Protein AF-A0A180EWV0-F1 (afdb_monomer_lite)

Structure (mmCIF, N/CA/C/O backbone):
data_AF-A0A180EWV0-F1
#
_entry.id   AF-A0A180EWV0-F1
#
loop_
_atom_site.group_PDB
_atom_site.id
_atom_site.type_symbol
_atom_site.label_atom_id
_atom_site.label_alt_id
_atom_site.label_comp_id
_atom_site.label_asym_id
_atom_site.label_entity_id
_atom_site.label_seq_id
_atom_site.pdbx_PDB_ins_code
_atom_site.Cartn_x
_atom_site.Cartn_y
_atom_site.Cartn_z
_atom_site.occupancy
_atom_site.B_iso_or_equiv
_atom_site.auth_seq_id
_atom_site.auth_comp_id
_atom_site.auth_asym_id
_atom_site.auth_atom_id
_atom_site.pdbx_PDB_model_num
ATOM 1 N N . MET A 1 1 ? -40.359 -4.971 -5.959 1.00 29.36 1 MET A N 1
ATOM 2 C CA . MET A 1 1 ? -40.827 -5.269 -4.591 1.00 29.36 1 MET A CA 1
ATOM 3 C C . MET A 1 1 ? -39.767 -6.165 -3.969 1.00 29.36 1 MET A C 1
ATOM 5 O O . MET A 1 1 ? -39.221 -6.977 -4.702 1.00 29.36 1 MET A O 1
ATOM 9 N N . ALA A 1 2 ? -39.344 -5.911 -2.730 1.00 32.09 2 ALA A N 1
ATOM 10 C CA . ALA A 1 2 ? -38.211 -6.611 -2.120 1.00 32.09 2 ALA A CA 1
ATOM 11 C C . ALA A 1 2 ? -38.665 -7.963 -1.552 1.00 32.09 2 ALA A C 1
ATOM 13 O O . ALA A 1 2 ? -39.628 -8.012 -0.792 1.00 32.09 2 ALA A O 1
ATOM 14 N N . TYR A 1 3 ? -37.980 -9.032 -1.948 1.00 40.88 3 TYR A N 1
ATOM 15 C CA . TYR A 1 3 ? -38.188 -10.404 -1.487 1.00 40.88 3 TYR A CA 1
ATOM 16 C C . TYR A 1 3 ? -37.901 -10.489 0.025 1.00 40.88 3 TYR A C 1
ATOM 18 O O . TYR A 1 3 ? -36.821 -10.083 0.454 1.00 40.88 3 TYR A O 1
ATOM 26 N N . GLN A 1 4 ? -38.857 -10.946 0.845 1.00 38.59 4 GLN A N 1
ATOM 27 C CA . GLN A 1 4 ? -38.711 -10.991 2.309 1.00 38.59 4 GLN A CA 1
ATOM 28 C C . GLN A 1 4 ? -38.584 -12.431 2.813 1.00 38.59 4 GLN A C 1
ATOM 30 O O . GLN A 1 4 ? -39.550 -13.187 2.824 1.00 38.59 4 GLN A O 1
ATOM 35 N N . VAL A 1 5 ? -37.395 -12.787 3.298 1.00 51.72 5 VAL A N 1
ATOM 36 C CA . VAL A 1 5 ? -37.179 -13.964 4.150 1.00 51.72 5 VAL A CA 1
ATOM 37 C C . VAL A 1 5 ? -37.262 -13.477 5.603 1.00 51.72 5 VAL A C 1
ATOM 39 O O . VAL A 1 5 ? -36.574 -12.519 5.944 1.00 51.72 5 VAL A O 1
ATOM 42 N N . PRO A 1 6 ? -38.081 -14.059 6.497 1.00 49.31 6 PRO A N 1
ATOM 43 C CA . PRO A 1 6 ? -38.213 -13.556 7.866 1.00 49.31 6 PRO A CA 1
ATOM 44 C C . PRO A 1 6 ? -36.862 -13.435 8.592 1.00 49.31 6 PRO A C 1
ATOM 46 O O . PRO A 1 6 ? -36.145 -14.418 8.766 1.00 49.31 6 PRO A O 1
ATOM 49 N N . GLY A 1 7 ? -36.518 -12.216 9.017 1.00 60.47 7 GLY A N 1
ATOM 50 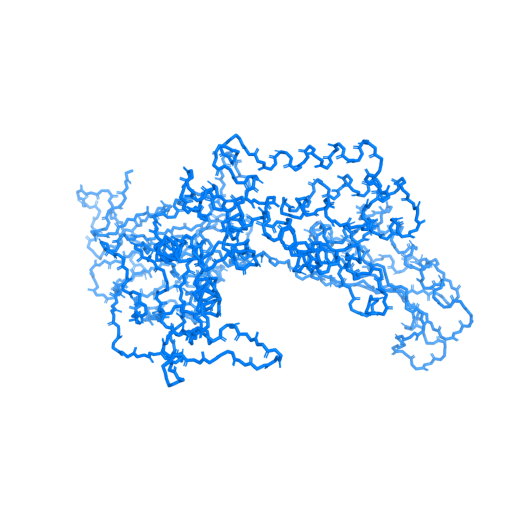C CA . GLY A 1 7 ? -35.252 -11.904 9.692 1.00 60.47 7 GLY A CA 1
ATOM 51 C C . GLY A 1 7 ? -34.049 -11.698 8.765 1.00 60.47 7 GLY A C 1
ATOM 52 O O . GLY A 1 7 ? -32.988 -11.340 9.265 1.00 60.47 7 GLY A O 1
ATOM 53 N N . TRP A 1 8 ? -34.206 -11.876 7.456 1.00 70.19 8 TRP A N 1
ATOM 54 C CA . TRP A 1 8 ? -33.158 -11.724 6.453 1.00 70.19 8 TRP A CA 1
ATOM 55 C C . TRP A 1 8 ? -33.586 -10.733 5.369 1.00 70.19 8 TRP A C 1
ATOM 57 O O . TRP A 1 8 ? -34.759 -10.614 5.021 1.00 70.19 8 TRP A O 1
ATOM 67 N N . GLU A 1 9 ? -32.623 -10.016 4.814 1.00 73.31 9 GLU A N 1
ATOM 68 C CA . GLU A 1 9 ? -32.856 -9.009 3.788 1.00 73.31 9 GLU A CA 1
ATOM 69 C C . GLU A 1 9 ? -31.957 -9.216 2.573 1.00 73.31 9 GLU A C 1
ATOM 71 O O . GLU A 1 9 ? -30.925 -9.888 2.623 1.00 73.31 9 GLU A O 1
ATOM 76 N N . VAL A 1 10 ? -32.355 -8.609 1.458 1.00 67.94 10 VAL A N 1
ATOM 77 C CA . VAL A 1 10 ? -31.507 -8.508 0.273 1.00 67.94 10 VAL A CA 1
ATOM 78 C C . VAL A 1 10 ? -30.553 -7.340 0.489 1.00 67.94 10 VAL A C 1
ATOM 80 O O . VAL A 1 10 ? -30.935 -6.185 0.302 1.00 67.94 10 VAL A O 1
ATOM 83 N N . ALA A 1 11 ? -29.314 -7.639 0.879 1.00 67.44 11 ALA A N 1
ATOM 84 C CA . ALA A 1 11 ? -28.283 -6.618 1.057 1.00 67.44 11 ALA A CA 1
ATOM 85 C C . ALA A 1 11 ? -27.892 -5.990 -0.292 1.00 67.44 11 ALA A C 1
ATOM 87 O O . ALA A 1 11 ? -27.566 -4.805 -0.359 1.00 67.44 11 ALA A O 1
ATOM 88 N N . GLY A 1 12 ? -27.971 -6.771 -1.378 1.00 66.75 12 GLY A N 1
ATOM 89 C CA . GLY A 1 12 ? -27.862 -6.311 -2.761 1.00 66.75 12 GLY A CA 1
ATOM 90 C C . GLY A 1 12 ? -28.276 -7.389 -3.763 1.00 66.75 12 GLY A C 1
ATOM 91 O O . GLY A 1 12 ? -28.135 -8.573 -3.473 1.00 66.75 12 GLY A O 1
ATOM 92 N N . GLY A 1 13 ? -28.778 -6.970 -4.931 1.00 67.62 13 GLY A N 1
ATOM 93 C CA . GLY A 1 13 ? -29.170 -7.880 -6.012 1.00 67.62 13 GLY A CA 1
ATOM 94 C C . GLY A 1 13 ? -30.639 -8.327 -5.982 1.00 67.62 13 GLY A C 1
ATOM 95 O O . GLY A 1 13 ? -31.508 -7.555 -5.569 1.00 67.62 13 GLY A O 1
ATOM 96 N N . SER A 1 14 ? -30.922 -9.537 -6.474 1.00 64.50 14 SER A N 1
ATOM 97 C CA . SER A 1 14 ? -32.234 -10.206 -6.407 1.00 64.50 14 SER A CA 1
ATOM 98 C C . SER A 1 14 ? -32.133 -11.474 -5.559 1.00 64.50 14 SER A C 1
ATOM 100 O O . SER A 1 14 ? -31.111 -12.135 -5.553 1.00 64.50 14 SER A O 1
ATOM 102 N N . LEU A 1 15 ? -33.177 -11.837 -4.823 1.00 68.38 15 LEU A N 1
ATOM 103 C CA . LEU A 1 15 ? -33.185 -13.066 -4.027 1.00 68.38 15 LEU A CA 1
ATOM 104 C C . LEU A 1 15 ? -34.441 -13.847 -4.361 1.00 68.38 15 LEU A C 1
ATOM 106 O O . LEU A 1 15 ? -35.506 -13.251 -4.471 1.00 68.38 15 LEU A O 1
ATOM 110 N N . VAL A 1 16 ? -34.330 -15.164 -4.506 1.00 70.62 16 VAL A N 1
ATOM 111 C CA . VAL A 1 16 ? -35.492 -16.018 -4.761 1.00 70.62 16 VAL A CA 1
ATOM 112 C C . VAL A 1 16 ? -35.620 -17.030 -3.633 1.00 70.62 16 VAL A C 1
ATOM 114 O O . VAL A 1 16 ? -34.674 -17.758 -3.330 1.00 70.62 16 VAL A O 1
ATOM 117 N N . VAL A 1 17 ? -36.794 -17.073 -3.002 1.00 72.25 17 VAL A N 1
ATOM 118 C CA . VAL A 1 17 ? -37.139 -18.117 -2.035 1.00 72.25 17 VAL A CA 1
ATOM 119 C C . VAL A 1 17 ? -37.755 -19.284 -2.799 1.00 72.25 17 VAL A C 1
ATOM 121 O O . VAL A 1 17 ? -38.842 -19.174 -3.368 1.00 72.25 17 VAL A O 1
ATOM 124 N N . CYS A 1 18 ? -37.053 -20.408 -2.818 1.00 71.25 18 CYS A N 1
ATOM 125 C CA . CYS A 1 18 ? -37.499 -21.632 -3.468 1.00 71.25 18 CYS A CA 1
ATOM 126 C C . CYS A 1 18 ? -38.299 -22.457 -2.463 1.00 71.25 18 CYS A C 1
ATOM 128 O O . CYS A 1 18 ? -37.794 -22.705 -1.371 1.00 71.25 18 CYS A O 1
ATOM 130 N N . THR A 1 19 ? -39.502 -22.924 -2.801 1.00 65.94 19 THR A N 1
ATOM 131 C CA . THR A 1 19 ? -40.294 -23.803 -1.916 1.00 65.94 19 THR A CA 1
ATOM 132 C C . THR A 1 19 ? -40.739 -25.060 -2.655 1.00 65.94 19 THR A C 1
ATOM 134 O O . THR A 1 19 ? -41.034 -25.008 -3.846 1.00 65.94 19 THR A O 1
ATOM 137 N N . ALA A 1 20 ? -40.814 -26.197 -1.957 1.00 55.88 20 ALA A N 1
ATOM 138 C CA . ALA A 1 20 ? -41.243 -27.466 -2.561 1.00 55.88 20 ALA A CA 1
ATOM 139 C C . ALA A 1 20 ? -42.751 -27.512 -2.890 1.00 55.88 20 ALA A C 1
ATOM 141 O O . ALA A 1 20 ? -43.206 -28.413 -3.588 1.00 55.88 20 ALA A O 1
ATOM 142 N N . ALA A 1 21 ? -43.526 -26.555 -2.369 1.00 51.97 21 ALA A N 1
ATOM 143 C CA . ALA A 1 21 ? -44.977 -26.467 -2.511 1.00 51.97 21 ALA A CA 1
ATOM 144 C C . ALA A 1 21 ? -45.423 -25.356 -3.478 1.00 51.97 21 ALA A C 1
ATOM 146 O O . ALA A 1 21 ? -46.587 -24.963 -3.445 1.00 51.97 21 ALA A O 1
ATOM 147 N N . TYR A 1 22 ? -44.519 -24.823 -4.310 1.00 47.41 22 TYR A N 1
ATOM 148 C CA . TYR A 1 22 ? -44.877 -23.783 -5.271 1.00 47.41 22 TYR A CA 1
ATOM 149 C C . TYR A 1 22 ? -45.764 -24.361 -6.384 1.00 47.41 22 TYR A C 1
ATOM 151 O O . TYR A 1 22 ? -45.286 -24.884 -7.387 1.00 47.41 22 TYR A O 1
ATOM 159 N N . ASP A 1 23 ? -47.077 -24.269 -6.198 1.00 48.81 23 ASP A N 1
ATOM 160 C CA . ASP A 1 23 ? -48.108 -24.688 -7.155 1.00 48.81 23 ASP A CA 1
ATOM 161 C C . ASP A 1 23 ? -48.468 -23.585 -8.172 1.00 48.81 23 ASP A C 1
ATOM 163 O O . ASP A 1 23 ? -49.375 -23.751 -8.990 1.00 48.81 23 ASP A O 1
ATOM 167 N N . GLY A 1 24 ? -47.747 -22.457 -8.132 1.00 45.06 24 GLY A N 1
ATOM 168 C CA . GLY A 1 24 ? -47.988 -21.279 -8.963 1.00 45.06 24 GLY A CA 1
ATOM 169 C C . GLY A 1 24 ? -49.125 -20.369 -8.482 1.00 45.06 24 GLY A C 1
ATOM 170 O O . GLY A 1 24 ? -49.449 -19.421 -9.194 1.00 45.06 24 GLY A O 1
ATOM 171 N N . ALA A 1 25 ? -49.729 -20.623 -7.311 1.00 40.81 25 ALA A N 1
ATOM 172 C CA . ALA A 1 25 ? -50.897 -19.888 -6.807 1.00 40.81 25 ALA A CA 1
ATOM 173 C C . ALA A 1 25 ? -50.665 -19.101 -5.497 1.00 40.81 25 ALA A C 1
ATOM 175 O O . ALA A 1 25 ? -51.622 -18.572 -4.924 1.00 40.81 25 ALA A O 1
ATOM 176 N N . ALA A 1 26 ? -49.425 -19.001 -5.005 1.00 41.81 26 ALA A N 1
ATOM 177 C CA . ALA A 1 26 ? -49.126 -18.283 -3.764 1.00 41.81 26 ALA A CA 1
ATOM 178 C C . ALA A 1 26 ? -49.458 -16.775 -3.851 1.00 41.81 26 ALA A C 1
ATOM 180 O O . ALA A 1 26 ? -49.253 -16.124 -4.871 1.00 41.81 26 ALA A O 1
ATOM 181 N N . VAL A 1 27 ? -49.984 -16.238 -2.743 1.00 39.31 27 VAL A N 1
ATOM 182 C CA . VAL A 1 27 ? -50.570 -14.887 -2.594 1.00 39.31 27 VAL A CA 1
ATOM 183 C C . VAL A 1 27 ? -49.514 -13.774 -2.476 1.00 39.31 27 VAL A C 1
ATOM 185 O O . VAL A 1 27 ? -49.871 -12.598 -2.438 1.00 39.31 27 VAL A O 1
ATOM 188 N N . ASP A 1 28 ? -48.224 -14.115 -2.451 1.00 46.97 28 ASP A N 1
ATOM 189 C CA . ASP A 1 28 ? -47.144 -13.142 -2.573 1.00 46.97 28 ASP A CA 1
ATOM 190 C C . ASP A 1 28 ? -46.181 -13.514 -3.708 1.00 46.97 28 ASP A C 1
ATOM 192 O O . ASP A 1 28 ? -45.905 -14.678 -4.003 1.00 46.97 28 ASP A O 1
ATOM 196 N N . ASP A 1 29 ? -45.678 -12.479 -4.361 1.00 47.25 29 ASP A N 1
ATOM 197 C CA . ASP A 1 29 ? -44.830 -12.508 -5.544 1.00 47.25 29 ASP A CA 1
ATOM 198 C C . ASP A 1 29 ? -43.389 -12.980 -5.219 1.00 47.25 29 ASP A C 1
ATOM 200 O O . ASP A 1 29 ? -42.485 -12.799 -6.037 1.00 47.25 29 ASP A O 1
ATOM 204 N N . THR A 1 30 ? -43.128 -13.492 -4.003 1.00 48.91 30 THR A N 1
ATOM 205 C CA . THR A 1 30 ? -41.768 -13.667 -3.455 1.00 48.91 30 THR A CA 1
ATOM 206 C C . THR A 1 30 ? -41.229 -15.096 -3.525 1.00 48.91 30 THR A C 1
ATOM 208 O O . THR A 1 30 ? -40.039 -15.312 -3.276 1.00 48.91 30 THR A O 1
ATOM 211 N N . SER A 1 31 ? -42.067 -16.062 -3.911 1.00 51.22 31 SER A N 1
ATOM 212 C CA . SER A 1 31 ? -41.698 -17.472 -4.081 1.00 51.22 31 SER A CA 1
ATOM 213 C C . SER A 1 31 ? -41.716 -17.895 -5.555 1.00 51.22 31 SER A C 1
ATOM 215 O O . SER A 1 31 ? -42.533 -17.412 -6.338 1.00 51.22 31 SER A O 1
ATOM 217 N N . ALA A 1 32 ? -40.800 -18.786 -5.948 1.00 57.47 32 ALA A N 1
ATOM 218 C CA . ALA A 1 32 ? -40.764 -19.379 -7.288 1.00 57.47 32 ALA A CA 1
ATOM 219 C C . ALA A 1 32 ? -40.283 -20.841 -7.251 1.00 57.47 32 ALA A C 1
ATOM 221 O O . ALA A 1 32 ? -39.567 -21.250 -6.335 1.00 57.47 32 ALA A O 1
ATOM 222 N N . ASP A 1 33 ? -40.647 -21.624 -8.272 1.00 55.25 33 ASP A N 1
ATOM 223 C CA . ASP A 1 33 ? -40.067 -22.948 -8.522 1.00 55.25 33 ASP A CA 1
ATOM 224 C C . ASP A 1 33 ? -38.663 -22.792 -9.132 1.00 55.25 33 ASP A C 1
ATOM 226 O O . ASP A 1 33 ? -38.489 -22.574 -10.338 1.00 55.25 33 ASP A O 1
ATOM 230 N N . CYS A 1 34 ? -37.648 -22.841 -8.272 1.00 62.59 34 CYS A N 1
ATOM 231 C CA . CYS A 1 34 ? -36.256 -22.714 -8.679 1.00 62.59 34 CYS A CA 1
ATOM 232 C C . CYS A 1 34 ? -35.834 -23.911 -9.538 1.00 62.59 34 CYS A C 1
ATOM 234 O O . CYS A 1 34 ? -35.906 -25.065 -9.121 1.00 62.59 34 CYS A O 1
ATOM 236 N N . GLU A 1 35 ? -35.404 -23.622 -10.768 1.00 61.84 35 GLU A N 1
ATOM 237 C CA . GLU A 1 35 ? -34.984 -24.614 -11.767 1.00 61.84 35 GLU A CA 1
ATOM 238 C C . GLU A 1 35 ? -35.997 -25.742 -12.048 1.00 61.84 35 GLU A C 1
ATOM 240 O O . GLU A 1 35 ? -35.599 -26.843 -12.426 1.00 61.84 35 GLU A O 1
ATOM 245 N N . LYS A 1 36 ? -37.310 -25.478 -11.935 1.00 60.31 36 LYS A N 1
ATOM 246 C CA . LYS A 1 36 ? -38.369 -26.485 -12.171 1.00 60.31 36 LYS A CA 1
ATOM 247 C C . LYS A 1 36 ? -38.214 -27.739 -11.286 1.00 60.31 36 LYS A C 1
ATOM 249 O O . LYS A 1 36 ? -38.384 -28.861 -11.770 1.00 60.31 36 LYS A O 1
ATOM 254 N N . GLY A 1 37 ? -37.790 -27.567 -10.035 1.00 61.69 37 GLY A N 1
ATOM 255 C CA . GLY A 1 37 ? -37.575 -28.651 -9.076 1.00 61.69 37 GLY A CA 1
ATOM 256 C C . GLY A 1 37 ? -36.297 -29.474 -9.280 1.00 61.69 37 GLY A C 1
ATOM 257 O O . GLY A 1 37 ? -36.180 -30.549 -8.693 1.00 61.69 37 GLY A O 1
ATOM 258 N N . ALA A 1 38 ? -35.336 -29.012 -10.093 1.00 67.25 38 ALA A N 1
ATOM 259 C CA . ALA A 1 38 ? -34.070 -29.726 -10.314 1.00 67.25 38 ALA A CA 1
ATOM 260 C C . ALA A 1 38 ? -33.187 -29.809 -9.053 1.00 67.25 38 ALA A C 1
ATOM 262 O O . ALA A 1 38 ? -32.452 -30.782 -8.878 1.00 67.25 38 ALA A O 1
ATOM 263 N N . VAL A 1 39 ? -33.281 -28.815 -8.163 1.00 77.94 39 VAL A N 1
ATOM 264 C CA . VAL A 1 39 ? -32.620 -28.814 -6.853 1.00 77.94 39 VAL A CA 1
ATOM 265 C C . VAL A 1 39 ? -33.687 -28.915 -5.769 1.00 77.94 39 VAL A C 1
ATOM 267 O O . VAL A 1 39 ? -34.562 -28.061 -5.653 1.00 77.94 39 VAL A O 1
ATOM 270 N N . VAL A 1 40 ? -33.616 -29.979 -4.971 1.00 78.44 40 VAL A N 1
ATOM 271 C CA . VAL A 1 40 ? -34.567 -30.240 -3.883 1.00 78.44 40 VAL A CA 1
ATOM 272 C C . VAL A 1 40 ? -34.008 -29.674 -2.581 1.00 78.44 40 VAL A C 1
ATOM 274 O O . VAL A 1 40 ? -32.850 -29.932 -2.245 1.00 78.44 40 VAL A O 1
ATOM 277 N N . ALA A 1 41 ? -34.826 -28.921 -1.842 1.00 78.38 41 ALA A N 1
ATOM 278 C CA . ALA A 1 41 ? -34.459 -28.425 -0.518 1.00 78.38 41 ALA A CA 1
ATOM 279 C C . ALA A 1 41 ? -34.200 -29.607 0.449 1.00 78.38 41 ALA A C 1
ATOM 281 O O . ALA A 1 41 ? -35.003 -30.544 0.452 1.00 78.38 41 ALA A O 1
ATOM 282 N N . PRO A 1 42 ? -33.144 -29.572 1.286 1.00 74.69 42 PRO A N 1
ATOM 283 C CA . PRO A 1 42 ? -32.743 -30.679 2.164 1.00 74.69 42 PRO A CA 1
ATOM 284 C C . PRO A 1 42 ? -33.879 -31.230 3.035 1.00 74.69 42 PRO A C 1
ATOM 286 O O . PRO A 1 42 ? -34.076 -32.441 3.093 1.00 74.69 42 PRO A O 1
ATOM 289 N N . ASP A 1 43 ? -34.668 -30.334 3.636 1.00 73.12 43 ASP A N 1
ATOM 290 C CA . ASP A 1 43 ? -35.788 -30.680 4.522 1.00 73.12 43 ASP A CA 1
ATOM 291 C C . ASP A 1 43 ? -37.164 -30.566 3.833 1.00 73.12 43 ASP A C 1
ATOM 293 O O . ASP A 1 43 ? -38.210 -30.630 4.484 1.00 73.12 43 ASP A O 1
ATOM 297 N N . GLY A 1 44 ? -37.191 -30.352 2.511 1.00 61.56 44 GLY A N 1
ATOM 298 C CA . GLY A 1 44 ? -38.419 -30.264 1.711 1.00 61.56 44 GLY A CA 1
ATOM 299 C C . GLY A 1 44 ? -39.303 -29.040 1.989 1.00 61.56 44 GLY A C 1
ATOM 300 O O . GLY A 1 44 ? -40.461 -29.032 1.580 1.00 61.56 44 GLY A O 1
ATOM 301 N N . ARG A 1 45 ? -38.799 -28.015 2.693 1.00 69.12 45 ARG A N 1
ATOM 302 C CA . ARG A 1 45 ? -39.557 -26.792 3.022 1.00 69.12 45 ARG A CA 1
ATOM 303 C C . ARG A 1 45 ? -39.251 -25.651 2.059 1.00 69.12 45 ARG A C 1
ATOM 305 O O . ARG A 1 45 ? -40.062 -25.353 1.182 1.00 69.12 45 ARG A O 1
ATOM 312 N N . ALA A 1 46 ? -38.093 -25.023 2.232 1.00 75.81 46 ALA A N 1
ATOM 313 C CA . ALA A 1 46 ? -37.649 -23.900 1.429 1.00 75.81 46 ALA A CA 1
ATOM 314 C C . ALA A 1 46 ? -36.121 -23.794 1.431 1.00 75.81 46 ALA A C 1
ATOM 316 O O . ALA A 1 46 ? -35.479 -24.310 2.334 1.00 75.81 46 ALA A O 1
ATOM 317 N N . MET A 1 47 ? -35.561 -23.110 0.441 1.00 82.75 47 MET A N 1
ATOM 318 C CA . MET A 1 47 ? -34.146 -22.739 0.363 1.00 82.75 47 MET A CA 1
ATOM 319 C C . MET A 1 47 ? -34.028 -21.357 -0.286 1.00 82.75 47 MET A C 1
ATOM 321 O O . MET A 1 47 ? -34.952 -20.901 -0.963 1.00 82.75 47 MET A O 1
ATOM 325 N N . VAL A 1 48 ? -32.896 -20.688 -0.101 1.00 85.56 48 VAL A N 1
ATOM 326 C CA . VAL A 1 48 ? -32.611 -19.400 -0.745 1.00 85.56 48 VAL A CA 1
ATOM 327 C C . VAL A 1 48 ? -31.731 -19.630 -1.965 1.00 85.56 48 VAL A C 1
ATOM 329 O O . VAL A 1 48 ? -30.686 -20.260 -1.845 1.00 85.56 48 VAL A O 1
ATOM 332 N N . GLN A 1 49 ? -32.121 -19.083 -3.114 1.00 87.88 49 GLN A N 1
ATOM 333 C CA . GLN A 1 49 ? -31.275 -18.984 -4.302 1.00 87.88 49 GLN A CA 1
ATOM 334 C C . GLN A 1 49 ? -30.635 -17.594 -4.373 1.00 87.88 49 GLN A C 1
ATOM 336 O O . GLN A 1 49 ? -31.326 -16.576 -4.277 1.00 87.88 49 GLN A O 1
ATOM 341 N N . LEU A 1 50 ? -29.322 -17.572 -4.596 1.00 88.56 50 LEU A N 1
ATOM 342 C CA . LEU A 1 50 ? -28.542 -16.378 -4.909 1.00 88.56 50 LEU A CA 1
ATOM 343 C C . LEU A 1 50 ? -27.876 -16.544 -6.274 1.00 88.56 50 LEU A C 1
ATOM 345 O O . LEU A 1 50 ? -27.503 -17.657 -6.666 1.00 88.56 50 LEU A O 1
ATOM 349 N N . GLU A 1 51 ? -27.700 -15.435 -6.984 1.00 87.31 51 GLU A N 1
ATOM 350 C CA . GLU A 1 51 ? -27.083 -15.419 -8.301 1.00 87.31 51 GLU A CA 1
ATOM 351 C C . GLU A 1 51 ? -25.733 -14.690 -8.298 1.00 87.31 51 GLU A C 1
ATOM 353 O O . GLU A 1 51 ? -25.443 -13.767 -7.526 1.00 87.31 51 GLU A O 1
ATOM 358 N N . TYR A 1 52 ? -24.874 -15.135 -9.205 1.00 84.69 52 TYR A N 1
ATOM 359 C CA . TYR A 1 52 ? -23.635 -14.482 -9.581 1.00 84.69 52 TYR A CA 1
ATOM 360 C C . TYR A 1 52 ? -23.638 -14.253 -11.087 1.00 84.69 52 TYR A C 1
ATOM 362 O O . TYR A 1 52 ? -23.940 -15.152 -11.871 1.00 84.69 52 TYR A O 1
ATOM 370 N N . SER A 1 53 ? -23.273 -13.043 -11.506 1.00 77.88 53 SER A N 1
ATOM 371 C CA . SER A 1 53 ? -23.101 -12.710 -12.915 1.00 77.88 53 SER A CA 1
ATOM 372 C C . SER A 1 53 ? -21.690 -12.216 -13.184 1.00 77.88 53 SER A C 1
ATOM 374 O O . SER A 1 53 ? -21.224 -11.220 -12.620 1.00 77.88 53 SER A O 1
ATOM 376 N N . ALA A 1 54 ? -21.037 -12.893 -14.124 1.00 65.25 54 ALA A N 1
ATOM 377 C CA . ALA A 1 54 ? -19.731 -12.518 -14.642 1.00 65.25 54 ALA A CA 1
ATOM 378 C C . ALA A 1 54 ? -19.760 -11.218 -15.472 1.00 65.25 54 ALA A C 1
ATOM 380 O O . ALA A 1 54 ? -18.713 -10.600 -15.647 1.00 65.25 54 ALA A O 1
ATOM 381 N N . ASN A 1 55 ? -20.929 -10.806 -15.990 1.00 61.84 55 ASN A N 1
ATOM 382 C CA . ASN A 1 55 ? -21.072 -9.707 -16.955 1.00 61.84 55 ASN A CA 1
ATOM 383 C C . ASN A 1 55 ? -22.380 -8.907 -16.755 1.00 61.84 55 ASN A C 1
ATOM 385 O O . ASN A 1 55 ? -23.237 -8.888 -17.644 1.00 61.84 55 ASN A O 1
ATOM 389 N N . CYS A 1 56 ? -22.550 -8.213 -15.626 1.00 64.12 56 CYS A N 1
ATOM 390 C CA . CYS A 1 56 ? -23.679 -7.288 -15.470 1.00 64.12 56 CYS A CA 1
ATOM 391 C C . CYS A 1 56 ? -23.391 -5.920 -16.099 1.00 64.12 56 CYS A C 1
ATOM 393 O O . CYS A 1 56 ? -22.356 -5.289 -15.872 1.00 64.12 56 CYS A O 1
ATOM 395 N N . LEU A 1 57 ? -24.322 -5.468 -16.943 1.00 50.91 57 LEU A N 1
ATOM 396 C CA . LEU A 1 57 ? -24.230 -4.217 -17.691 1.00 50.91 57 LEU A CA 1
ATOM 397 C C . LEU A 1 57 ? -25.195 -3.174 -17.122 1.00 50.91 57 LEU A C 1
ATOM 399 O O . LEU A 1 57 ? -26.378 -3.441 -16.932 1.00 50.91 57 LEU A O 1
ATOM 403 N N . SER A 1 58 ? -24.700 -1.948 -16.948 1.00 46.38 58 SER A N 1
ATOM 404 C CA . SER A 1 58 ? -25.486 -0.768 -16.581 1.00 46.38 58 SER A CA 1
ATOM 405 C C . SER A 1 58 ? -25.326 0.327 -17.642 1.00 46.38 58 SER A C 1
ATOM 407 O O . SER A 1 58 ? -24.293 0.422 -18.306 1.00 46.38 58 SER A O 1
ATOM 409 N N . ARG A 1 59 ? -26.332 1.205 -17.797 1.00 35.44 59 ARG A N 1
ATOM 410 C CA . ARG A 1 59 ? -26.240 2.389 -18.683 1.00 35.44 59 ARG A CA 1
ATOM 411 C C . ARG A 1 59 ? -25.077 3.322 -18.312 1.00 35.44 59 ARG A C 1
ATOM 413 O O . ARG A 1 59 ? -24.626 4.075 -19.170 1.00 35.44 59 ARG A O 1
ATOM 420 N N . THR A 1 60 ? -24.593 3.251 -17.073 1.00 36.12 60 THR A N 1
ATOM 421 C CA . THR A 1 60 ? -23.555 4.129 -16.513 1.00 36.12 60 THR A CA 1
ATOM 422 C C . THR A 1 60 ? -22.192 3.440 -16.369 1.00 36.12 60 THR A C 1
ATOM 424 O O . THR A 1 60 ? -21.180 4.129 -16.306 1.00 36.12 60 THR A O 1
ATOM 427 N N . TYR A 1 61 ? -22.138 2.100 -16.354 1.00 36.56 61 TYR A N 1
ATOM 428 C CA . TYR A 1 61 ? -20.904 1.319 -16.185 1.00 36.56 61 TYR A CA 1
ATOM 429 C C . TYR A 1 61 ? -20.900 0.121 -17.143 1.00 36.56 61 TYR A C 1
ATOM 431 O O . TYR A 1 61 ? -21.783 -0.737 -17.086 1.00 36.56 61 TYR A O 1
ATOM 439 N N . ARG A 1 62 ? -19.913 0.074 -18.046 1.00 41.50 62 ARG A N 1
ATOM 440 C CA . ARG A 1 62 ? -19.734 -1.016 -19.013 1.00 41.50 62 ARG A CA 1
ATOM 441 C C . ARG A 1 62 ? -18.664 -1.973 -18.476 1.00 41.50 62 ARG A C 1
ATOM 443 O O . ARG A 1 62 ? -17.502 -1.591 -18.446 1.00 41.50 62 ARG A O 1
ATOM 450 N N . ALA A 1 63 ? -19.099 -3.182 -18.108 1.00 49.09 63 ALA A N 1
ATOM 451 C CA . ALA A 1 63 ? -18.354 -4.301 -17.511 1.00 49.09 63 ALA A CA 1
ATOM 452 C C . ALA A 1 63 ? -18.136 -4.218 -15.985 1.00 49.09 63 ALA A C 1
ATOM 454 O O . ALA A 1 63 ? -17.270 -3.498 -15.498 1.00 49.09 63 ALA A O 1
ATOM 455 N N . GLY A 1 64 ? -18.922 -5.001 -15.238 1.00 58.03 64 GLY A N 1
ATOM 456 C CA . GLY A 1 64 ? -18.693 -5.325 -13.831 1.00 58.03 64 GLY A CA 1
ATOM 457 C C . GLY A 1 64 ? -19.207 -6.733 -13.514 1.00 58.03 64 GLY A C 1
ATOM 458 O O . GLY A 1 64 ? -20.120 -7.223 -14.180 1.00 58.03 64 GLY A O 1
ATOM 459 N N . ARG A 1 65 ? -18.603 -7.387 -12.516 1.00 68.00 65 ARG A N 1
ATOM 460 C CA . ARG A 1 65 ? -19.131 -8.608 -11.889 1.00 68.00 65 ARG A CA 1
ATOM 461 C C . ARG A 1 65 ? -20.091 -8.202 -10.772 1.00 68.00 65 ARG A C 1
ATOM 463 O O . ARG A 1 65 ? -19.852 -7.203 -10.090 1.00 68.00 65 ARG A O 1
ATOM 470 N N . CYS A 1 66 ? -21.147 -8.969 -10.556 1.00 76.19 66 CYS A N 1
ATOM 471 C CA . CYS A 1 66 ? -22.079 -8.733 -9.456 1.00 76.19 66 CYS A CA 1
ATOM 472 C C . CYS A 1 66 ? -22.550 -10.045 -8.857 1.00 76.19 66 CYS A C 1
ATOM 474 O O . CYS A 1 66 ? -22.533 -11.097 -9.496 1.00 76.19 66 CYS A O 1
ATOM 476 N N . SER A 1 67 ? -22.953 -9.944 -7.601 1.00 85.62 67 SER A N 1
ATOM 477 C CA . SER A 1 67 ? -23.473 -11.043 -6.818 1.00 85.62 67 SER A CA 1
ATOM 478 C C . SER A 1 67 ? -24.655 -10.550 -6.007 1.00 85.62 67 SER A C 1
ATOM 480 O O . SER A 1 67 ? -24.669 -9.391 -5.578 1.00 85.62 67 SER A O 1
ATOM 482 N N . ASP A 1 68 ? -25.607 -11.443 -5.792 1.00 86.56 68 ASP A N 1
ATOM 483 C CA . ASP A 1 68 ? -26.644 -11.247 -4.800 1.00 86.56 68 ASP A CA 1
ATOM 484 C C . ASP A 1 68 ? -26.087 -11.541 -3.403 1.00 86.56 68 ASP A C 1
ATOM 486 O O . ASP A 1 68 ? -25.291 -12.467 -3.212 1.00 86.56 68 ASP A O 1
ATOM 490 N N . TYR A 1 69 ? -26.517 -10.750 -2.422 1.00 88.62 69 TYR A N 1
ATOM 491 C CA . TYR A 1 69 ? -26.126 -10.920 -1.027 1.00 88.62 69 TYR A CA 1
ATOM 492 C C . TYR A 1 69 ? -27.348 -11.083 -0.135 1.00 88.62 69 TYR A C 1
ATOM 494 O O . TYR A 1 69 ? -28.213 -10.205 -0.063 1.00 88.62 69 TYR A O 1
ATOM 502 N N . LEU A 1 70 ? -27.356 -12.189 0.600 1.00 89.12 70 LEU A N 1
ATOM 503 C CA . LEU A 1 70 ? -28.243 -12.429 1.723 1.00 89.12 70 LEU A CA 1
ATOM 504 C C . LEU A 1 70 ? -27.665 -11.728 2.959 1.00 89.12 70 LEU A C 1
ATOM 506 O O . LEU A 1 70 ? -26.556 -12.042 3.390 1.00 89.12 70 LEU A O 1
ATOM 510 N N . GLY A 1 71 ? -28.397 -10.765 3.510 1.00 88.25 71 GLY A N 1
ATOM 511 C CA . GLY A 1 71 ? -27.971 -9.946 4.641 1.00 88.25 71 GLY A CA 1
ATOM 512 C C . GLY A 1 71 ? -28.835 -10.132 5.882 1.00 88.25 71 GLY A C 1
ATOM 513 O O . GLY A 1 71 ? -30.022 -10.435 5.775 1.00 88.25 71 GLY A O 1
ATOM 514 N N . GLN A 1 72 ? -28.261 -9.932 7.069 1.00 86.19 72 GLN A N 1
ATOM 515 C CA . GLN A 1 72 ? -29.021 -9.889 8.319 1.00 86.19 72 GLN A CA 1
ATOM 516 C C . GLN A 1 72 ? -28.367 -8.962 9.360 1.00 86.19 72 GLN A C 1
ATOM 518 O O . GLN A 1 72 ? -27.190 -9.144 9.697 1.00 86.19 72 GLN A O 1
ATOM 523 N N . PRO A 1 73 ? -29.125 -8.016 9.948 1.00 85.62 73 PRO A N 1
ATOM 524 C CA . PRO A 1 73 ? -28.716 -7.343 11.175 1.00 85.62 73 PRO A CA 1
ATOM 525 C C . PRO A 1 73 ? -28.797 -8.311 12.368 1.00 85.62 73 PRO A C 1
ATOM 527 O O . PRO A 1 73 ? -29.804 -8.983 12.576 1.00 85.62 73 PRO A O 1
ATOM 530 N N . LEU A 1 74 ? -27.755 -8.354 13.199 1.00 84.69 74 LEU A N 1
ATOM 531 C CA . LEU A 1 74 ? -27.614 -9.327 14.297 1.00 84.69 74 LEU A CA 1
ATOM 532 C C . LEU A 1 74 ? -28.349 -8.924 15.592 1.00 84.69 74 LEU A C 1
ATOM 534 O O . LEU A 1 74 ? -28.216 -9.581 16.624 1.00 84.69 74 LEU A O 1
ATOM 538 N N . GLY A 1 75 ? -29.111 -7.825 15.564 1.00 78.62 75 GLY A N 1
ATOM 539 C CA . GLY A 1 75 ? -29.849 -7.263 16.703 1.00 78.62 75 GLY A CA 1
ATOM 540 C C . GLY A 1 75 ? -28.971 -6.575 17.760 1.00 78.62 75 GLY A C 1
ATOM 541 O O . GLY A 1 75 ? -29.374 -5.554 18.311 1.00 78.62 75 GLY A O 1
ATOM 542 N N . ALA A 1 76 ? -27.768 -7.095 18.015 1.00 83.00 76 ALA A N 1
ATOM 543 C CA . ALA A 1 76 ? -26.723 -6.476 18.827 1.00 83.00 76 ALA A CA 1
ATOM 544 C C . ALA A 1 76 ? -25.323 -6.861 18.303 1.00 83.00 76 ALA A C 1
ATOM 546 O O . ALA A 1 76 ? -25.182 -7.914 17.673 1.00 83.00 76 ALA A O 1
ATOM 547 N N . PRO A 1 77 ? -24.277 -6.060 18.588 1.00 86.25 77 PRO A N 1
ATOM 548 C CA . PRO A 1 77 ? -22.907 -6.424 18.251 1.00 86.25 77 PRO A CA 1
ATOM 549 C C . PRO A 1 77 ? -22.482 -7.755 18.871 1.00 86.25 77 PRO A C 1
ATOM 551 O O . PRO A 1 77 ? -22.779 -8.055 20.034 1.00 86.25 77 PRO A O 1
ATOM 554 N N . LEU A 1 78 ? -21.741 -8.546 18.098 1.00 90.00 78 LEU A N 1
ATOM 555 C CA . LEU A 1 78 ? -21.155 -9.785 18.585 1.00 90.00 78 LEU A CA 1
ATOM 556 C C . LEU A 1 78 ? -20.194 -9.509 19.746 1.00 90.00 78 LEU A C 1
ATOM 558 O O . LEU A 1 78 ? -19.367 -8.600 19.704 1.00 90.00 78 LEU A O 1
ATOM 562 N N . ARG A 1 79 ? -20.275 -10.340 20.791 1.00 88.00 79 ARG A N 1
ATOM 563 C CA . ARG A 1 79 ? -19.394 -10.225 21.963 1.00 88.00 79 ARG A CA 1
ATOM 564 C C . ARG A 1 79 ? -17.926 -10.367 21.559 1.00 88.00 79 ARG A C 1
ATOM 566 O O . ARG A 1 79 ? -17.511 -11.421 21.079 1.00 88.00 79 ARG A O 1
ATOM 573 N N . LEU A 1 80 ? -17.145 -9.325 21.822 1.00 87.19 80 LEU A N 1
ATOM 574 C CA . LEU A 1 80 ? -15.718 -9.272 21.511 1.00 87.19 80 LEU A CA 1
ATOM 575 C C . LEU A 1 80 ? -14.943 -10.403 22.181 1.00 87.19 80 LEU A C 1
ATOM 577 O O . LEU A 1 80 ? -15.235 -10.795 23.314 1.00 87.19 80 LEU A O 1
ATOM 581 N N . GLY A 1 81 ? -13.965 -10.945 21.460 1.00 80.50 81 GLY A N 1
ATOM 582 C CA . GLY A 1 81 ? -13.143 -12.060 21.924 1.00 80.50 81 GLY A CA 1
ATOM 583 C C . GLY A 1 81 ? -13.887 -13.394 22.052 1.00 80.50 81 GLY A C 1
ATOM 584 O O . GLY A 1 81 ? -13.246 -14.408 22.293 1.00 80.50 81 GLY A O 1
ATOM 585 N N . THR A 1 82 ? -15.209 -13.437 21.866 1.00 86.38 82 THR A N 1
ATOM 586 C CA . THR A 1 82 ? -15.963 -14.696 21.864 1.00 86.38 82 THR A CA 1
ATOM 587 C C . THR A 1 82 ? -15.786 -15.387 20.517 1.00 86.38 82 THR A C 1
ATOM 589 O O . THR A 1 82 ? -15.916 -14.750 19.475 1.00 86.38 82 THR A O 1
ATOM 592 N N . THR A 1 83 ? -15.504 -16.687 20.530 1.00 90.69 83 THR A N 1
ATOM 593 C CA . THR A 1 83 ? -15.477 -17.497 19.310 1.00 90.69 83 THR A CA 1
ATOM 594 C C . THR A 1 83 ? -16.902 -17.717 18.817 1.00 90.69 83 THR A C 1
ATOM 596 O O . THR A 1 83 ? -17.755 -18.193 19.571 1.00 90.69 83 THR A O 1
ATOM 599 N N . TYR A 1 84 ? -17.156 -17.406 17.552 1.00 92.25 84 TYR A N 1
ATOM 600 C CA . TYR A 1 84 ? -18.407 -17.722 16.874 1.00 92.25 84 TYR A CA 1
ATOM 601 C C . TYR A 1 84 ? -18.168 -18.733 15.763 1.00 92.25 84 TYR A C 1
ATOM 603 O O . TYR A 1 84 ? -17.086 -18.790 15.181 1.00 92.25 84 TYR A O 1
ATOM 611 N N . GLU A 1 85 ? -19.196 -19.520 15.478 1.00 93.31 85 GLU A N 1
ATOM 612 C CA . GLU A 1 85 ? -19.268 -20.410 14.330 1.00 93.31 85 GLU A CA 1
ATOM 613 C C . GLU A 1 85 ? -20.493 -20.029 13.505 1.00 93.31 85 GLU A C 1
ATOM 615 O O . GLU A 1 85 ? -21.616 -20.050 14.017 1.00 93.31 85 GLU A O 1
ATOM 620 N N . LEU A 1 86 ? -20.259 -19.658 12.247 1.00 93.44 86 LEU A N 1
ATOM 621 C CA . LEU A 1 86 ? -21.300 -19.574 11.234 1.00 93.44 86 LEU A CA 1
ATOM 622 C C . LEU A 1 86 ? -21.317 -20.898 10.479 1.00 93.44 86 LEU A C 1
ATOM 624 O O . LEU A 1 86 ? -20.278 -21.326 9.985 1.00 93.44 86 LEU A O 1
ATOM 628 N N . SER A 1 87 ? -22.476 -21.531 10.363 1.00 93.06 87 SER A N 1
ATOM 629 C CA . SER A 1 87 ? -22.655 -22.742 9.564 1.00 93.06 87 SER A CA 1
ATOM 630 C C . SER A 1 87 ? -23.833 -22.607 8.617 1.00 93.06 87 SER A C 1
ATOM 632 O O . SER A 1 87 ? -24.798 -21.939 8.968 1.00 93.06 87 SER A O 1
ATOM 634 N N . ALA A 1 88 ? -23.755 -23.249 7.457 1.00 92.56 88 ALA A N 1
ATOM 635 C CA . ALA A 1 88 ? -24.816 -23.268 6.455 1.00 92.56 88 ALA A CA 1
ATOM 636 C C . ALA A 1 88 ? -24.830 -24.612 5.722 1.00 92.56 88 ALA A C 1
ATOM 638 O O . ALA A 1 88 ? -23.784 -25.254 5.585 1.00 92.56 88 ALA A O 1
ATOM 639 N N . LEU A 1 89 ? -25.987 -25.024 5.214 1.00 92.88 89 LEU A N 1
ATOM 640 C CA . LEU A 1 89 ? -26.073 -25.962 4.100 1.00 92.88 89 LEU A CA 1
ATOM 641 C C . LEU A 1 89 ? -25.928 -25.175 2.800 1.00 92.88 89 LEU A C 1
ATOM 643 O O . LEU A 1 89 ? -26.590 -24.157 2.607 1.00 92.88 89 LEU A O 1
ATOM 647 N N . ILE A 1 90 ? -25.053 -25.647 1.915 1.00 94.12 90 ILE A N 1
ATOM 648 C CA . ILE A 1 90 ? -24.820 -25.036 0.607 1.00 94.12 90 ILE A CA 1
ATOM 649 C C . ILE A 1 90 ? -24.959 -26.094 -0.483 1.00 94.12 90 ILE A C 1
ATOM 651 O O . ILE A 1 90 ? -24.486 -27.223 -0.332 1.00 94.12 90 ILE A O 1
ATOM 655 N N . TYR A 1 91 ? -25.599 -25.710 -1.585 1.00 93.12 91 TYR A N 1
ATOM 656 C CA . TYR A 1 91 ? -25.630 -26.467 -2.829 1.00 93.12 91 TYR A CA 1
ATOM 657 C C . TYR A 1 91 ? -25.077 -25.604 -3.955 1.00 93.12 91 TYR A C 1
ATOM 659 O O . TYR A 1 91 ? -25.598 -24.524 -4.245 1.00 93.12 91 TYR A O 1
ATOM 667 N N . VAL A 1 92 ? -24.043 -26.106 -4.622 1.00 90.44 92 VAL A N 1
ATOM 668 C CA . VAL A 1 92 ? -23.458 -25.463 -5.799 1.00 90.44 92 VAL A CA 1
ATOM 669 C C . VAL A 1 92 ? -23.669 -26.391 -6.996 1.00 90.44 92 VAL A C 1
ATOM 671 O O . VAL A 1 92 ? -23.053 -27.457 -7.041 1.00 90.44 92 VAL A O 1
ATOM 674 N N . PRO A 1 93 ? -24.533 -26.052 -7.966 1.00 88.31 93 PRO A N 1
ATOM 675 C CA . PRO A 1 93 ? -24.635 -26.803 -9.211 1.00 88.31 93 PRO A CA 1
ATOM 676 C C . PRO A 1 93 ? -23.303 -26.796 -9.968 1.00 88.31 93 PRO A C 1
ATOM 678 O O . PRO A 1 93 ? -22.513 -25.859 -9.845 1.00 88.31 93 PRO A O 1
ATOM 681 N N . THR A 1 94 ? -23.039 -27.812 -10.790 1.00 80.00 94 THR A N 1
ATOM 682 C CA . THR A 1 94 ? -21.935 -27.737 -11.753 1.00 80.00 94 THR A CA 1
ATOM 683 C C . THR A 1 94 ? -22.200 -26.590 -12.716 1.00 80.00 94 THR A C 1
ATOM 685 O O . THR A 1 94 ? -23.067 -26.668 -13.584 1.00 80.00 94 THR A O 1
ATOM 688 N N . ALA A 1 95 ? -21.419 -25.535 -12.547 1.00 71.38 95 ALA A N 1
ATOM 689 C CA . ALA A 1 95 ? -21.468 -24.346 -13.365 1.00 71.38 95 ALA A CA 1
ATOM 690 C C . ALA A 1 95 ? -20.583 -24.476 -14.601 1.00 71.38 95 ALA A C 1
ATOM 692 O O . ALA A 1 95 ? -19.639 -25.272 -14.653 1.00 71.38 95 ALA A O 1
ATOM 693 N N . ILE A 1 96 ? -20.878 -23.645 -15.595 1.00 61.09 96 ILE A N 1
ATOM 694 C CA . ILE A 1 96 ? -20.027 -23.527 -16.775 1.00 61.09 96 ILE A CA 1
ATOM 695 C C . ILE A 1 96 ? -18.740 -22.790 -16.402 1.00 61.09 96 ILE A C 1
ATOM 697 O O . ILE A 1 96 ? -17.667 -23.157 -16.884 1.00 61.09 96 ILE A O 1
ATOM 701 N N . ASP A 1 97 ? -18.845 -21.786 -15.528 1.00 62.25 97 ASP A N 1
ATOM 702 C CA . ASP A 1 97 ? -17.705 -21.183 -14.851 1.00 62.25 97 ASP A CA 1
ATOM 703 C C . ASP A 1 97 ? -17.660 -21.619 -13.379 1.00 62.25 97 ASP A C 1
ATOM 705 O O . ASP A 1 97 ? -18.310 -21.014 -12.535 1.00 62.25 97 ASP A O 1
ATOM 709 N N . PRO A 1 98 ? -16.925 -22.682 -13.022 1.00 66.25 98 PRO A N 1
ATOM 710 C CA . PRO A 1 98 ? -16.968 -23.227 -11.666 1.00 66.25 98 PRO A CA 1
ATOM 711 C C . PRO A 1 98 ? -16.220 -22.372 -10.633 1.00 66.25 98 PRO A C 1
ATOM 713 O O . PRO A 1 98 ? -16.242 -22.692 -9.444 1.00 66.25 98 PRO A O 1
ATOM 716 N N . THR A 1 99 ? -15.506 -21.320 -11.045 1.00 70.62 99 THR A N 1
ATOM 717 C CA . THR A 1 99 ? -14.551 -20.635 -10.161 1.00 70.62 99 THR A CA 1
ATOM 718 C C . THR A 1 99 ? -15.221 -19.756 -9.114 1.00 70.62 99 THR A C 1
ATOM 720 O O . THR A 1 99 ? -14.697 -19.660 -8.004 1.00 70.62 99 THR A O 1
ATOM 723 N N . TYR A 1 100 ? -16.403 -19.191 -9.399 1.00 80.06 100 TYR A N 1
ATOM 724 C CA . TYR A 1 100 ? -17.146 -18.369 -8.429 1.00 80.06 100 TYR A CA 1
ATOM 725 C C . TYR A 1 100 ? -17.506 -19.134 -7.164 1.00 80.06 100 TYR A C 1
ATOM 727 O O . TYR A 1 100 ? -17.629 -18.528 -6.104 1.00 80.06 100 TYR A O 1
ATOM 735 N N . ALA A 1 101 ? -17.622 -20.459 -7.245 1.00 83.00 101 ALA A N 1
ATOM 736 C CA . ALA A 1 101 ? -17.959 -21.280 -6.100 1.00 83.00 101 ALA A CA 1
ATOM 737 C C . ALA A 1 101 ? -16.934 -21.136 -4.963 1.00 83.00 101 ALA A C 1
ATOM 739 O O . ALA A 1 101 ? -17.313 -21.122 -3.800 1.00 83.00 101 ALA A O 1
ATOM 740 N N . ARG A 1 102 ? -15.646 -20.928 -5.277 1.00 82.31 102 ARG A N 1
ATOM 741 C CA . ARG A 1 102 ? -14.598 -20.660 -4.268 1.00 82.31 102 ARG A CA 1
ATOM 742 C C . ARG A 1 102 ? -14.689 -19.270 -3.639 1.00 82.31 102 ARG A C 1
ATOM 744 O O . ARG A 1 102 ? -13.981 -18.989 -2.685 1.00 82.31 102 ARG A O 1
ATOM 751 N N . HIS A 1 103 ? -15.526 -18.400 -4.186 1.00 86.06 103 HIS A N 1
ATOM 752 C CA . HIS A 1 103 ? -15.766 -17.048 -3.692 1.00 86.06 103 HIS A CA 1
ATOM 753 C C . HIS A 1 103 ? -17.089 -16.930 -2.934 1.00 86.06 103 HIS A C 1
ATOM 755 O O . HIS A 1 103 ? -17.375 -15.874 -2.371 1.00 86.06 103 HIS A O 1
ATOM 761 N N . VAL A 1 104 ? -17.892 -17.999 -2.902 1.00 91.62 104 VAL A N 1
ATOM 762 C CA . VAL A 1 104 ? -19.045 -18.090 -2.006 1.00 91.62 104 VAL A CA 1
ATOM 763 C C . VAL A 1 104 ? -18.524 -18.089 -0.573 1.00 91.62 104 VAL A C 1
ATOM 765 O O . VAL A 1 104 ? -17.580 -18.808 -0.238 1.00 91.62 104 VAL A O 1
ATOM 768 N N . GLY A 1 105 ? -19.118 -17.258 0.269 1.00 93.44 105 GLY A N 1
ATOM 769 C CA . GLY A 1 105 ? -18.665 -17.062 1.636 1.00 93.44 105 GLY A CA 1
ATOM 770 C C . GLY A 1 105 ? -19.524 -16.055 2.373 1.00 93.44 105 GLY A C 1
ATOM 771 O O . GLY A 1 105 ? -20.610 -15.699 1.911 1.00 93.44 105 GLY A O 1
ATOM 772 N N . PHE A 1 106 ? -19.022 -15.567 3.502 1.00 93.12 106 PHE A N 1
ATOM 773 C CA . PHE A 1 106 ? -19.656 -14.483 4.245 1.00 93.12 106 PHE A CA 1
ATOM 774 C C . PHE A 1 106 ? -18.643 -13.433 4.699 1.00 93.12 106 PHE A C 1
ATOM 776 O O . PHE A 1 106 ? -17.435 -13.664 4.740 1.00 93.12 106 PHE A O 1
ATOM 783 N N . SER A 1 107 ? -19.157 -12.271 5.083 1.00 91.94 107 SER A N 1
ATOM 784 C CA . SER A 1 107 ? -18.399 -11.252 5.796 1.00 91.94 107 SER A CA 1
ATOM 785 C C . SER A 1 107 ? -19.276 -10.564 6.838 1.00 91.94 107 SER A C 1
ATOM 787 O O . SER A 1 107 ? -20.507 -10.665 6.817 1.00 91.94 107 SER A O 1
ATOM 789 N N . LEU A 1 108 ? -18.624 -9.883 7.776 1.00 90.88 108 LEU A N 1
ATOM 790 C CA . LEU A 1 108 ? -19.267 -9.167 8.869 1.00 90.88 108 LEU A CA 1
ATOM 791 C C . LEU A 1 108 ? -18.857 -7.703 8.851 1.00 90.88 108 LEU A C 1
ATOM 793 O O . LEU A 1 108 ? -17.709 -7.369 8.558 1.00 90.88 108 LEU A O 1
ATOM 797 N N . TYR A 1 109 ? -19.796 -6.846 9.232 1.00 86.12 109 TYR A N 1
ATOM 798 C CA . TYR A 1 109 ? -19.641 -5.404 9.170 1.00 86.12 109 TYR A CA 1
ATOM 799 C C . TYR A 1 109 ? -20.149 -4.731 10.455 1.00 86.12 109 TYR A C 1
ATOM 801 O O . TYR A 1 109 ? -21.086 -5.233 11.092 1.00 86.12 109 TYR A O 1
ATOM 809 N N . PRO A 1 110 ? -19.569 -3.577 10.834 1.00 83.81 110 PRO A N 1
ATOM 810 C CA . PRO A 1 110 ? -20.118 -2.730 11.890 1.00 83.81 110 PRO A CA 1
ATOM 811 C C . PRO A 1 110 ? -21.475 -2.125 11.537 1.00 83.81 110 PRO A C 1
ATOM 813 O O . PRO A 1 110 ? -22.222 -1.748 12.425 1.00 83.81 110 PRO A O 1
ATOM 816 N N . GLU A 1 111 ? -21.821 -2.023 10.258 1.00 80.75 111 GLU A N 1
ATOM 817 C CA . GLU A 1 111 ? -23.117 -1.538 9.783 1.00 80.75 111 GLU A CA 1
ATOM 818 C C . GLU A 1 111 ? -23.408 -2.094 8.384 1.00 80.75 111 GLU A C 1
ATOM 820 O O . GLU A 1 111 ? -22.579 -2.792 7.803 1.00 80.75 111 GLU A O 1
ATOM 825 N N . HIS A 1 112 ? -24.591 -1.814 7.835 1.00 82.94 112 HIS A N 1
ATOM 826 C CA . HIS A 1 112 ? -24.955 -2.269 6.494 1.00 82.94 112 HIS A CA 1
ATOM 827 C C . HIS A 1 112 ? -23.952 -1.736 5.438 1.00 82.94 112 HIS A C 1
ATOM 829 O O . HIS A 1 112 ? -23.810 -0.519 5.308 1.00 82.94 112 HIS A O 1
ATOM 835 N N . PRO A 1 113 ? -23.304 -2.589 4.617 1.00 74.12 113 PRO A N 1
ATOM 836 C CA . PRO A 1 113 ? -22.171 -2.192 3.764 1.00 74.12 113 PRO A CA 1
ATOM 837 C C . PRO A 1 113 ? -22.544 -1.409 2.488 1.00 74.12 113 PRO A C 1
ATOM 839 O O . PRO A 1 113 ? -21.673 -1.074 1.690 1.00 74.12 113 PRO A O 1
ATOM 842 N N . GLY A 1 114 ? -23.831 -1.127 2.266 1.00 70.38 114 GLY A N 1
ATOM 843 C CA . GLY A 1 114 ? -24.328 -0.334 1.134 1.00 70.38 114 GLY A CA 1
ATOM 844 C C . GLY A 1 114 ? -23.993 -0.939 -0.237 1.00 70.38 114 GLY A C 1
ATOM 845 O O . GLY A 1 114 ? -23.204 -0.369 -0.995 1.00 70.38 114 GLY A O 1
ATOM 846 N N . VAL A 1 115 ? -24.594 -2.083 -0.586 1.00 68.12 115 VAL A N 1
ATOM 847 C CA . VAL A 1 115 ? -24.287 -2.790 -1.842 1.00 68.12 115 VAL A CA 1
ATOM 848 C C . VAL A 1 115 ? -24.792 -2.009 -3.061 1.00 68.12 115 VAL A C 1
ATOM 850 O O . VAL A 1 115 ? -25.961 -1.635 -3.157 1.00 68.12 115 VAL A O 1
ATOM 853 N N . LYS A 1 116 ? -23.912 -1.780 -4.043 1.00 65.06 116 LYS A N 1
ATOM 854 C CA . LYS A 1 116 ? -24.268 -1.163 -5.331 1.00 65.06 116 LYS A CA 1
ATOM 855 C C . LYS A 1 116 ? -24.542 -2.256 -6.363 1.00 65.06 116 LYS A C 1
ATOM 857 O O . LYS A 1 116 ? -23.714 -3.138 -6.539 1.00 65.06 116 LYS A O 1
ATOM 862 N N . ALA A 1 117 ? -25.627 -2.129 -7.129 1.00 54.19 117 ALA A N 1
ATOM 863 C CA . ALA A 1 117 ? -26.153 -3.144 -8.060 1.00 54.19 117 ALA A CA 1
ATOM 864 C C . ALA A 1 117 ? -25.193 -3.689 -9.152 1.00 54.19 117 ALA A C 1
ATOM 866 O O . ALA A 1 117 ? -25.567 -4.598 -9.878 1.00 54.19 117 ALA A O 1
ATOM 867 N N . ASN A 1 118 ? -23.977 -3.150 -9.298 1.00 61.09 118 ASN A N 1
ATOM 868 C CA . ASN A 1 118 ? -22.974 -3.602 -10.276 1.00 61.09 118 ASN A CA 1
ATOM 869 C C . ASN A 1 118 ? -21.586 -3.796 -9.642 1.00 61.09 118 ASN A C 1
ATOM 871 O O . ASN A 1 118 ? -20.570 -3.575 -10.302 1.00 61.09 118 ASN A O 1
ATOM 875 N N . ARG A 1 119 ? -21.528 -4.091 -8.339 1.00 67.50 119 ARG A N 1
ATOM 876 C CA . ARG A 1 119 ? -20.282 -4.385 -7.627 1.00 67.50 119 ARG A CA 1
ATOM 877 C C . ARG A 1 119 ? -20.490 -5.531 -6.652 1.00 67.50 119 ARG A C 1
ATOM 879 O O . ARG A 1 119 ? -21.513 -5.596 -5.979 1.00 67.50 119 ARG A O 1
ATOM 886 N N . MET A 1 120 ? -19.489 -6.393 -6.569 1.00 76.38 120 MET A N 1
ATOM 887 C CA . MET A 1 120 ? -19.360 -7.357 -5.485 1.00 76.38 120 MET A CA 1
ATOM 888 C C . MET A 1 120 ? -18.822 -6.644 -4.239 1.00 76.38 120 MET A C 1
ATOM 890 O O . MET A 1 120 ? -18.044 -5.694 -4.344 1.00 76.38 120 MET A O 1
ATOM 894 N N . LEU A 1 121 ? -19.255 -7.089 -3.065 1.00 81.00 121 LEU A N 1
ATOM 895 C CA . LEU A 1 121 ? -18.589 -6.807 -1.804 1.00 81.00 121 LEU A CA 1
ATOM 896 C C . LEU A 1 121 ? -17.231 -7.509 -1.787 1.00 81.00 121 LEU A C 1
ATOM 898 O O . LEU A 1 121 ? -17.121 -8.675 -2.161 1.00 81.00 121 LEU A O 1
ATOM 902 N N . GLU A 1 122 ? -16.208 -6.815 -1.305 1.00 75.75 122 GLU A N 1
ATOM 903 C CA . GLU A 1 122 ? -14.889 -7.404 -1.087 1.00 75.75 122 GLU A CA 1
ATOM 904 C C . GLU A 1 122 ? -14.907 -8.372 0.097 1.00 75.75 122 GLU A C 1
ATOM 906 O O . GLU A 1 122 ? -15.516 -8.075 1.125 1.00 75.75 122 GLU A O 1
ATOM 911 N N . GLY A 1 123 ? -14.201 -9.493 -0.000 1.00 75.12 123 GLY A N 1
ATOM 912 C CA . GLY A 1 123 ? -14.086 -10.472 1.079 1.00 75.12 123 GLY A CA 1
ATOM 913 C C . GLY A 1 123 ? -13.413 -11.758 0.612 1.00 75.12 123 GLY A C 1
ATOM 914 O O . GLY A 1 123 ? -13.669 -12.248 -0.486 1.00 75.12 123 GLY A O 1
ATOM 915 N N . HIS A 1 124 ? -12.522 -12.293 1.438 1.00 76.44 124 HIS A N 1
ATOM 916 C CA . HIS A 1 124 ? -11.824 -13.559 1.171 1.00 76.44 124 HIS A CA 1
ATOM 917 C C . HIS A 1 124 ? -11.552 -14.377 2.441 1.00 76.44 124 HIS A C 1
ATOM 919 O O . HIS A 1 124 ? -11.154 -15.535 2.354 1.00 76.44 124 HIS A O 1
ATOM 925 N N . GLU A 1 125 ? -11.799 -13.786 3.608 1.00 83.62 125 GLU A N 1
ATOM 926 C CA . GLU A 1 125 ? -11.457 -14.313 4.924 1.00 83.62 125 GLU A CA 1
ATOM 927 C C . GLU A 1 125 ? -12.272 -15.565 5.264 1.00 83.62 125 GLU A C 1
ATOM 929 O O . GLU A 1 125 ? -11.757 -16.485 5.896 1.00 83.62 125 GLU A O 1
ATOM 934 N N . PHE A 1 126 ? -13.526 -15.622 4.803 1.00 90.44 126 PHE A N 1
ATOM 935 C CA . PHE A 1 126 ? -14.445 -16.726 5.070 1.00 90.44 126 PHE A CA 1
ATOM 936 C C . PHE A 1 126 ? -15.147 -17.205 3.801 1.00 90.44 126 PHE A C 1
ATOM 938 O O . PHE A 1 126 ? -16.353 -17.030 3.621 1.00 90.44 126 PHE A O 1
ATOM 945 N N . THR A 1 127 ? -14.366 -17.794 2.903 1.00 90.19 127 THR A N 1
ATOM 946 C CA . THR A 1 127 ? -14.845 -18.395 1.652 1.00 90.19 127 THR A CA 1
ATOM 947 C C . THR A 1 127 ? -14.859 -19.923 1.729 1.00 90.19 127 THR A C 1
ATOM 949 O O . THR A 1 127 ? -14.388 -20.512 2.706 1.00 90.19 127 THR A O 1
ATOM 952 N N . LEU A 1 128 ? -15.454 -20.578 0.731 1.00 84.69 128 LEU A N 1
ATOM 953 C CA . LEU A 1 128 ? -15.424 -22.033 0.595 1.00 84.69 128 LEU A CA 1
ATOM 954 C C . LEU A 1 128 ? -14.014 -22.535 0.260 1.00 84.69 128 LEU A C 1
ATOM 956 O O . LEU A 1 128 ? -13.473 -22.266 -0.812 1.00 84.69 128 LEU A O 1
ATOM 960 N N . ASP A 1 129 ? -13.447 -23.334 1.158 1.00 74.06 129 ASP A N 1
ATOM 961 C CA . ASP A 1 129 ? -12.160 -24.009 0.988 1.00 74.06 129 ASP A CA 1
ATOM 962 C C . ASP A 1 129 ? -12.263 -25.190 0.004 1.00 74.06 129 ASP A C 1
ATOM 964 O O . ASP A 1 129 ? -11.435 -25.351 -0.904 1.00 74.06 129 ASP A O 1
ATOM 968 N N . THR A 1 130 ? -13.335 -25.973 0.138 1.00 77.44 130 THR A N 1
ATOM 969 C CA . THR A 1 130 ? -13.683 -27.107 -0.718 1.00 77.44 130 THR A CA 1
ATOM 970 C C . THR A 1 130 ? -15.097 -26.937 -1.265 1.00 77.44 130 THR A C 1
ATOM 972 O O . THR A 1 130 ? -16.059 -26.747 -0.522 1.00 77.44 130 THR A O 1
ATOM 975 N N . VAL A 1 131 ? -15.234 -27.036 -2.589 1.00 82.31 131 VAL A N 1
ATOM 976 C CA . VAL A 1 131 ? -16.529 -26.987 -3.278 1.00 82.31 131 VAL A CA 1
ATOM 977 C C . VAL A 1 131 ? -16.911 -28.394 -3.701 1.00 82.31 131 VAL A C 1
ATOM 979 O O . VAL A 1 131 ? -16.130 -29.051 -4.395 1.00 82.31 131 VAL A O 1
ATOM 982 N N . VAL A 1 132 ? -18.115 -28.838 -3.331 1.00 87.19 132 VAL A N 1
ATOM 983 C CA . VAL A 1 132 ? -18.670 -30.093 -3.841 1.00 87.19 132 VAL A CA 1
ATOM 984 C C . VAL A 1 132 ? -19.904 -29.821 -4.684 1.00 87.19 132 VAL A C 1
ATOM 986 O O . VAL A 1 132 ? -20.907 -29.306 -4.200 1.00 87.19 132 VAL A O 1
ATOM 989 N N . PHE A 1 133 ? -19.807 -30.143 -5.971 1.00 87.88 133 PHE A N 1
ATOM 990 C CA . PHE A 1 133 ? -20.847 -29.812 -6.934 1.00 87.88 133 PHE A CA 1
ATOM 991 C C . PHE A 1 133 ? -22.020 -30.796 -6.901 1.00 87.88 133 PHE A C 1
ATOM 993 O O . PHE A 1 133 ? -21.835 -31.992 -6.682 1.00 87.88 133 PHE A O 1
ATOM 1000 N N . ASN A 1 134 ? -23.214 -30.283 -7.205 1.00 89.12 134 ASN A N 1
ATOM 1001 C CA . ASN A 1 134 ? -24.483 -31.009 -7.337 1.00 89.12 134 ASN A CA 1
ATOM 1002 C C . ASN A 1 134 ? -24.929 -31.795 -6.097 1.00 89.12 134 ASN A C 1
ATOM 1004 O O . ASN A 1 134 ? -25.687 -32.760 -6.209 1.00 89.12 134 ASN A O 1
ATOM 1008 N N . GLN A 1 135 ? -24.479 -31.393 -4.913 1.00 91.94 135 GLN A N 1
ATOM 1009 C CA . GLN A 1 135 ? -24.914 -31.995 -3.662 1.00 91.94 135 GLN A CA 1
ATOM 1010 C C . GLN A 1 135 ? -24.987 -30.954 -2.554 1.00 91.94 135 GLN A C 1
ATOM 1012 O O . GLN A 1 135 ? -24.223 -29.991 -2.543 1.00 91.94 135 GLN A O 1
ATOM 1017 N N . TRP A 1 136 ? -25.893 -31.178 -1.606 1.00 92.62 136 TRP A N 1
ATOM 1018 C CA . TRP A 1 136 ? -25.929 -30.413 -0.369 1.00 92.62 136 TRP A CA 1
ATOM 1019 C C . TRP A 1 136 ? -24.799 -30.859 0.544 1.00 92.62 136 TRP A C 1
ATOM 1021 O O . TRP A 1 136 ? -24.611 -32.054 0.779 1.00 92.62 136 TRP A O 1
ATOM 1031 N N . TYR A 1 137 ? -24.070 -29.900 1.096 1.00 94.00 137 TYR A N 1
ATOM 1032 C CA . TYR A 1 137 ? -23.082 -30.162 2.129 1.00 94.00 137 T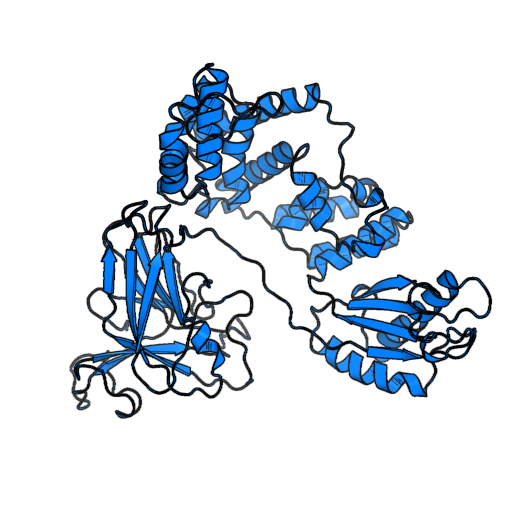YR A CA 1
ATOM 1033 C C . TYR A 1 137 ? -23.069 -29.034 3.151 1.00 94.00 137 TYR A C 1
ATOM 1035 O O . TYR A 1 137 ? -23.406 -27.887 2.857 1.00 94.00 137 TYR A O 1
ATOM 1043 N N . ARG A 1 138 ? -22.708 -29.388 4.386 1.00 93.88 138 ARG A N 1
ATOM 1044 C CA . ARG A 1 138 ? -22.581 -28.423 5.471 1.00 93.88 138 ARG A CA 1
ATOM 1045 C C . ARG A 1 138 ? -21.203 -27.793 5.440 1.00 93.88 138 ARG A C 1
ATOM 1047 O O . ARG A 1 138 ? -20.201 -28.498 5.348 1.00 93.88 138 ARG A O 1
ATOM 1054 N N . VAL A 1 139 ? -21.178 -26.481 5.596 1.00 93.00 139 VAL A N 1
ATOM 1055 C CA . VAL A 1 139 ? -19.964 -25.688 5.764 1.00 93.00 139 VAL A CA 1
ATOM 1056 C C . VAL A 1 139 ? -20.022 -24.970 7.099 1.00 93.00 139 VAL A C 1
ATOM 1058 O O . VAL A 1 139 ? -21.106 -24.672 7.608 1.00 93.00 139 VAL A O 1
ATOM 1061 N N . SER A 1 140 ? -18.858 -24.725 7.688 1.00 92.00 140 SER A N 1
ATOM 1062 C CA . SER A 1 140 ? -18.748 -23.992 8.943 1.00 92.00 140 SER A CA 1
ATOM 1063 C C . SER A 1 140 ? -17.476 -23.167 8.971 1.00 92.00 140 SER A C 1
ATOM 1065 O O . SER A 1 140 ? -16.398 -23.688 8.694 1.00 92.00 140 SER A O 1
ATOM 1067 N N . TRP A 1 141 ? -17.597 -21.919 9.394 1.00 92.19 141 TRP A N 1
ATOM 1068 C CA . TRP A 1 141 ? -16.486 -21.003 9.584 1.00 92.19 141 TRP A CA 1
ATOM 1069 C C . TRP A 1 141 ? -16.449 -20.542 11.027 1.00 92.19 141 TRP A C 1
ATOM 1071 O O . TRP A 1 141 ? -17.482 -20.195 11.602 1.00 92.19 141 TRP A O 1
ATOM 1081 N N . ARG A 1 142 ? -15.248 -20.493 11.599 1.00 91.88 142 ARG A N 1
ATOM 1082 C CA . ARG A 1 142 ? -15.025 -19.943 12.933 1.00 91.88 142 ARG A CA 1
ATOM 1083 C C . ARG A 1 142 ? -14.296 -18.624 12.842 1.00 91.88 142 ARG A C 1
ATOM 1085 O O . ARG A 1 142 ? -13.412 -18.459 12.012 1.00 91.88 142 ARG A O 1
ATOM 1092 N N . PHE A 1 143 ? -14.659 -17.703 13.717 1.00 90.81 143 PHE A N 1
ATOM 1093 C CA . PHE A 1 143 ? -14.040 -16.389 13.785 1.00 90.81 143 PHE A CA 1
ATOM 1094 C C . PHE A 1 143 ? -14.204 -15.794 15.176 1.00 90.81 143 PHE A C 1
ATOM 1096 O O . PHE A 1 143 ? -15.032 -16.235 15.981 1.00 90.81 143 PHE A O 1
ATOM 1103 N N . ARG A 1 144 ? -13.404 -14.771 15.457 1.00 90.00 144 ARG A N 1
ATOM 1104 C CA . ARG A 1 144 ? -13.409 -14.079 16.739 1.00 90.00 144 ARG A CA 1
ATOM 1105 C C . ARG A 1 144 ? -13.450 -12.563 16.532 1.00 90.00 144 ARG A C 1
ATOM 1107 O O . ARG A 1 144 ? -12.433 -11.993 16.138 1.00 90.00 144 ARG A O 1
ATOM 1114 N N . PRO A 1 145 ? -14.580 -11.897 16.824 1.00 89.81 145 PRO A N 1
ATOM 1115 C CA . PRO A 1 145 ? -14.712 -10.453 16.679 1.00 89.81 145 PRO A CA 1
ATOM 1116 C C . PRO A 1 145 ? -13.714 -9.698 17.551 1.00 89.81 145 PRO A C 1
ATOM 1118 O O . PRO A 1 145 ? -13.628 -9.936 18.762 1.00 89.81 145 PRO A O 1
ATOM 1121 N N . THR A 1 146 ? -12.994 -8.763 16.941 1.00 87.31 146 THR A N 1
ATOM 1122 C CA . THR A 1 146 ? -12.146 -7.788 17.645 1.00 87.31 146 THR A CA 1
ATOM 1123 C C . THR A 1 146 ? -12.701 -6.364 17.566 1.00 87.31 146 THR A C 1
ATOM 1125 O O . THR A 1 146 ? -12.206 -5.486 18.264 1.00 87.31 146 THR A O 1
ATOM 1128 N N . CYS A 1 147 ? -13.783 -6.143 16.819 1.00 84.50 147 CYS A N 1
ATOM 1129 C CA . CYS A 1 147 ? -14.572 -4.911 16.813 1.00 84.50 147 CYS A CA 1
ATOM 1130 C C . CYS A 1 147 ? -16.080 -5.217 16.792 1.00 84.50 147 CYS A C 1
ATOM 1132 O O . CYS A 1 147 ? -16.479 -6.375 16.646 1.00 84.50 147 CYS A O 1
ATOM 1134 N N . ASP A 1 148 ? -16.908 -4.192 16.990 1.00 88.94 148 ASP A N 1
ATOM 1135 C CA . ASP A 1 148 ? -18.365 -4.282 17.019 1.00 88.94 148 ASP A CA 1
ATOM 1136 C C . ASP A 1 148 ? -18.872 -4.661 15.623 1.00 88.94 148 ASP A C 1
ATOM 1138 O O . ASP A 1 148 ? -18.988 -3.829 14.729 1.00 88.94 148 ASP A O 1
ATOM 1142 N N . LEU A 1 149 ? -19.151 -5.949 15.434 1.00 89.38 149 LEU A N 1
ATOM 1143 C CA . LEU A 1 149 ? -19.726 -6.508 14.214 1.00 89.38 149 LEU A CA 1
ATOM 1144 C C . LEU A 1 149 ? -21.202 -6.804 14.472 1.00 89.38 149 LEU A C 1
ATOM 1146 O O . LEU A 1 149 ? -21.520 -7.597 15.359 1.00 89.38 149 LEU A O 1
ATOM 1150 N N . GLN A 1 150 ? -22.098 -6.166 13.722 1.00 89.25 150 GLN A N 1
ATOM 1151 C CA . GLN A 1 150 ? -23.552 -6.260 13.932 1.00 89.25 150 GLN A CA 1
ATOM 1152 C C . GLN A 1 150 ? -24.350 -6.492 12.644 1.00 89.25 150 GLN A C 1
ATOM 1154 O O . GLN A 1 150 ? -25.579 -6.544 12.684 1.00 89.25 150 GLN A O 1
ATOM 1159 N N . TYR A 1 151 ? -23.669 -6.659 11.514 1.00 88.94 151 TYR A N 1
ATOM 1160 C CA . TYR A 1 151 ? -24.288 -6.976 10.237 1.00 88.94 151 TYR A CA 1
ATOM 1161 C C . TYR A 1 151 ? -23.552 -8.127 9.561 1.00 88.94 151 TYR A C 1
ATOM 1163 O O . TYR A 1 151 ? -22.325 -8.106 9.479 1.00 88.94 151 TYR A O 1
ATOM 1171 N N . LEU A 1 152 ? -24.292 -9.118 9.071 1.00 91.69 152 LEU A N 1
ATOM 1172 C CA . LEU A 1 152 ? -23.766 -10.259 8.325 1.00 91.69 152 LEU A CA 1
ATOM 1173 C C . LEU A 1 152 ? -24.233 -10.182 6.875 1.00 91.69 152 LEU A C 1
ATOM 1175 O O . LEU A 1 152 ? -25.408 -9.931 6.631 1.00 91.69 152 LEU A O 1
ATOM 1179 N N . ALA A 1 153 ? -23.329 -10.437 5.930 1.00 91.81 153 ALA A N 1
ATOM 1180 C CA . ALA A 1 153 ? -23.666 -10.636 4.524 1.00 91.81 153 ALA A CA 1
ATOM 1181 C C . ALA A 1 153 ? -23.068 -11.954 4.024 1.00 91.81 153 ALA A C 1
ATOM 1183 O O . ALA A 1 153 ? -21.912 -12.254 4.319 1.00 91.81 153 ALA A O 1
ATOM 1184 N N . LEU A 1 154 ? -23.832 -12.715 3.246 1.00 92.31 154 LEU A N 1
ATOM 1185 C CA . LEU A 1 154 ? -23.427 -13.969 2.617 1.00 92.31 154 LEU A CA 1
ATOM 1186 C C . LEU A 1 154 ? -23.728 -13.880 1.118 1.00 92.31 154 LEU A C 1
ATOM 1188 O O . LEU A 1 154 ? -24.815 -13.471 0.720 1.00 92.31 154 LEU A O 1
ATOM 1192 N N . GLY A 1 155 ? -22.753 -14.219 0.286 1.00 92.38 155 GLY A N 1
ATOM 1193 C CA . GLY A 1 155 ? -22.849 -14.092 -1.164 1.00 92.38 155 GLY A CA 1
ATOM 1194 C C . GLY A 1 155 ? -21.561 -14.544 -1.836 1.00 92.38 155 GLY A C 1
ATOM 1195 O O . GLY A 1 155 ? -20.771 -15.278 -1.239 1.00 92.38 155 GLY A O 1
ATOM 1196 N N . VAL A 1 156 ? -21.318 -14.078 -3.060 1.00 89.19 156 VAL A N 1
ATOM 1197 C CA . VAL A 1 156 ? -20.032 -14.274 -3.740 1.00 89.19 156 VAL A CA 1
ATOM 1198 C C . VAL A 1 156 ? -19.198 -13.024 -3.546 1.00 89.19 156 VAL A C 1
ATOM 1200 O O . VAL A 1 156 ? -19.544 -11.966 -4.060 1.00 89.19 156 VAL A O 1
ATOM 1203 N N . PHE A 1 157 ? -18.102 -13.111 -2.807 1.00 86.06 157 PHE A N 1
ATOM 1204 C CA . PHE A 1 157 ? -17.266 -11.956 -2.500 1.00 86.06 157 PHE A CA 1
ATOM 1205 C C . PHE A 1 157 ? -16.147 -11.781 -3.524 1.00 86.06 157 PHE A C 1
ATOM 1207 O O . PHE A 1 157 ? -15.580 -12.747 -4.045 1.00 86.06 157 PHE A O 1
ATOM 1214 N N . SER A 1 158 ? -15.809 -10.533 -3.839 1.00 72.06 158 SER A N 1
ATOM 1215 C CA . SER A 1 158 ? -14.595 -10.264 -4.594 1.00 72.06 158 SER A CA 1
ATOM 1216 C C . SER A 1 158 ? -13.399 -10.466 -3.669 1.00 72.06 158 SER A C 1
ATOM 1218 O O . SER A 1 158 ? -13.176 -9.709 -2.727 1.00 72.06 158 SER A O 1
ATOM 1220 N N . GLY A 1 159 ? -12.628 -11.515 -3.944 1.00 58.06 159 GLY A N 1
ATOM 1221 C CA . GLY A 1 159 ? -11.238 -11.575 -3.509 1.00 58.06 159 GLY A CA 1
ATOM 1222 C C . GLY A 1 159 ? -10.363 -10.731 -4.436 1.00 58.06 159 GLY A C 1
ATOM 1223 O O . GLY A 1 159 ? -10.862 -10.067 -5.343 1.00 58.06 159 GLY A O 1
ATOM 1224 N N . ARG A 1 160 ? -9.047 -10.847 -4.266 1.00 48.22 160 ARG A N 1
ATOM 1225 C CA . ARG A 1 160 ? -8.028 -10.137 -5.053 1.00 48.22 160 ARG A CA 1
ATOM 1226 C C . ARG A 1 160 ? -8.186 -10.230 -6.581 1.00 48.22 160 ARG A C 1
ATOM 1228 O O . ARG A 1 160 ? -7.925 -9.261 -7.280 1.00 48.22 160 ARG A O 1
ATOM 1235 N N . ASP A 1 161 ? -8.619 -11.396 -7.060 1.00 42.06 161 ASP A N 1
ATOM 1236 C CA . ASP A 1 161 ? -8.754 -11.731 -8.487 1.00 42.06 161 ASP A CA 1
ATOM 1237 C C . ASP A 1 161 ? -10.243 -11.824 -8.915 1.00 42.06 161 ASP A C 1
ATOM 1239 O O . ASP A 1 161 ? -10.583 -11.949 -10.098 1.00 42.06 161 ASP A O 1
ATOM 1243 N N . GLY A 1 162 ? -11.160 -11.776 -7.933 1.00 52.69 162 GLY A N 1
ATOM 1244 C CA . GLY A 1 162 ? -12.542 -12.258 -8.043 1.00 52.69 162 GLY A CA 1
ATOM 1245 C C . GLY A 1 162 ? -12.658 -13.657 -8.691 1.00 52.69 162 GLY A C 1
ATOM 1246 O O . GLY A 1 162 ? -11.653 -14.310 -8.961 1.00 52.69 162 GLY A O 1
ATOM 1247 N N . PRO A 1 163 ? -13.876 -14.141 -8.974 1.00 58.38 163 PRO A N 1
ATOM 1248 C CA . PRO A 1 163 ? -14.056 -15.369 -9.750 1.00 58.38 163 PRO A CA 1
ATOM 1249 C C . PRO A 1 163 ? -13.454 -15.237 -11.155 1.00 58.38 163 PRO A C 1
ATOM 1251 O O . PRO A 1 163 ? -13.841 -14.325 -11.882 1.00 58.38 163 PRO A O 1
ATOM 1254 N N . ALA A 1 164 ? -12.529 -16.106 -11.570 1.00 53.19 164 ALA A N 1
ATOM 1255 C CA . ALA A 1 164 ? -11.968 -16.053 -12.924 1.00 53.19 164 ALA A CA 1
ATOM 1256 C C . ALA A 1 164 ? -13.058 -16.319 -13.976 1.00 53.19 164 ALA A C 1
ATOM 1258 O O . ALA A 1 164 ? -13.752 -17.317 -13.892 1.00 53.19 164 ALA A O 1
ATOM 1259 N N . THR A 1 165 ? -13.206 -15.449 -14.979 1.00 54.25 165 THR A N 1
ATOM 1260 C CA . THR A 1 165 ? -14.314 -15.543 -15.945 1.00 54.25 165 THR A CA 1
ATOM 1261 C C . THR A 1 165 ? -13.857 -16.103 -17.289 1.00 54.25 165 THR A C 1
ATOM 1263 O O . THR A 1 165 ? -13.082 -15.446 -17.985 1.00 54.25 165 THR A O 1
ATOM 1266 N N . TYR A 1 166 ? -14.376 -17.258 -17.710 1.00 47.28 166 TYR A N 1
ATOM 1267 C CA . TYR A 1 166 ? -13.998 -17.897 -18.986 1.00 47.28 166 TYR A CA 1
ATOM 1268 C C . TYR A 1 166 ? -14.933 -17.566 -20.168 1.00 47.28 166 TYR A C 1
ATOM 1270 O O . TYR A 1 166 ? -14.693 -18.013 -21.292 1.00 47.28 166 TYR A O 1
ATOM 1278 N N . ARG A 1 167 ? -15.998 -16.772 -19.954 1.00 44.25 167 ARG A N 1
ATOM 1279 C CA . ARG A 1 167 ? -16.965 -16.350 -20.991 1.00 44.25 167 ARG A CA 1
ATOM 1280 C C . ARG A 1 167 ? -17.149 -14.831 -21.079 1.00 44.25 167 ARG A C 1
ATOM 1282 O O . ARG A 1 167 ? -17.249 -14.137 -20.076 1.00 44.25 167 ARG A O 1
ATOM 1289 N N . THR A 1 168 ? -17.344 -14.342 -22.306 1.00 39.59 168 THR A N 1
ATOM 1290 C CA . THR A 1 168 ? -17.789 -12.971 -22.637 1.00 39.59 168 THR A CA 1
ATOM 1291 C C . THR A 1 168 ? -19.318 -12.834 -22.785 1.00 39.59 168 THR A C 1
ATOM 1293 O O . THR A 1 168 ? -19.811 -11.745 -23.068 1.00 39.59 168 THR A O 1
ATOM 1296 N N . GLY A 1 169 ? -20.084 -13.922 -22.609 1.00 44.03 169 GLY A N 1
ATOM 1297 C CA . GLY A 1 169 ? -21.555 -13.945 -22.684 1.00 44.03 169 GLY A CA 1
ATOM 1298 C C . GLY A 1 169 ? -22.221 -13.979 -21.300 1.00 44.03 169 GLY A C 1
ATOM 1299 O O . GLY A 1 169 ? -21.760 -14.701 -20.420 1.00 44.03 169 GLY A O 1
ATOM 1300 N N . GLY A 1 170 ? -23.290 -13.197 -21.106 1.00 49.41 170 GLY A N 1
ATOM 1301 C CA . GLY A 1 170 ? -23.930 -12.896 -19.811 1.00 49.41 170 GLY A CA 1
ATOM 1302 C C . GLY A 1 170 ? -24.825 -13.984 -19.203 1.00 49.41 170 GLY A C 1
ATOM 1303 O O . GLY A 1 170 ? -26.003 -13.733 -18.971 1.00 49.41 170 GLY A O 1
ATOM 1304 N N . GLY A 1 171 ? -24.283 -15.177 -18.943 1.00 60.16 171 GLY A N 1
ATOM 1305 C CA . GLY A 1 171 ? -24.960 -16.183 -18.111 1.00 60.16 171 GLY A CA 1
ATOM 1306 C C . GLY A 1 171 ? -24.929 -15.822 -16.619 1.00 60.16 171 GLY A C 1
ATOM 1307 O O . GLY A 1 171 ? -23.971 -15.198 -16.163 1.00 60.16 171 GLY A O 1
ATOM 1308 N N . GLN A 1 172 ? -25.973 -16.210 -15.883 1.00 73.19 172 GLN A N 1
ATOM 1309 C CA . GLN A 1 172 ? -26.032 -16.143 -14.419 1.00 73.19 172 GLN A CA 1
ATOM 1310 C C . GLN A 1 172 ? -25.760 -17.538 -13.850 1.00 73.19 172 GLN A C 1
ATOM 1312 O O . GLN A 1 172 ? -26.412 -18.499 -14.260 1.00 73.19 172 GLN A O 1
ATOM 1317 N N . GLU A 1 173 ? -24.809 -17.637 -12.929 1.00 83.62 173 GLU A N 1
ATOM 1318 C CA . GLU A 1 173 ? -24.561 -18.843 -12.141 1.00 83.62 173 GLU A CA 1
ATOM 1319 C C . GLU A 1 173 ? -25.349 -18.746 -10.829 1.00 83.62 173 GLU A C 1
ATOM 1321 O O . GLU A 1 173 ? -25.551 -17.650 -10.301 1.00 83.62 173 GLU A O 1
ATOM 1326 N N . ARG A 1 174 ? -25.810 -19.880 -10.298 1.00 87.81 174 ARG A N 1
ATOM 1327 C CA . ARG A 1 174 ? -26.667 -19.932 -9.103 1.00 87.81 174 ARG A CA 1
ATOM 1328 C C . ARG A 1 174 ? -26.040 -20.780 -8.020 1.00 87.81 174 ARG A C 1
ATOM 1330 O O . ARG A 1 174 ? -25.290 -21.708 -8.301 1.00 87.81 174 ARG A O 1
ATOM 1337 N N . PHE A 1 175 ? -26.363 -20.484 -6.777 1.00 91.00 175 PHE A N 1
ATOM 1338 C CA . PHE A 1 175 ? -26.083 -21.363 -5.651 1.00 91.00 175 PHE A CA 1
ATOM 1339 C C . PHE A 1 175 ? -27.192 -21.211 -4.619 1.00 91.00 175 PHE A C 1
ATOM 1341 O O . PHE A 1 175 ? -27.913 -20.209 -4.607 1.00 91.00 175 PHE A O 1
ATOM 1348 N N . TYR A 1 176 ? -27.340 -22.231 -3.780 1.00 91.69 176 TYR A N 1
ATOM 1349 C CA . TYR A 1 176 ? -28.453 -22.323 -2.850 1.00 91.69 176 TYR A CA 1
ATOM 1350 C C . TYR A 1 176 ? -27.960 -22.462 -1.420 1.00 91.69 176 TYR A C 1
ATOM 1352 O O . TYR A 1 176 ? -26.930 -23.091 -1.166 1.00 91.69 176 TYR A O 1
ATOM 1360 N N . LEU A 1 177 ? -28.718 -21.870 -0.504 1.00 91.00 177 LEU A N 1
ATOM 1361 C CA . LEU A 1 177 ? -28.433 -21.823 0.922 1.00 91.00 177 LEU A CA 1
ATOM 1362 C C . LEU A 1 177 ? -29.631 -22.336 1.715 1.00 91.00 177 LEU A C 1
ATOM 1364 O O . LEU A 1 177 ? -30.777 -22.006 1.398 1.00 91.00 177 LEU A O 1
ATOM 1368 N N . ASP A 1 178 ? -29.349 -23.087 2.772 1.00 87.94 178 ASP A N 1
ATOM 1369 C CA . ASP A 1 178 ? -30.325 -23.495 3.783 1.00 87.94 178 ASP A CA 1
ATOM 1370 C C . ASP A 1 178 ? -29.637 -23.657 5.155 1.00 87.94 178 ASP A C 1
ATOM 1372 O O . ASP A 1 178 ? -28.408 -23.639 5.245 1.00 87.94 178 ASP A O 1
ATOM 1376 N N . ASP A 1 179 ? -30.415 -23.783 6.229 1.00 87.12 179 ASP A N 1
ATOM 1377 C CA . ASP A 1 179 ? -29.964 -24.051 7.605 1.00 87.12 179 ASP A CA 1
ATOM 1378 C C . ASP A 1 179 ? -28.770 -23.183 8.067 1.00 87.12 179 ASP A C 1
ATOM 1380 O O . ASP A 1 179 ? -27.770 -23.659 8.617 1.00 87.12 179 ASP A O 1
ATOM 1384 N N . LEU A 1 180 ? -28.861 -21.878 7.787 1.00 88.25 180 LEU A N 1
ATOM 1385 C CA . LEU A 1 180 ? -27.867 -20.883 8.179 1.00 88.25 180 LEU A CA 1
ATOM 1386 C C . LEU A 1 180 ? -27.991 -20.576 9.678 1.00 88.25 180 LEU A C 1
ATOM 1388 O O . LEU A 1 180 ? -29.037 -20.143 10.160 1.00 88.25 180 LEU A O 1
ATOM 1392 N N . SER A 1 181 ? -26.907 -20.778 10.424 1.00 88.56 181 SER A N 1
ATOM 1393 C CA . SER A 1 181 ? -26.866 -20.619 11.878 1.00 88.56 181 SER A CA 1
ATOM 1394 C C . SER A 1 181 ? -25.578 -19.943 12.322 1.00 88.56 181 SER A C 1
ATOM 1396 O O . SER A 1 181 ? -24.487 -20.391 11.973 1.00 88.56 181 SER A O 1
ATOM 1398 N N . LEU A 1 182 ? -25.705 -18.889 13.129 1.00 91.06 182 LEU A N 1
ATOM 1399 C CA . LEU A 1 182 ? -24.598 -18.231 13.814 1.00 91.06 182 LEU A CA 1
ATOM 1400 C C . LEU A 1 182 ? -24.709 -18.487 15.317 1.00 91.06 182 LEU A C 1
ATOM 1402 O O . LEU A 1 182 ? -25.696 -18.102 15.945 1.00 91.06 182 LEU A O 1
ATOM 1406 N N . ARG A 1 183 ? -23.688 -19.105 15.914 1.00 91.31 183 ARG A N 1
ATOM 1407 C CA . ARG A 1 183 ? -23.685 -19.434 17.348 1.00 91.31 183 ARG A CA 1
ATOM 1408 C C . ARG A 1 183 ? -22.347 -19.147 18.011 1.00 91.31 183 ARG A C 1
ATOM 1410 O O . ARG A 1 183 ? -21.293 -19.308 17.407 1.00 91.31 183 ARG A O 1
ATOM 1417 N N . ALA A 1 184 ? -22.390 -18.759 19.283 1.00 89.69 184 ALA A N 1
A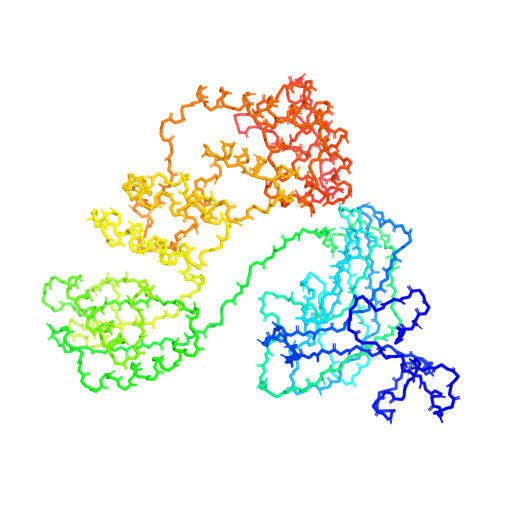TOM 1418 C CA . ALA A 1 184 ? -21.192 -18.695 20.114 1.00 89.69 184 ALA A CA 1
ATOM 1419 C C . ALA A 1 184 ? -20.721 -20.117 20.460 1.00 89.69 184 ALA A C 1
ATOM 1421 O O . ALA A 1 184 ? -21.535 -20.961 20.846 1.00 89.69 184 ALA A O 1
ATOM 1422 N N . VAL A 1 185 ? -19.418 -20.373 20.358 1.00 87.12 185 VAL A N 1
ATOM 1423 C CA . VAL A 1 185 ? -18.802 -21.669 20.670 1.00 87.12 185 VAL A CA 1
ATOM 1424 C C . VAL A 1 185 ? -17.977 -21.552 21.959 1.00 87.12 185 VAL A C 1
ATOM 1426 O O . VAL A 1 185 ? -17.185 -20.616 22.087 1.00 87.12 185 VAL A O 1
ATOM 1429 N N . PRO A 1 186 ? -18.132 -22.472 22.932 1.00 71.81 186 PRO A N 1
ATOM 1430 C CA . PRO A 1 186 ? -17.325 -22.468 24.149 1.00 71.81 186 PRO A CA 1
ATOM 1431 C C . PRO A 1 186 ? -15.844 -22.770 23.860 1.00 71.81 186 PRO A C 1
ATOM 1433 O O . PRO A 1 186 ? -15.535 -23.776 23.225 1.00 71.81 186 PRO A O 1
ATOM 1436 N N . GLY A 1 187 ? -14.936 -21.938 24.381 1.00 63.16 187 GLY A N 1
ATOM 1437 C CA . GLY A 1 187 ? -13.484 -22.171 24.370 1.00 63.16 187 GLY A CA 1
ATOM 1438 C C . GLY A 1 187 ? -12.658 -21.048 23.728 1.00 63.16 187 GLY A C 1
ATOM 1439 O O . GLY A 1 187 ? -13.091 -20.388 22.781 1.00 63.16 187 GLY A O 1
ATOM 1440 N N . GLU A 1 188 ? -11.437 -20.848 24.238 1.00 54.84 188 GLU A N 1
ATOM 1441 C CA . GLU A 1 188 ? -10.389 -20.033 23.603 1.00 54.84 188 GLU A CA 1
ATOM 1442 C C . GLU A 1 188 ? -9.799 -20.822 22.420 1.00 54.84 188 GLU A C 1
ATOM 1444 O O . GLU A 1 188 ? -8.722 -21.411 22.496 1.00 54.84 188 GLU A O 1
ATOM 1449 N N . GLY A 1 189 ? -10.563 -20.941 21.333 1.00 51.09 189 GLY A N 1
ATOM 1450 C CA . GLY A 1 189 ? -10.133 -21.678 20.150 1.00 51.09 189 GLY A CA 1
ATOM 1451 C C . GLY A 1 189 ? -8.987 -20.952 19.449 1.00 51.09 189 GLY A C 1
ATOM 1452 O O . GLY A 1 189 ? -9.208 -19.911 18.836 1.00 51.09 189 GLY A O 1
ATOM 1453 N N . ARG A 1 190 ? -7.776 -21.522 19.493 1.00 53.12 190 ARG A N 1
ATOM 1454 C CA . ARG A 1 190 ? -6.636 -21.098 18.652 1.00 53.12 190 ARG A CA 1
ATOM 1455 C C . ARG A 1 190 ? -6.927 -21.216 17.145 1.00 53.12 190 ARG A C 1
ATOM 1457 O O . ARG A 1 190 ? -6.223 -20.599 16.359 1.00 53.12 190 ARG A O 1
ATOM 1464 N N . ASP A 1 191 ? -7.986 -21.937 16.771 1.00 68.88 191 ASP A N 1
ATOM 1465 C CA . ASP A 1 191 ? -8.392 -22.205 15.384 1.00 68.88 191 ASP A CA 1
ATOM 1466 C C . ASP A 1 191 ? -9.399 -21.181 14.817 1.00 68.88 191 ASP A C 1
ATOM 1468 O O . ASP A 1 191 ? -9.899 -21.358 13.709 1.00 68.88 191 ASP A O 1
ATOM 1472 N N . ALA A 1 192 ? -9.746 -20.130 15.571 1.00 81.12 192 ALA A N 1
ATOM 1473 C CA . ALA A 1 192 ? -10.635 -19.065 15.108 1.00 81.12 192 ALA A CA 1
ATOM 1474 C C . ALA A 1 192 ? -9.834 -17.771 14.867 1.00 81.12 192 ALA A C 1
ATOM 1476 O O . ALA A 1 192 ? -9.401 -17.145 15.845 1.00 81.12 192 ALA A O 1
ATOM 1477 N N . PRO A 1 193 ? -9.636 -17.337 13.607 1.00 83.19 193 PRO A N 1
ATOM 1478 C CA . PRO A 1 193 ? -8.931 -16.095 13.324 1.00 83.19 193 PRO A CA 1
ATOM 1479 C C . PRO A 1 193 ? -9.637 -14.900 13.976 1.00 83.19 193 PRO A C 1
ATOM 1481 O O . PRO A 1 193 ? -10.872 -14.806 13.992 1.00 83.19 193 PRO A O 1
ATOM 1484 N N . ALA A 1 194 ? -8.837 -13.980 14.527 1.00 84.88 194 ALA A N 1
ATOM 1485 C CA . ALA A 1 194 ? -9.323 -12.654 14.881 1.00 84.88 194 ALA A CA 1
ATOM 1486 C C . ALA A 1 194 ? -9.855 -11.974 13.621 1.00 84.88 194 ALA A C 1
ATOM 1488 O O . ALA A 1 194 ? -9.201 -12.001 12.581 1.00 84.88 194 ALA A O 1
ATOM 1489 N N . PHE A 1 195 ? -11.028 -11.363 13.722 1.00 86.94 195 PHE A N 1
ATOM 1490 C CA . PHE A 1 195 ? -11.639 -10.679 12.601 1.00 86.94 195 PHE A CA 1
ATOM 1491 C C . PHE A 1 195 ? -12.202 -9.330 13.030 1.00 86.94 195 PHE A C 1
ATOM 1493 O O . PHE A 1 195 ? -13.015 -9.222 13.953 1.00 86.94 195 PHE A O 1
ATOM 1500 N N . CYS A 1 196 ? -11.776 -8.311 12.299 1.00 84.25 196 CYS A N 1
ATOM 1501 C CA . CYS A 1 196 ? -12.436 -7.027 12.185 1.00 84.25 196 CYS A CA 1
ATOM 1502 C C . CYS A 1 196 ? -12.356 -6.618 10.717 1.00 84.25 196 CYS A C 1
ATOM 1504 O O . CYS A 1 196 ? -11.367 -6.910 10.044 1.00 84.25 196 CYS A O 1
ATOM 1506 N N . ARG A 1 197 ? -13.394 -5.952 10.214 1.00 77.06 197 ARG A N 1
ATOM 1507 C CA . ARG A 1 197 ? -13.380 -5.446 8.850 1.00 77.06 197 ARG A CA 1
ATOM 1508 C C . ARG A 1 197 ? -12.630 -4.113 8.800 1.00 77.06 197 ARG A C 1
ATOM 1510 O O . ARG A 1 197 ? -13.197 -3.090 9.165 1.00 77.06 197 ARG A O 1
ATOM 1517 N N . THR A 1 198 ? -11.389 -4.137 8.316 1.00 54.97 198 THR A N 1
ATOM 1518 C CA . THR A 1 198 ? -10.642 -2.957 7.836 1.00 54.97 198 THR A CA 1
ATOM 1519 C C . THR A 1 198 ? -10.661 -2.933 6.299 1.00 54.97 198 THR A C 1
ATOM 1521 O O . THR A 1 198 ? -10.815 -3.973 5.657 1.00 54.97 198 THR A O 1
ATOM 1524 N N . LEU A 1 199 ? -10.641 -1.748 5.692 1.00 42.41 199 LEU A N 1
ATOM 1525 C CA . LEU A 1 199 ? -10.892 -1.518 4.269 1.00 42.41 199 LEU A CA 1
ATOM 1526 C C . LEU A 1 199 ? -9.625 -1.721 3.416 1.00 42.41 199 LEU A C 1
ATOM 1528 O O . LEU A 1 199 ? -8.564 -1.184 3.715 1.00 42.41 199 LEU A O 1
ATOM 1532 N N . SER A 1 200 ? -9.819 -2.398 2.277 1.00 37.44 200 SER A N 1
ATOM 1533 C CA . SER A 1 200 ? -8.923 -2.588 1.122 1.00 37.44 200 SER A CA 1
ATOM 1534 C C . SER A 1 200 ? -7.792 -3.632 1.223 1.00 37.44 200 SER A C 1
ATOM 1536 O O . SER A 1 200 ? -6.956 -3.621 2.122 1.00 37.44 200 SER A O 1
ATOM 1538 N N . GLN A 1 201 ? -7.740 -4.519 0.220 1.00 35.59 201 GLN A N 1
ATOM 1539 C CA . GLN A 1 201 ? -6.533 -5.235 -0.207 1.00 35.59 201 GLN A CA 1
ATOM 1540 C C . GLN A 1 201 ? -6.409 -5.144 -1.738 1.00 35.59 201 GLN A C 1
ATOM 1542 O O . GLN A 1 201 ? -7.371 -5.397 -2.459 1.00 35.59 201 GLN A O 1
ATOM 1547 N N . GLU A 1 202 ? -5.219 -4.765 -2.212 1.00 36.09 202 GLU A N 1
ATOM 1548 C CA . GLU A 1 202 ? -4.882 -4.474 -3.616 1.00 36.09 202 GLU A CA 1
ATOM 1549 C C . GLU A 1 202 ? -5.013 -5.685 -4.558 1.00 36.09 202 GLU A C 1
ATOM 1551 O O . GLU A 1 202 ? -4.569 -6.781 -4.214 1.00 36.09 202 GLU A O 1
ATOM 1556 N N . GLU A 1 203 ? -5.532 -5.458 -5.772 1.00 32.16 203 GLU A N 1
ATOM 1557 C CA . GLU A 1 203 ? -5.716 -6.419 -6.879 1.00 32.16 203 GLU A CA 1
ATOM 1558 C C . GLU A 1 203 ? -4.409 -7.092 -7.361 1.00 32.16 203 GLU A C 1
ATOM 1560 O O . GLU A 1 203 ? -3.307 -6.556 -7.224 1.00 32.16 203 GLU A O 1
ATOM 1565 N N . ARG A 1 204 ? -4.518 -8.287 -7.959 1.00 35.91 204 ARG A N 1
ATOM 1566 C CA . ARG A 1 204 ? -3.416 -9.005 -8.626 1.00 35.91 204 ARG A CA 1
ATOM 1567 C C . ARG A 1 204 ? -3.603 -8.920 -10.137 1.00 35.91 204 ARG A C 1
ATOM 1569 O O . ARG A 1 204 ? -4.714 -8.964 -10.650 1.00 35.91 204 ARG A O 1
ATOM 1576 N N . VAL A 1 205 ? -2.485 -8.833 -10.850 1.00 44.94 205 VAL A N 1
ATOM 1577 C CA . VAL A 1 205 ? -2.433 -8.824 -12.319 1.00 44.94 205 VAL A CA 1
ATOM 1578 C C . VAL A 1 205 ? -2.218 -10.251 -12.841 1.00 44.94 205 VAL A C 1
ATOM 1580 O O . VAL A 1 205 ? -1.364 -10.976 -12.320 1.00 44.94 205 VAL A O 1
ATOM 1583 N N . ASP A 1 206 ? -2.953 -10.637 -13.889 1.00 48.69 206 ASP A N 1
ATOM 1584 C CA . ASP A 1 206 ? -2.818 -11.927 -14.578 1.00 48.69 206 ASP A CA 1
ATOM 1585 C C . ASP A 1 206 ? -1.429 -12.114 -15.218 1.00 48.69 206 ASP A C 1
ATOM 1587 O O . ASP A 1 206 ? -0.883 -11.222 -15.871 1.00 48.69 206 ASP A O 1
ATOM 1591 N N . PHE A 1 207 ? -0.854 -13.312 -15.067 1.00 53.53 207 PHE A N 1
ATOM 1592 C CA . PHE A 1 207 ? 0.466 -13.653 -15.605 1.00 53.53 207 PHE A CA 1
ATOM 1593 C C . PHE A 1 207 ? 0.451 -13.777 -17.136 1.00 53.53 207 PHE A C 1
ATOM 1595 O O . PHE A 1 207 ? -0.235 -14.631 -17.701 1.00 53.53 207 PHE A O 1
ATOM 1602 N N . VAL A 1 208 ? 1.296 -12.994 -17.815 1.00 65.62 208 VAL A N 1
ATOM 1603 C CA . VAL A 1 208 ? 1.494 -13.083 -19.270 1.00 65.62 208 VAL A CA 1
ATOM 1604 C C . VAL A 1 208 ? 2.794 -13.818 -19.596 1.00 65.62 208 VAL A C 1
ATOM 1606 O O . VAL A 1 208 ? 3.883 -13.385 -19.231 1.00 65.62 208 VAL A O 1
ATOM 1609 N N . ALA A 1 209 ? 2.713 -14.915 -20.352 1.00 73.06 209 ALA A N 1
ATOM 1610 C CA . ALA A 1 209 ? 3.909 -15.634 -20.786 1.00 73.06 209 ALA A CA 1
ATOM 1611 C C . ALA A 1 209 ? 4.828 -14.745 -21.651 1.00 73.06 209 ALA A C 1
ATOM 1613 O O . ALA A 1 209 ? 4.390 -14.166 -22.656 1.00 73.06 209 ALA A O 1
ATOM 1614 N N . GLY A 1 210 ? 6.102 -14.686 -21.253 1.00 80.56 210 GLY A N 1
ATOM 1615 C CA . GLY A 1 210 ? 7.166 -13.908 -21.884 1.00 80.56 210 GLY A CA 1
ATOM 1616 C C . GLY A 1 210 ? 7.591 -14.395 -23.274 1.00 80.56 210 GLY A C 1
ATOM 1617 O O . GLY A 1 210 ? 6.902 -15.188 -23.920 1.00 80.56 210 GLY A O 1
ATOM 1618 N N . GLY A 1 211 ? 8.732 -13.905 -23.753 1.00 90.12 211 GLY A N 1
ATOM 1619 C CA . GLY A 1 211 ? 9.303 -14.294 -25.043 1.00 90.12 211 GLY A CA 1
ATOM 1620 C C . GLY A 1 211 ? 10.796 -13.996 -25.139 1.00 90.12 211 GLY A C 1
ATOM 1621 O O . GLY A 1 211 ? 11.336 -13.232 -24.344 1.00 90.12 211 GLY A O 1
ATOM 1622 N N . THR A 1 212 ? 11.457 -14.589 -26.129 1.00 94.62 212 THR A N 1
ATOM 1623 C CA . THR A 1 212 ? 12.904 -14.458 -26.339 1.00 94.62 212 THR A CA 1
ATOM 1624 C C . THR A 1 212 ? 13.186 -14.129 -27.799 1.00 94.62 212 THR A C 1
ATOM 1626 O O . THR A 1 212 ? 12.557 -14.700 -28.688 1.00 94.62 212 THR A O 1
ATOM 1629 N N . ALA A 1 213 ? 14.141 -13.234 -28.041 1.00 96.00 213 ALA A N 1
ATOM 1630 C CA . ALA A 1 213 ? 14.670 -12.927 -29.368 1.00 96.00 213 ALA A CA 1
ATOM 1631 C C . ALA A 1 213 ? 16.191 -13.111 -29.388 1.00 96.00 213 ALA A C 1
ATOM 1633 O O . ALA A 1 213 ? 16.879 -12.701 -28.451 1.00 96.00 213 ALA A O 1
ATOM 1634 N N . TYR A 1 214 ? 16.721 -13.716 -30.450 1.00 96.25 214 TYR A N 1
ATOM 1635 C CA . TYR A 1 214 ? 18.149 -14.007 -30.595 1.00 96.25 214 TYR A CA 1
ATOM 1636 C C . TYR A 1 214 ? 18.865 -13.035 -31.539 1.00 96.25 214 TYR A C 1
ATOM 1638 O O . TYR A 1 214 ? 18.253 -12.362 -32.365 1.00 96.25 214 TYR A O 1
ATOM 1646 N N . PHE A 1 215 ? 20.190 -12.955 -31.415 1.00 96.44 215 PHE A N 1
ATOM 1647 C CA . PHE A 1 215 ? 21.021 -12.023 -32.174 1.00 96.44 215 PHE A CA 1
ATOM 1648 C C . PHE A 1 215 ? 22.254 -12.703 -32.770 1.00 96.44 215 PHE A C 1
ATOM 1650 O O . PHE A 1 215 ? 22.860 -13.611 -32.188 1.00 96.44 215 PHE A O 1
ATOM 1657 N N . ALA A 1 216 ? 22.680 -12.201 -33.928 1.00 95.12 216 ALA A N 1
ATOM 1658 C CA . ALA A 1 216 ? 23.955 -12.579 -34.524 1.00 95.12 216 ALA A CA 1
ATOM 1659 C C . ALA A 1 216 ? 25.144 -12.114 -33.658 1.00 95.12 216 ALA A C 1
ATOM 1661 O O . ALA A 1 216 ? 25.042 -11.161 -32.873 1.00 95.12 216 ALA A O 1
ATOM 1662 N N . SER A 1 217 ? 26.287 -12.789 -33.810 1.00 93.69 217 SER A N 1
ATOM 1663 C CA . SER A 1 217 ? 27.506 -12.474 -33.054 1.00 93.69 217 SER A CA 1
ATOM 1664 C C . SER A 1 217 ? 27.954 -11.028 -33.273 1.00 93.69 217 SER A C 1
ATOM 1666 O O . SER A 1 217 ? 27.935 -10.529 -34.398 1.00 93.69 217 SER A O 1
ATOM 1668 N N . GLY A 1 218 ? 28.262 -10.328 -32.176 1.00 93.62 218 GLY A N 1
ATOM 1669 C CA . GLY A 1 218 ? 28.648 -8.911 -32.173 1.00 93.62 218 GLY A CA 1
ATOM 1670 C C . GLY A 1 218 ? 27.596 -7.921 -32.698 1.00 93.62 218 GLY A C 1
ATOM 1671 O O . GLY A 1 218 ? 27.893 -6.736 -32.832 1.00 93.62 218 GLY A O 1
ATOM 1672 N N . ARG A 1 219 ? 26.370 -8.358 -33.027 1.00 95.88 219 ARG A N 1
ATOM 1673 C CA . ARG A 1 219 ? 25.319 -7.491 -33.588 1.00 95.88 219 ARG A CA 1
ATOM 1674 C C . ARG A 1 219 ? 24.227 -7.176 -32.570 1.00 95.88 219 ARG A C 1
ATOM 1676 O O . ARG A 1 219 ? 23.855 -8.025 -31.759 1.00 95.88 219 ARG A O 1
ATOM 1683 N N . ALA A 1 220 ? 23.685 -5.963 -32.677 1.00 96.12 220 ALA A N 1
ATOM 1684 C CA . ALA A 1 220 ? 22.510 -5.500 -31.935 1.00 96.12 220 ALA A CA 1
ATOM 1685 C C . ALA A 1 220 ? 21.242 -5.387 -32.799 1.00 96.12 220 ALA A C 1
ATOM 1687 O O . ALA A 1 220 ? 20.165 -5.146 -32.271 1.00 96.12 220 ALA A O 1
ATOM 1688 N N . MET A 1 221 ? 21.358 -5.564 -34.119 1.00 94.44 221 MET A N 1
ATOM 1689 C CA . MET A 1 221 ? 20.223 -5.478 -35.037 1.00 94.44 221 MET A CA 1
ATOM 1690 C C . MET A 1 221 ? 19.348 -6.729 -34.930 1.00 94.44 221 MET A C 1
ATOM 1692 O O . MET A 1 221 ? 19.846 -7.843 -35.102 1.00 94.44 221 MET A O 1
ATOM 1696 N N . LEU A 1 222 ? 18.053 -6.534 -34.674 1.00 92.81 222 LEU A N 1
ATOM 1697 C CA . LEU A 1 222 ? 17.059 -7.605 -34.655 1.00 92.81 222 LEU A CA 1
ATOM 1698 C C . LEU A 1 222 ? 16.863 -8.193 -36.064 1.00 92.81 222 LEU A C 1
ATOM 1700 O O . LEU A 1 222 ? 16.478 -7.480 -36.997 1.00 92.81 222 LEU A O 1
ATOM 1704 N N . ALA A 1 223 ? 17.115 -9.494 -36.206 1.00 90.44 223 ALA A N 1
ATOM 1705 C CA . ALA A 1 223 ? 16.943 -10.221 -37.461 1.00 90.44 223 ALA A CA 1
ATOM 1706 C C . ALA A 1 223 ? 15.457 -10.480 -37.780 1.00 90.44 223 ALA A C 1
ATOM 1708 O O . ALA A 1 223 ? 14.604 -10.474 -36.890 1.00 90.44 223 ALA A O 1
ATOM 1709 N N . GLU A 1 224 ? 15.124 -10.662 -39.062 1.00 90.94 224 GLU A N 1
ATOM 1710 C CA . GLU A 1 224 ? 13.724 -10.771 -39.506 1.00 90.94 224 GLU A CA 1
ATOM 1711 C C . GLU A 1 224 ? 13.032 -12.045 -39.019 1.00 90.94 224 GLU A C 1
ATOM 1713 O O . GLU A 1 224 ? 11.860 -12.007 -38.659 1.00 90.94 224 GLU A O 1
ATOM 1718 N N . ASP A 1 225 ? 13.769 -13.148 -38.937 1.00 89.25 225 ASP A N 1
ATOM 1719 C CA . ASP A 1 225 ? 13.305 -14.444 -38.435 1.00 89.25 225 ASP A CA 1
ATOM 1720 C C . ASP A 1 225 ? 12.915 -14.406 -36.947 1.00 89.25 225 ASP A C 1
ATOM 1722 O O . ASP A 1 225 ? 12.094 -15.201 -36.497 1.00 89.25 225 ASP A O 1
ATOM 1726 N N . GLN A 1 226 ? 13.443 -13.442 -36.188 1.00 92.69 226 GLN A N 1
ATOM 1727 C CA . GLN A 1 226 ? 13.132 -13.252 -34.767 1.00 92.69 226 GLN A CA 1
ATOM 1728 C C . GLN A 1 226 ? 11.871 -12.408 -34.533 1.00 92.69 226 GLN A C 1
ATOM 1730 O O . GLN A 1 226 ? 11.343 -12.367 -33.420 1.00 92.69 226 GLN A O 1
ATOM 1735 N N . ARG A 1 227 ? 11.355 -11.743 -35.575 1.00 93.00 227 ARG A N 1
ATOM 1736 C CA . ARG A 1 227 ? 10.191 -10.849 -35.473 1.00 93.00 227 ARG A CA 1
ATOM 1737 C C . ARG A 1 227 ? 8.908 -11.600 -35.131 1.00 93.00 227 ARG A C 1
ATOM 1739 O O . ARG A 1 227 ? 8.186 -11.158 -34.247 1.00 93.00 227 ARG A O 1
ATOM 1746 N N . ALA A 1 228 ? 8.685 -12.778 -35.715 1.00 91.44 228 ALA A N 1
ATOM 1747 C CA . ALA A 1 228 ? 7.466 -13.562 -35.489 1.00 91.44 228 ALA A CA 1
ATOM 1748 C C . ALA A 1 228 ? 7.243 -13.933 -34.007 1.00 91.44 228 ALA A C 1
ATOM 1750 O O . ALA A 1 228 ? 6.110 -13.942 -33.517 1.00 91.44 228 ALA A O 1
ATOM 1751 N N . ALA A 1 229 ? 8.324 -14.201 -33.264 1.00 88.00 229 ALA A N 1
ATOM 1752 C CA . ALA A 1 229 ? 8.249 -14.463 -31.828 1.00 88.00 229 ALA A CA 1
ATOM 1753 C C . ALA A 1 229 ? 7.798 -13.216 -31.045 1.00 88.00 229 ALA A C 1
ATOM 1755 O O . ALA A 1 229 ? 6.942 -13.306 -30.159 1.00 88.00 229 ALA A O 1
ATOM 1756 N N . LEU A 1 230 ? 8.331 -12.046 -31.408 1.00 94.75 230 LEU A N 1
ATOM 1757 C CA . LEU A 1 230 ? 7.947 -10.764 -30.819 1.00 94.75 230 LEU A CA 1
ATOM 1758 C C . LEU A 1 230 ? 6.536 -10.333 -31.231 1.00 94.75 230 LEU A C 1
ATOM 1760 O O . LEU A 1 230 ? 5.835 -9.761 -30.404 1.00 94.75 230 LEU A O 1
ATOM 1764 N N . ASP A 1 231 ? 6.087 -10.658 -32.444 1.00 95.25 231 ASP A N 1
ATOM 1765 C CA . ASP A 1 231 ? 4.719 -10.402 -32.913 1.00 95.25 231 ASP A CA 1
ATOM 1766 C C . ASP A 1 231 ? 3.693 -11.150 -32.054 1.00 95.25 231 ASP A C 1
ATOM 1768 O O . ASP A 1 231 ? 2.727 -10.566 -31.560 1.00 95.25 231 ASP A O 1
ATOM 1772 N N . SER A 1 232 ? 3.934 -12.442 -31.808 1.00 90.88 232 SER A N 1
ATOM 1773 C CA . SER A 1 232 ? 3.083 -13.267 -30.943 1.00 90.88 232 SER A CA 1
ATOM 1774 C C . SER A 1 232 ? 3.039 -12.739 -29.507 1.00 90.88 232 SER A C 1
ATOM 1776 O O . SER A 1 232 ? 1.969 -12.652 -28.896 1.00 90.88 232 SER A O 1
ATOM 1778 N N . LEU A 1 233 ? 4.195 -12.348 -28.961 1.00 92.44 233 LEU A N 1
ATOM 1779 C CA . LEU A 1 233 ? 4.270 -11.710 -27.650 1.00 92.44 233 LEU A CA 1
ATOM 1780 C C . LEU A 1 233 ? 3.496 -10.383 -27.630 1.00 92.44 233 LEU A C 1
ATOM 1782 O O . LEU A 1 233 ? 2.711 -10.148 -26.713 1.00 92.44 233 LEU A O 1
ATOM 1786 N N . ALA A 1 234 ? 3.657 -9.545 -28.653 1.00 94.31 234 ALA A N 1
ATOM 1787 C CA . ALA A 1 234 ? 3.016 -8.242 -28.741 1.00 94.31 234 ALA A CA 1
ATOM 1788 C C . ALA A 1 234 ? 1.484 -8.329 -28.713 1.00 94.31 234 ALA A C 1
ATOM 1790 O O . ALA A 1 234 ? 0.840 -7.499 -28.068 1.00 94.31 234 ALA A O 1
ATOM 1791 N N . LEU A 1 235 ? 0.891 -9.360 -29.329 1.00 91.81 235 LEU A N 1
ATOM 1792 C CA . LEU A 1 235 ? -0.551 -9.617 -29.236 1.00 91.81 235 LEU A CA 1
ATOM 1793 C C . LEU A 1 235 ? -1.002 -9.814 -27.781 1.00 91.81 235 LEU A C 1
ATOM 1795 O O . LEU A 1 235 ? -1.989 -9.212 -27.359 1.00 91.81 235 LEU A O 1
ATOM 1799 N N . ARG A 1 236 ? -0.249 -10.588 -26.986 1.00 89.06 236 ARG A N 1
ATOM 1800 C CA . ARG A 1 236 ? -0.552 -10.814 -25.561 1.00 89.06 236 ARG A CA 1
ATOM 1801 C C . ARG A 1 236 ? -0.338 -9.559 -24.717 1.00 89.06 236 ARG A C 1
ATOM 1803 O O . ARG A 1 236 ? -1.168 -9.245 -23.868 1.00 89.06 236 ARG A O 1
ATOM 1810 N N . ILE A 1 237 ? 0.736 -8.813 -24.981 1.00 90.31 237 ILE A N 1
ATOM 1811 C CA . ILE A 1 237 ? 1.037 -7.546 -24.295 1.00 90.31 237 ILE A CA 1
ATOM 1812 C C . ILE A 1 237 ? -0.055 -6.496 -24.559 1.00 90.31 237 ILE A C 1
ATOM 1814 O O . ILE A 1 237 ? -0.403 -5.718 -23.668 1.00 90.31 237 ILE A O 1
ATOM 1818 N N . ARG A 1 238 ? -0.609 -6.457 -25.775 1.00 88.81 238 ARG A N 1
ATOM 1819 C CA . ARG A 1 238 ? -1.711 -5.555 -26.139 1.00 88.81 238 ARG A CA 1
ATOM 1820 C C . ARG A 1 238 ? -3.049 -5.980 -25.545 1.00 88.81 238 ARG A C 1
ATOM 1822 O O . ARG A 1 238 ? -3.829 -5.108 -25.179 1.00 88.81 238 ARG A O 1
ATOM 1829 N N . ALA A 1 239 ? -3.298 -7.284 -25.440 1.00 83.75 239 ALA A N 1
ATOM 1830 C CA . ALA A 1 239 ? -4.490 -7.811 -24.779 1.00 83.75 239 ALA A CA 1
ATOM 1831 C C . ALA A 1 239 ? -4.514 -7.492 -23.273 1.00 83.75 239 ALA A C 1
ATOM 1833 O O . ALA A 1 239 ? -5.589 -7.384 -22.696 1.00 83.75 239 ALA A O 1
ATOM 1834 N N . ASN A 1 240 ? -3.343 -7.277 -22.663 1.00 80.12 240 ASN A N 1
ATOM 1835 C CA . ASN A 1 240 ? -3.193 -6.975 -21.241 1.00 80.12 240 ASN A CA 1
ATOM 1836 C C . ASN A 1 240 ? -2.522 -5.606 -21.059 1.00 80.12 240 ASN A C 1
ATOM 1838 O O . ASN A 1 240 ? -1.324 -5.541 -20.772 1.00 80.12 240 ASN A O 1
ATOM 1842 N N . PRO A 1 241 ? -3.241 -4.488 -21.273 1.00 82.94 241 PRO A N 1
ATOM 1843 C CA . PRO A 1 241 ? -2.645 -3.155 -21.317 1.00 82.94 241 PRO A CA 1
ATOM 1844 C C . PRO A 1 241 ? -2.041 -2.705 -19.987 1.00 82.94 241 PRO A C 1
ATOM 1846 O O . PRO A 1 241 ? -1.176 -1.840 -20.031 1.00 82.94 241 PRO A O 1
ATOM 1849 N N . GLN A 1 242 ? -2.447 -3.300 -18.857 1.00 78.12 242 GLN A N 1
ATOM 1850 C CA . GLN A 1 242 ? -1.959 -2.982 -17.509 1.00 78.12 242 GLN A CA 1
ATOM 1851 C C . GLN A 1 242 ? -0.681 -3.741 -17.116 1.00 78.12 242 GLN A C 1
ATOM 1853 O O . GLN A 1 242 ? 0.047 -3.294 -16.239 1.00 78.12 242 GLN A O 1
ATOM 1858 N N . SER A 1 243 ? -0.343 -4.846 -17.788 1.00 81.81 243 SER A N 1
ATOM 1859 C CA . SER A 1 243 ? 0.846 -5.627 -17.429 1.00 81.81 243 SER A CA 1
ATOM 1860 C C . SER A 1 243 ? 2.145 -4.862 -17.692 1.00 81.81 243 SER A C 1
ATOM 1862 O O . SER A 1 243 ? 2.266 -4.135 -18.691 1.00 81.81 243 SER A O 1
ATOM 1864 N N . ILE A 1 244 ? 3.135 -5.096 -16.838 1.00 88.62 244 ILE A N 1
ATOM 1865 C CA . ILE A 1 244 ? 4.511 -4.617 -16.980 1.00 88.62 244 ILE A CA 1
ATOM 1866 C C . ILE A 1 244 ? 5.468 -5.795 -17.181 1.00 88.62 244 ILE A C 1
ATOM 1868 O O . ILE A 1 244 ? 5.127 -6.950 -16.923 1.00 88.62 244 ILE A O 1
ATOM 1872 N N . TYR A 1 245 ? 6.658 -5.518 -17.706 1.00 93.06 245 TYR A N 1
ATOM 1873 C CA . TYR A 1 245 ? 7.599 -6.550 -18.132 1.00 93.06 245 TYR A CA 1
ATOM 1874 C C . TYR A 1 245 ? 9.030 -6.186 -17.760 1.00 93.06 245 TYR A C 1
ATOM 1876 O O . TYR A 1 245 ? 9.380 -5.018 -17.651 1.00 93.06 245 TYR A O 1
ATOM 1884 N N . ARG A 1 246 ? 9.884 -7.193 -17.621 1.00 93.31 246 ARG A N 1
ATOM 1885 C CA . ARG A 1 246 ? 11.335 -7.043 -17.595 1.00 93.31 246 ARG A CA 1
ATOM 1886 C C . ARG A 1 246 ? 11.861 -7.401 -18.968 1.00 93.31 246 ARG A C 1
ATOM 1888 O O . ARG A 1 246 ? 11.409 -8.388 -19.547 1.00 93.31 246 ARG A O 1
ATOM 1895 N N . ILE A 1 247 ? 12.817 -6.628 -19.461 1.00 97.50 247 ILE A N 1
ATOM 1896 C CA . ILE A 1 247 ? 13.570 -6.930 -20.673 1.00 97.50 247 ILE A CA 1
ATOM 1897 C C . ILE A 1 247 ? 15.057 -7.029 -20.336 1.00 97.50 247 ILE A C 1
ATOM 1899 O O . ILE A 1 247 ? 15.695 -6.040 -19.971 1.00 97.50 247 ILE A O 1
ATOM 1903 N N . SER A 1 248 ? 15.598 -8.239 -20.439 1.00 97.19 248 SER A N 1
ATOM 1904 C CA . SER A 1 248 ? 16.973 -8.558 -20.064 1.00 97.19 248 SER A CA 1
ATOM 1905 C C . SER A 1 248 ? 17.812 -8.839 -21.305 1.00 97.19 248 SER A C 1
ATOM 1907 O O . SER A 1 248 ? 17.438 -9.658 -22.144 1.00 97.19 248 SER A O 1
ATOM 1909 N N . GLY A 1 249 ? 18.936 -8.141 -21.447 1.00 97.56 249 GLY A N 1
ATOM 1910 C CA . GLY A 1 249 ? 19.848 -8.282 -22.581 1.00 97.56 249 GLY A CA 1
ATOM 1911 C C . GLY A 1 249 ? 21.063 -9.121 -22.213 1.00 97.56 249 GLY A C 1
ATOM 1912 O O . GLY A 1 249 ? 21.721 -8.840 -21.215 1.00 97.56 249 GLY A O 1
ATOM 1913 N N . HIS A 1 250 ? 21.411 -10.096 -23.049 1.00 97.62 250 HIS A N 1
ATOM 1914 C CA . HIS A 1 250 ? 22.517 -11.022 -22.816 1.00 97.62 250 HIS A CA 1
ATOM 1915 C C . HIS A 1 250 ? 23.481 -11.070 -24.007 1.00 97.62 250 HIS A C 1
ATOM 1917 O O . HIS A 1 250 ? 23.107 -10.836 -25.168 1.00 97.62 250 HIS A O 1
ATOM 1923 N N . THR A 1 251 ? 24.740 -11.398 -23.726 1.00 97.19 251 THR A N 1
ATOM 1924 C CA . THR A 1 251 ? 25.768 -11.671 -24.733 1.00 97.19 251 THR A CA 1
ATOM 1925 C C . THR A 1 251 ? 26.456 -12.999 -24.454 1.00 97.19 251 THR A C 1
ATOM 1927 O O . THR A 1 251 ? 26.430 -13.516 -23.340 1.00 97.19 251 THR A O 1
ATOM 1930 N N . ASP A 1 252 ? 27.096 -13.546 -25.482 1.00 95.88 252 ASP A N 1
ATOM 1931 C CA . ASP A 1 252 ? 28.146 -14.539 -25.287 1.00 95.88 252 ASP A CA 1
ATOM 1932 C C . ASP A 1 252 ? 29.431 -13.853 -24.784 1.00 95.88 252 ASP A C 1
ATOM 1934 O O . ASP A 1 252 ? 29.473 -12.628 -24.620 1.00 95.88 252 ASP A O 1
ATOM 1938 N N . ALA A 1 253 ? 30.467 -14.646 -24.507 1.00 94.81 253 ALA A N 1
ATOM 1939 C CA . ALA A 1 253 ? 31.740 -14.165 -23.970 1.00 94.81 253 ALA A CA 1
ATOM 1940 C C . ALA A 1 253 ? 32.719 -13.702 -25.068 1.00 94.81 253 ALA A C 1
ATOM 1942 O O . ALA A 1 253 ? 33.906 -13.522 -24.810 1.00 94.81 253 ALA A O 1
ATOM 1943 N N . THR A 1 254 ? 32.239 -13.525 -26.304 1.00 94.19 254 THR A N 1
ATOM 1944 C CA . THR A 1 254 ? 33.068 -13.098 -27.436 1.00 94.19 254 THR A CA 1
ATOM 1945 C C . THR A 1 254 ? 33.076 -11.571 -27.555 1.00 94.19 254 THR A C 1
ATOM 1947 O O . THR A 1 254 ? 32.021 -10.947 -27.646 1.00 94.19 254 THR A O 1
ATOM 1950 N N . GLY A 1 255 ? 34.266 -10.966 -27.623 1.00 91.88 255 GLY A N 1
ATOM 1951 C CA . GLY A 1 255 ? 34.442 -9.516 -27.787 1.00 91.88 255 GLY A CA 1
ATOM 1952 C C . GLY A 1 255 ? 34.596 -8.758 -26.464 1.00 91.88 255 GLY A C 1
ATOM 1953 O O . GLY A 1 255 ? 35.097 -9.311 -25.490 1.00 91.88 255 GLY A O 1
ATOM 1954 N N . SER A 1 256 ? 34.206 -7.482 -26.457 1.00 92.94 256 SER A N 1
ATOM 1955 C CA . SER A 1 256 ? 34.238 -6.572 -25.301 1.00 92.94 256 SER A CA 1
ATOM 1956 C C . SER A 1 256 ? 32.903 -5.830 -25.147 1.00 92.94 256 SER A C 1
ATOM 1958 O O . SER A 1 256 ? 31.987 -6.011 -25.953 1.00 92.94 256 SER A O 1
ATOM 1960 N N . ASP A 1 257 ? 32.781 -5.000 -24.104 1.00 95.38 257 ASP A N 1
ATOM 1961 C CA . ASP A 1 257 ? 31.653 -4.071 -23.898 1.00 95.38 257 ASP A CA 1
ATOM 1962 C C . ASP A 1 257 ? 30.285 -4.766 -23.847 1.00 95.38 257 ASP A C 1
ATOM 1964 O O . ASP A 1 257 ? 29.269 -4.281 -24.348 1.00 95.38 257 ASP A O 1
ATOM 1968 N N . HIS A 1 258 ? 30.257 -5.941 -23.218 1.00 96.69 258 HIS A N 1
ATOM 1969 C CA . HIS A 1 258 ? 29.091 -6.820 -23.163 1.00 96.69 258 HIS A CA 1
ATOM 1970 C C . HIS A 1 258 ? 27.842 -6.147 -22.579 1.00 96.69 258 HIS A C 1
ATOM 1972 O O . HIS A 1 258 ? 26.738 -6.394 -23.065 1.00 96.69 258 HIS A O 1
ATOM 1978 N N . LEU A 1 259 ? 28.005 -5.274 -21.577 1.00 96.44 259 LEU A N 1
ATOM 1979 C CA . LEU A 1 259 ? 26.894 -4.509 -21.004 1.00 96.44 259 LEU A CA 1
ATOM 1980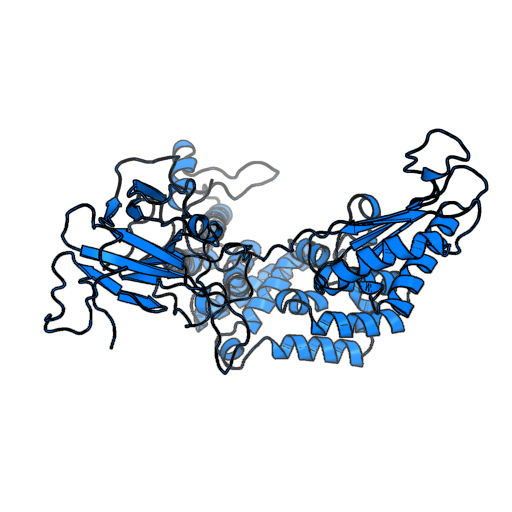 C C . LEU A 1 259 ? 26.305 -3.535 -22.030 1.00 96.44 259 LEU A C 1
ATOM 1982 O O . LEU A 1 259 ? 25.098 -3.569 -22.267 1.00 96.44 259 LEU A O 1
ATOM 1986 N N . GLU A 1 260 ? 27.141 -2.753 -22.714 1.00 97.12 260 GLU A N 1
ATOM 1987 C CA . GLU A 1 260 ? 26.690 -1.821 -23.752 1.00 97.12 260 GLU A CA 1
ATOM 1988 C C . GLU A 1 260 ? 26.053 -2.564 -24.937 1.00 97.12 260 GLU A C 1
ATOM 1990 O O . GLU A 1 260 ? 24.977 -2.199 -25.412 1.00 97.12 260 GLU A O 1
ATOM 1995 N N . LEU A 1 261 ? 26.668 -3.657 -25.406 1.00 97.69 261 LEU A N 1
ATOM 1996 C CA . LEU A 1 261 ? 26.089 -4.480 -26.469 1.00 97.69 261 LEU A CA 1
ATOM 1997 C C . LEU A 1 261 ? 24.729 -5.059 -26.057 1.00 97.69 261 LEU A C 1
ATOM 1999 O O . LEU A 1 261 ? 23.810 -5.097 -26.879 1.00 97.69 261 LEU A O 1
ATOM 2003 N N . SER A 1 262 ? 24.591 -5.498 -24.807 1.00 97.75 262 SER A N 1
ATOM 2004 C CA . SER A 1 262 ? 23.322 -6.003 -24.294 1.00 97.75 262 SER A CA 1
ATOM 2005 C C . SER A 1 262 ? 22.239 -4.921 -24.223 1.00 97.75 262 SER A C 1
ATOM 2007 O O . SER A 1 262 ? 21.106 -5.186 -24.622 1.00 97.75 262 SER A O 1
ATOM 2009 N N . ASP A 1 263 ? 22.587 -3.693 -23.832 1.00 97.44 263 ASP A N 1
ATOM 2010 C CA . ASP A 1 263 ? 21.654 -2.562 -23.791 1.00 97.44 263 ASP A CA 1
ATOM 2011 C C . ASP A 1 263 ? 21.207 -2.138 -25.201 1.00 97.44 263 ASP A C 1
ATOM 2013 O O . ASP A 1 263 ? 20.014 -1.988 -25.466 1.00 97.44 263 ASP A O 1
ATOM 2017 N N . ARG A 1 264 ? 22.129 -2.100 -26.175 1.00 98.12 264 ARG A N 1
ATOM 2018 C CA . ARG A 1 264 ? 21.784 -1.830 -27.587 1.00 98.12 264 ARG A CA 1
ATOM 2019 C C . ARG A 1 264 ? 20.829 -2.876 -28.181 1.00 98.12 264 ARG A C 1
ATOM 2021 O O . ARG A 1 264 ? 20.012 -2.554 -29.045 1.00 98.12 264 ARG A O 1
ATOM 2028 N N . ARG A 1 265 ? 20.907 -4.138 -27.738 1.00 98.19 265 ARG A N 1
ATOM 2029 C CA . ARG A 1 265 ? 19.953 -5.195 -28.137 1.00 98.19 265 ARG A CA 1
ATOM 2030 C C . ARG A 1 265 ? 18.569 -4.979 -27.526 1.00 98.19 265 ARG A C 1
ATOM 2032 O O . ARG A 1 265 ? 17.564 -5.186 -28.213 1.00 98.19 265 ARG A O 1
ATOM 2039 N N . ILE A 1 266 ? 18.512 -4.540 -26.266 1.00 98.50 266 ILE A N 1
ATOM 2040 C CA . ILE A 1 266 ? 17.265 -4.114 -25.620 1.00 98.50 266 ILE A CA 1
ATOM 2041 C C . ILE A 1 266 ? 16.639 -2.971 -26.431 1.00 98.50 266 ILE A C 1
ATOM 2043 O O . ILE A 1 266 ? 15.470 -3.072 -26.803 1.00 98.50 266 ILE A O 1
ATOM 2047 N N . ASP A 1 267 ? 17.419 -1.950 -26.802 1.00 98.00 267 ASP A N 1
ATOM 2048 C CA . ASP A 1 267 ? 16.943 -0.826 -27.622 1.00 98.00 267 ASP A CA 1
ATOM 2049 C C . ASP A 1 267 ? 16.369 -1.270 -28.963 1.00 98.00 267 ASP A C 1
ATOM 2051 O O . ASP A 1 267 ? 15.255 -0.878 -29.312 1.00 98.00 267 ASP A O 1
ATOM 2055 N N . SER A 1 268 ? 17.076 -2.129 -29.705 1.00 97.81 268 SER A N 1
ATOM 2056 C CA . SER A 1 268 ? 16.562 -2.638 -30.982 1.00 97.81 268 SER A CA 1
ATOM 2057 C C . SER A 1 268 ? 15.247 -3.405 -30.810 1.00 97.81 268 SER A C 1
ATOM 2059 O O . SER A 1 268 ? 14.388 -3.343 -31.692 1.00 97.81 268 SER A O 1
ATOM 2061 N N . THR A 1 269 ? 15.083 -4.130 -29.702 1.00 98.06 269 THR A N 1
ATOM 2062 C CA . THR A 1 269 ? 13.871 -4.909 -29.413 1.00 98.06 269 THR A CA 1
ATOM 2063 C C . THR A 1 269 ? 12.705 -3.992 -29.045 1.00 98.06 269 THR A C 1
ATOM 2065 O O . THR A 1 269 ? 11.617 -4.115 -29.609 1.00 98.06 269 THR A O 1
ATOM 2068 N N . LEU A 1 270 ? 12.927 -3.021 -28.155 1.00 97.94 270 LEU A N 1
ATOM 2069 C CA . LEU A 1 270 ? 11.908 -2.047 -27.757 1.00 97.94 270 LEU A CA 1
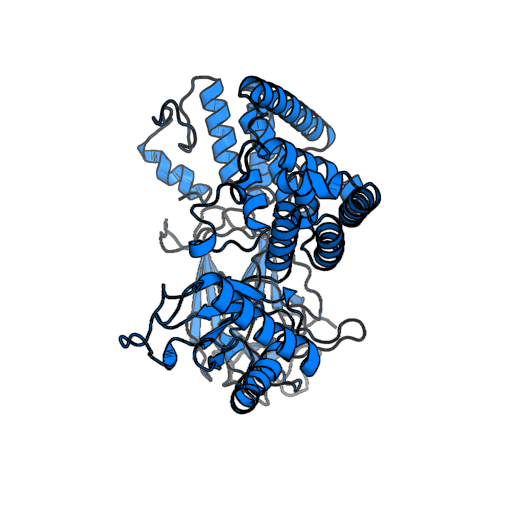ATOM 2070 C C . LEU A 1 270 ? 11.505 -1.135 -28.917 1.00 97.94 270 LEU A C 1
ATOM 2072 O O . LEU A 1 270 ? 10.317 -0.888 -29.104 1.00 97.94 270 LEU A O 1
ATOM 2076 N N . ALA A 1 271 ? 12.458 -0.694 -29.743 1.00 97.62 271 ALA A N 1
ATOM 2077 C CA . ALA A 1 271 ? 12.175 0.101 -30.935 1.00 97.62 271 ALA A CA 1
ATOM 2078 C C . ALA A 1 271 ? 11.290 -0.664 -31.930 1.00 97.62 271 ALA A C 1
ATOM 2080 O O . ALA A 1 271 ? 10.387 -0.078 -32.529 1.00 97.62 271 ALA A O 1
ATOM 2081 N N . TYR A 1 272 ? 11.510 -1.975 -32.084 1.00 97.62 272 TYR A N 1
ATOM 2082 C CA . TYR A 1 272 ? 10.653 -2.834 -32.898 1.00 97.62 272 TYR A CA 1
ATOM 2083 C C . TYR A 1 272 ? 9.224 -2.916 -32.330 1.00 97.62 272 TYR A C 1
ATOM 2085 O O . TYR A 1 272 ? 8.261 -2.623 -33.044 1.00 97.62 272 TYR A O 1
ATOM 2093 N N . LEU A 1 273 ? 9.079 -3.234 -31.038 1.00 97.38 273 LEU A N 1
ATOM 2094 C CA . LEU A 1 273 ? 7.775 -3.319 -30.363 1.00 97.38 273 LEU A CA 1
ATOM 2095 C C . LEU A 1 273 ? 7.014 -1.982 -30.381 1.00 97.38 273 LEU A C 1
ATOM 2097 O O . LEU A 1 273 ? 5.805 -1.954 -30.609 1.00 97.38 273 LEU A O 1
ATOM 2101 N N . GLN A 1 274 ? 7.710 -0.863 -30.206 1.00 97.50 274 GLN A N 1
ATOM 2102 C CA . GLN A 1 274 ? 7.104 0.461 -30.270 1.00 97.50 274 GLN A CA 1
ATOM 2103 C C . GLN A 1 274 ? 6.655 0.802 -31.692 1.00 97.50 274 GLN A C 1
ATOM 2105 O O . GLN A 1 274 ? 5.498 1.160 -31.903 1.00 97.50 274 GLN A O 1
ATOM 2110 N N . ARG A 1 275 ? 7.548 0.680 -32.681 1.00 97.19 275 ARG A N 1
ATOM 2111 C CA . ARG A 1 275 ? 7.281 1.118 -34.057 1.00 97.19 275 ARG A CA 1
ATOM 2112 C C . ARG A 1 275 ? 6.198 0.291 -34.743 1.00 97.19 275 ARG A C 1
ATOM 2114 O O . ARG A 1 275 ? 5.378 0.863 -35.457 1.00 97.19 275 ARG A O 1
ATOM 2121 N N . TYR A 1 276 ? 6.213 -1.028 -34.558 1.00 97.00 276 TYR A N 1
ATOM 2122 C CA . TYR A 1 276 ? 5.342 -1.941 -35.303 1.00 97.00 276 TYR A CA 1
ATOM 2123 C C . TYR A 1 276 ? 4.132 -2.423 -34.498 1.00 97.00 276 TYR A C 1
ATOM 2125 O O . TYR A 1 276 ? 3.098 -2.710 -35.095 1.00 97.00 276 TYR A O 1
ATOM 2133 N N . HIS A 1 277 ? 4.215 -2.442 -33.162 1.00 95.94 277 HIS A N 1
ATOM 2134 C CA . HIS A 1 277 ? 3.129 -2.924 -32.295 1.00 95.94 277 HIS A CA 1
ATOM 2135 C C . HIS A 1 277 ? 2.534 -1.864 -31.371 1.00 95.94 277 HIS A C 1
ATOM 2137 O O . HIS A 1 277 ? 1.586 -2.165 -30.647 1.00 95.94 277 HIS A O 1
ATOM 2143 N N . GLN A 1 278 ? 3.046 -0.628 -31.404 1.00 96.50 278 GLN A N 1
ATOM 2144 C CA . GLN A 1 278 ? 2.586 0.477 -30.553 1.00 96.50 278 GLN A CA 1
ATOM 2145 C C . GLN A 1 278 ? 2.676 0.157 -29.053 1.00 96.50 278 GLN A C 1
ATOM 2147 O O . GLN A 1 278 ? 1.884 0.640 -28.244 1.00 96.50 278 GLN A O 1
ATOM 2152 N N . ILE A 1 279 ? 3.645 -0.676 -28.663 1.00 96.00 279 ILE A N 1
ATOM 2153 C CA . ILE A 1 279 ? 3.902 -0.996 -27.260 1.00 96.00 279 ILE A CA 1
ATOM 2154 C C . ILE A 1 279 ? 4.940 -0.010 -26.729 1.00 96.00 279 ILE A C 1
ATOM 2156 O O . ILE A 1 279 ? 6.067 0.050 -27.214 1.00 96.00 279 ILE A O 1
ATOM 2160 N N . SER A 1 280 ? 4.554 0.765 -25.717 1.00 95.62 280 SER A N 1
ATOM 2161 C CA . SER A 1 280 ? 5.434 1.759 -25.103 1.00 95.62 280 SER A CA 1
ATOM 2162 C C . SER A 1 280 ? 6.641 1.106 -24.407 1.00 95.62 280 SER A C 1
ATOM 2164 O O . SER A 1 280 ? 6.437 0.195 -23.598 1.00 95.62 280 SER A O 1
ATOM 2166 N N . PRO A 1 281 ? 7.875 1.611 -24.619 1.00 96.38 281 PRO A N 1
ATOM 2167 C CA . PRO A 1 281 ? 9.053 1.207 -23.849 1.00 96.38 281 PRO A CA 1
ATOM 2168 C C . PRO A 1 281 ? 8.906 1.408 -22.335 1.00 96.38 281 PRO A C 1
ATOM 2170 O O . PRO A 1 281 ? 9.539 0.693 -21.570 1.00 96.38 281 PRO A O 1
ATOM 2173 N N . LEU A 1 282 ? 8.028 2.320 -21.897 1.00 95.75 282 LEU A N 1
ATOM 2174 C CA . LEU A 1 282 ? 7.751 2.591 -20.477 1.00 95.75 282 LEU A CA 1
ATOM 2175 C C . LEU A 1 282 ? 7.036 1.442 -19.748 1.00 95.75 282 LEU A C 1
ATOM 2177 O O . LEU A 1 282 ? 6.795 1.526 -18.550 1.00 95.75 282 LEU A O 1
ATOM 2181 N N . ARG A 1 283 ? 6.657 0.380 -20.469 1.00 94.44 283 ARG A N 1
ATOM 2182 C CA . ARG A 1 283 ? 6.115 -0.857 -19.890 1.00 94.44 283 ARG A CA 1
ATOM 2183 C C . ARG A 1 283 ? 7.206 -1.862 -19.515 1.00 94.44 283 ARG A C 1
ATOM 2185 O O . ARG A 1 283 ? 6.868 -2.967 -19.089 1.00 94.44 283 ARG A O 1
ATOM 2192 N N . PHE A 1 284 ? 8.481 -1.512 -19.713 1.00 96.38 284 PHE A N 1
ATOM 2193 C CA . PHE A 1 284 ? 9.604 -2.422 -19.539 1.00 96.38 284 PHE A CA 1
ATOM 2194 C C . PHE A 1 284 ? 10.643 -1.905 -18.544 1.00 96.38 284 PHE A C 1
ATOM 2196 O O . PHE A 1 284 ? 11.304 -0.896 -18.781 1.00 96.38 284 PHE A O 1
ATOM 2203 N N . LEU A 1 285 ? 10.881 -2.682 -17.492 1.00 94.38 285 LEU A N 1
ATOM 2204 C CA . LEU A 1 285 ? 12.092 -2.591 -16.690 1.00 94.38 285 LEU A CA 1
ATOM 2205 C C . LEU A 1 285 ? 13.277 -3.114 -17.509 1.00 94.38 285 LEU A C 1
ATOM 2207 O O . LEU A 1 285 ? 13.295 -4.277 -17.921 1.00 94.38 285 LEU A O 1
ATOM 2211 N N . ARG A 1 286 ? 14.270 -2.260 -17.746 1.00 95.62 286 ARG A N 1
ATOM 2212 C CA . ARG A 1 286 ? 15.443 -2.578 -18.569 1.00 95.62 286 ARG A CA 1
ATOM 2213 C C . ARG A 1 286 ? 16.554 -3.182 -17.718 1.00 95.62 286 ARG A C 1
ATOM 2215 O O . ARG A 1 286 ? 16.973 -2.550 -16.758 1.00 95.62 286 ARG A O 1
ATOM 2222 N N . GLN A 1 287 ? 17.081 -4.341 -18.110 1.00 94.44 287 GLN A N 1
ATOM 2223 C CA . GLN A 1 287 ? 18.177 -5.008 -17.402 1.00 94.44 287 GLN A CA 1
ATOM 2224 C C . GLN A 1 287 ? 19.289 -5.466 -18.371 1.00 94.44 287 GLN A C 1
ATOM 2226 O O . GLN A 1 287 ? 19.250 -6.582 -18.892 1.00 94.44 287 GLN A O 1
ATOM 2231 N N . PRO A 1 288 ? 20.307 -4.635 -18.639 1.00 96.06 288 PRO A N 1
ATOM 2232 C CA . PRO A 1 288 ? 21.510 -5.070 -19.349 1.00 96.06 288 PRO A CA 1
ATOM 2233 C C . PRO A 1 288 ? 22.321 -6.039 -18.472 1.00 96.06 288 PRO A C 1
ATOM 2235 O O . PRO A 1 288 ? 22.761 -5.664 -17.389 1.00 96.06 288 PRO A O 1
ATOM 2238 N N . VAL A 1 289 ? 22.506 -7.288 -18.911 1.00 95.38 289 VAL A N 1
ATOM 2239 C CA . VAL A 1 289 ? 23.182 -8.345 -18.125 1.00 95.38 289 VAL A CA 1
ATOM 2240 C C . VAL A 1 289 ? 24.577 -8.672 -18.667 1.00 95.38 289 VAL A C 1
ATOM 2242 O O . VAL A 1 289 ? 25.444 -9.141 -17.928 1.00 95.38 289 VAL A O 1
ATOM 2245 N N . GLY A 1 290 ? 24.821 -8.462 -19.963 1.00 95.88 290 GLY A N 1
ATOM 2246 C CA . GLY A 1 290 ? 26.061 -8.902 -20.607 1.00 95.88 290 GLY A CA 1
ATOM 2247 C C . GLY A 1 290 ? 26.246 -10.423 -20.501 1.00 95.88 290 GLY A C 1
ATOM 2248 O O . GLY A 1 290 ? 25.357 -11.188 -20.883 1.00 95.88 290 GLY A O 1
ATOM 2249 N N . THR A 1 291 ? 27.387 -10.864 -19.969 1.00 95.62 291 THR A N 1
ATOM 2250 C CA . THR A 1 291 ? 27.786 -12.283 -19.880 1.00 95.62 291 THR A CA 1
ATOM 2251 C C . THR A 1 291 ? 27.383 -12.981 -18.579 1.00 95.62 291 THR A C 1
ATOM 2253 O O . THR A 1 291 ? 27.516 -14.199 -18.480 1.00 95.62 291 THR A O 1
ATOM 2256 N N . ALA A 1 292 ? 26.870 -12.252 -17.581 1.00 91.75 292 ALA A N 1
ATOM 2257 C CA . ALA A 1 292 ? 26.720 -12.758 -16.211 1.00 91.75 292 ALA A CA 1
ATOM 2258 C C . ALA A 1 292 ? 25.724 -13.928 -16.053 1.00 91.75 292 ALA A C 1
ATOM 2260 O O . ALA A 1 292 ? 25.786 -14.668 -15.076 1.00 91.75 292 ALA A O 1
ATOM 2261 N N . ARG A 1 293 ? 24.807 -14.116 -17.013 1.00 91.31 293 ARG A N 1
ATOM 2262 C CA . ARG A 1 293 ? 23.773 -15.171 -17.006 1.00 91.31 293 ARG A CA 1
ATOM 2263 C C . ARG A 1 293 ? 23.845 -16.046 -18.256 1.00 91.31 293 ARG A C 1
ATOM 2265 O O . ARG A 1 293 ? 22.890 -16.121 -19.040 1.00 91.31 293 ARG A O 1
ATOM 2272 N N . ALA A 1 294 ? 25.007 -16.655 -18.469 1.00 92.44 294 ALA A N 1
ATOM 2273 C CA . ALA A 1 294 ? 25.206 -17.623 -19.538 1.00 92.44 294 ALA A CA 1
ATOM 2274 C C . ALA A 1 294 ? 24.340 -18.875 -19.305 1.00 92.44 294 ALA A C 1
ATOM 2276 O O . ALA A 1 294 ? 24.317 -19.440 -18.214 1.00 92.44 294 ALA A O 1
ATOM 2277 N N . ILE A 1 295 ? 23.624 -19.300 -20.343 1.00 93.06 295 ILE A N 1
ATOM 2278 C CA . ILE A 1 295 ? 22.817 -20.533 -20.382 1.00 93.06 295 ILE A CA 1
ATOM 2279 C C . ILE A 1 295 ? 23.446 -21.605 -21.281 1.00 93.06 295 ILE A C 1
ATOM 2281 O O . ILE A 1 295 ? 22.975 -22.738 -21.338 1.00 93.06 295 ILE A O 1
ATOM 2285 N N . ASP A 1 296 ? 24.489 -21.223 -22.012 1.00 91.56 296 ASP A N 1
ATOM 2286 C CA . ASP A 1 296 ? 25.331 -22.076 -22.833 1.00 91.56 296 ASP A CA 1
ATOM 2287 C C . ASP A 1 296 ? 26.780 -21.899 -22.368 1.00 91.56 296 ASP A C 1
ATOM 2289 O O . ASP A 1 296 ? 27.239 -20.769 -22.193 1.00 91.56 296 ASP A O 1
ATOM 2293 N N . ALA A 1 297 ? 27.476 -23.008 -22.124 1.00 90.50 297 ALA A N 1
ATOM 2294 C CA . ALA A 1 297 ? 28.838 -23.003 -21.600 1.00 90.50 297 ALA A CA 1
ATOM 2295 C C . ALA A 1 297 ? 29.889 -22.636 -22.665 1.00 90.50 297 ALA A C 1
ATOM 2297 O O . ALA A 1 297 ? 31.017 -22.296 -22.308 1.00 90.50 297 ALA A O 1
ATOM 2298 N N . ALA A 1 298 ? 29.549 -22.705 -23.958 1.00 91.06 298 ALA A N 1
ATOM 2299 C CA . ALA A 1 298 ? 30.462 -22.318 -25.031 1.00 91.06 298 ALA A CA 1
ATOM 2300 C C . ALA A 1 298 ? 30.719 -20.797 -25.048 1.00 91.06 298 ALA A C 1
ATOM 2302 O O . ALA A 1 298 ? 29.798 -19.990 -24.896 1.00 91.06 298 ALA A O 1
ATOM 2303 N N . VAL A 1 299 ? 31.976 -20.401 -25.299 1.00 86.06 299 VAL A N 1
ATOM 2304 C CA . VAL A 1 299 ? 32.414 -18.987 -25.364 1.00 86.06 299 VAL A CA 1
ATOM 2305 C C . VAL A 1 299 ? 31.655 -18.198 -26.439 1.00 86.06 299 VAL A C 1
ATOM 2307 O O . VAL A 1 299 ? 31.338 -17.027 -26.236 1.00 86.06 299 VAL A O 1
ATOM 2310 N N . ASP A 1 300 ? 31.322 -18.845 -27.555 1.00 89.38 300 ASP A N 1
ATOM 2311 C CA . ASP A 1 300 ? 30.534 -18.329 -28.681 1.00 89.38 300 ASP A CA 1
ATOM 2312 C C . ASP A 1 300 ? 29.076 -18.837 -28.673 1.00 89.38 300 ASP A C 1
ATOM 2314 O O . ASP A 1 300 ? 28.368 -18.768 -29.688 1.00 89.38 300 ASP A O 1
ATOM 2318 N N . GLY A 1 301 ? 28.619 -19.338 -27.518 1.00 90.56 301 GLY A N 1
ATOM 2319 C CA . GLY A 1 301 ? 27.334 -20.002 -27.332 1.00 90.56 301 GLY A CA 1
ATOM 2320 C C . GLY A 1 301 ? 26.166 -19.171 -27.856 1.00 90.56 301 GLY A C 1
ATOM 2321 O O . GLY A 1 301 ? 25.791 -18.143 -27.285 1.00 90.56 301 GLY A O 1
ATOM 2322 N N . ALA A 1 302 ? 25.554 -19.618 -28.957 1.00 92.44 302 ALA A N 1
ATOM 2323 C CA . ALA A 1 302 ? 24.557 -18.836 -29.688 1.00 92.44 302 ALA A CA 1
ATOM 2324 C C . ALA A 1 302 ? 23.325 -18.479 -28.854 1.00 92.44 302 ALA A C 1
ATOM 2326 O O . ALA A 1 302 ? 22.735 -17.411 -29.027 1.00 92.44 302 ALA A O 1
ATOM 2327 N N . ARG A 1 303 ? 22.981 -19.345 -27.899 1.00 94.12 303 ARG A N 1
ATOM 2328 C CA . ARG A 1 303 ? 21.854 -19.151 -26.986 1.00 94.12 303 ARG A CA 1
ATOM 2329 C C . ARG A 1 303 ? 22.105 -18.029 -25.975 1.00 94.12 303 ARG A C 1
ATOM 2331 O O . ARG A 1 303 ? 21.148 -17.488 -25.435 1.00 94.12 303 ARG A O 1
ATOM 2338 N N . ASN A 1 304 ? 23.354 -17.628 -25.742 1.00 96.19 304 ASN A N 1
ATOM 2339 C CA . ASN A 1 304 ? 23.674 -16.500 -24.864 1.00 96.19 304 ASN A CA 1
ATOM 2340 C C . ASN A 1 304 ? 23.415 -15.142 -25.531 1.00 96.19 304 ASN A C 1
ATOM 2342 O O . ASN A 1 304 ? 23.192 -14.151 -24.843 1.00 96.19 304 ASN A O 1
ATOM 2346 N N . ARG A 1 305 ? 23.377 -15.077 -26.868 1.00 96.50 305 ARG A N 1
ATOM 2347 C CA . ARG A 1 305 ? 23.108 -13.844 -27.619 1.00 96.50 305 ARG A CA 1
ATOM 2348 C C . ARG A 1 305 ? 21.610 -13.590 -27.748 1.00 96.50 305 ARG A C 1
ATOM 2350 O O . ARG A 1 305 ? 21.035 -13.778 -28.820 1.00 96.50 305 ARG A O 1
ATOM 2357 N N . ARG A 1 306 ? 20.971 -13.183 -26.655 1.00 96.94 306 ARG A N 1
ATOM 2358 C CA . ARG A 1 306 ? 19.510 -13.064 -26.592 1.00 96.94 306 ARG A CA 1
ATOM 2359 C C . ARG A 1 306 ? 19.030 -11.844 -25.825 1.00 96.94 306 ARG A C 1
ATOM 2361 O O . ARG A 1 306 ? 19.750 -11.288 -25.001 1.00 96.94 306 ARG A O 1
ATOM 2368 N N . VAL A 1 307 ? 17.784 -11.483 -26.081 1.00 98.19 307 VAL A N 1
ATOM 2369 C CA . VAL A 1 307 ? 16.966 -10.632 -25.224 1.00 98.19 307 VAL A CA 1
ATOM 2370 C C . VAL A 1 307 ? 15.798 -11.467 -24.723 1.00 98.19 307 VAL A C 1
ATOM 2372 O O . VAL A 1 307 ? 15.116 -12.115 -25.516 1.00 98.19 307 VAL A O 1
ATOM 2375 N N . GLU A 1 308 ? 15.580 -11.458 -23.415 1.00 96.69 308 GLU A N 1
ATOM 2376 C CA . GLU A 1 308 ? 14.470 -12.140 -22.755 1.00 96.69 308 GLU A CA 1
ATOM 2377 C C . GLU A 1 308 ? 13.479 -11.112 -22.227 1.00 96.69 308 GLU A C 1
ATOM 2379 O O . GLU A 1 308 ? 13.860 -10.157 -21.556 1.00 96.69 308 GLU A O 1
ATOM 2384 N N . ILE A 1 309 ? 12.200 -11.315 -22.522 1.00 96.06 309 ILE A N 1
ATOM 2385 C CA . ILE A 1 309 ? 11.096 -10.535 -21.980 1.00 96.06 309 ILE A CA 1
ATOM 2386 C C . ILE A 1 309 ? 10.308 -11.443 -21.051 1.00 96.06 309 ILE A C 1
ATOM 2388 O O . ILE A 1 309 ? 9.836 -12.498 -21.471 1.00 96.06 309 ILE A O 1
ATOM 2392 N N . SER A 1 310 ? 10.130 -11.027 -19.804 1.00 88.06 310 SER A N 1
ATOM 2393 C CA . SER A 1 310 ? 9.333 -11.748 -18.808 1.00 88.06 310 SER A CA 1
ATOM 2394 C C . SER A 1 310 ? 8.314 -10.811 -18.174 1.00 88.06 310 SER A C 1
ATOM 2396 O O . SER A 1 310 ? 8.566 -9.618 -18.039 1.00 88.06 310 SER A O 1
ATOM 2398 N N . HIS A 1 311 ? 7.136 -11.329 -17.833 1.00 83.44 311 HIS A N 1
ATOM 2399 C CA . HIS A 1 311 ? 6.134 -10.553 -17.109 1.00 83.44 311 HIS A CA 1
ATOM 2400 C C . HIS A 1 311 ? 6.634 -10.212 -15.708 1.00 83.44 311 HIS A C 1
ATOM 2402 O O . HIS A 1 311 ? 7.181 -11.073 -15.016 1.00 83.44 311 HIS A O 1
ATOM 2408 N N . LEU A 1 312 ? 6.415 -8.969 -15.294 1.00 76.69 312 LEU A N 1
ATOM 2409 C CA . LEU A 1 312 ? 6.611 -8.527 -13.922 1.00 76.69 312 LEU A CA 1
ATOM 2410 C C . LEU A 1 312 ? 5.251 -8.437 -13.234 1.00 76.69 312 LEU A C 1
ATOM 2412 O O . LEU A 1 312 ? 4.286 -7.960 -13.823 1.00 76.69 312 LEU A O 1
ATOM 2416 N N . GLY A 1 313 ? 5.173 -8.909 -11.990 1.00 65.00 313 GLY A N 1
ATOM 2417 C CA . GLY A 1 313 ? 4.049 -8.549 -11.121 1.00 65.00 313 GLY A CA 1
ATOM 2418 C C . GLY A 1 313 ? 4.127 -7.070 -10.731 1.00 65.00 313 GLY A C 1
ATOM 2419 O O . GLY A 1 313 ? 5.173 -6.455 -10.901 1.00 65.00 313 GLY A O 1
ATOM 2420 N N . GLY A 1 314 ? 3.048 -6.509 -10.191 1.00 62.03 314 GLY A N 1
ATOM 2421 C CA . GLY A 1 314 ? 2.985 -5.098 -9.788 1.00 62.03 314 GLY A CA 1
ATOM 2422 C C . GLY A 1 314 ? 2.252 -4.214 -10.795 1.00 62.03 314 GLY A C 1
ATOM 2423 O O . GLY A 1 314 ? 1.697 -4.703 -11.781 1.00 62.03 314 GLY A O 1
ATOM 2424 N N . ASP A 1 315 ? 2.221 -2.912 -10.517 1.00 72.69 315 ASP A N 1
ATOM 2425 C CA . ASP A 1 315 ? 1.429 -1.941 -11.269 1.00 72.69 315 ASP A CA 1
ATOM 2426 C C . ASP A 1 315 ? 2.280 -1.034 -12.186 1.00 72.69 315 ASP A C 1
ATOM 2428 O O . ASP A 1 315 ? 3.505 -0.916 -12.071 1.00 72.69 315 ASP A O 1
ATOM 2432 N N . GLN A 1 316 ? 1.613 -0.383 -13.143 1.00 86.06 316 GLN A N 1
ATOM 2433 C CA . GLN A 1 316 ? 2.259 0.521 -14.100 1.00 86.06 316 GLN A CA 1
ATOM 2434 C C . GLN A 1 316 ? 2.747 1.824 -13.474 1.00 86.06 316 GLN A C 1
ATOM 2436 O O . GLN A 1 316 ? 3.703 2.418 -13.977 1.00 86.06 316 GLN A O 1
ATOM 2441 N N . ALA A 1 317 ? 2.086 2.295 -12.416 1.00 86.62 317 ALA A N 1
ATOM 2442 C CA . ALA A 1 317 ? 2.457 3.529 -11.746 1.00 86.62 317 ALA A CA 1
ATOM 2443 C C . ALA A 1 317 ? 3.833 3.374 -11.089 1.00 86.62 317 ALA A C 1
ATOM 2445 O O . ALA A 1 317 ? 4.680 4.246 -11.270 1.00 86.62 317 ALA A O 1
ATOM 2446 N N . ALA A 1 318 ? 4.107 2.236 -10.454 1.00 83.88 318 ALA A N 1
ATOM 2447 C CA . ALA A 1 318 ? 5.386 1.929 -9.835 1.00 83.88 318 ALA A CA 1
ATOM 2448 C C . ALA A 1 318 ? 6.535 1.905 -10.853 1.00 83.88 318 ALA A C 1
ATOM 2450 O O . ALA A 1 318 ? 7.604 2.482 -10.625 1.00 83.88 318 ALA A O 1
ATOM 2451 N N . LEU A 1 319 ? 6.317 1.294 -12.023 1.00 92.19 319 LEU A N 1
ATOM 2452 C CA . LEU A 1 319 ? 7.327 1.274 -13.084 1.00 92.19 319 LEU A CA 1
ATOM 2453 C C . LEU A 1 319 ? 7.533 2.661 -13.717 1.00 92.19 319 LEU A C 1
ATOM 2455 O O . LEU A 1 319 ? 8.668 3.066 -13.971 1.00 92.19 319 LEU A O 1
ATOM 2459 N N . LEU A 1 320 ? 6.464 3.432 -13.931 1.00 96.25 320 LEU A N 1
ATOM 2460 C CA . LEU A 1 320 ? 6.587 4.813 -14.406 1.00 96.25 320 LEU A CA 1
ATOM 2461 C C . LEU A 1 320 ? 7.315 5.707 -13.404 1.00 96.25 320 LEU A C 1
ATOM 2463 O O . LEU A 1 320 ? 8.113 6.550 -13.815 1.00 96.25 320 LEU A O 1
ATOM 2467 N N . TYR A 1 321 ? 7.060 5.524 -12.110 1.00 95.81 321 TYR A N 1
ATOM 2468 C CA . TYR A 1 321 ? 7.756 6.249 -11.057 1.00 95.81 321 TYR A CA 1
ATOM 2469 C C . TYR A 1 321 ? 9.243 5.890 -11.037 1.00 95.81 321 TYR A C 1
ATOM 2471 O O . TYR A 1 321 ? 10.092 6.776 -10.956 1.00 95.81 321 TYR A O 1
ATOM 2479 N N . ARG A 1 322 ? 9.580 4.609 -11.236 1.00 94.81 322 ARG A N 1
ATOM 2480 C CA . ARG A 1 322 ? 10.968 4.177 -11.434 1.00 94.81 322 ARG A CA 1
ATOM 2481 C C . ARG A 1 322 ? 11.622 4.916 -12.607 1.00 94.81 322 ARG A C 1
ATOM 2483 O O . ARG A 1 322 ? 12.678 5.517 -12.431 1.00 94.81 322 ARG A O 1
ATOM 2490 N N . HIS A 1 323 ? 10.987 4.933 -13.780 1.00 97.88 323 HIS A N 1
ATOM 2491 C CA . HIS A 1 323 ? 11.516 5.648 -14.948 1.00 97.88 323 HIS A CA 1
ATOM 2492 C C . HIS A 1 323 ? 11.664 7.154 -14.705 1.00 97.88 323 HIS A C 1
ATOM 2494 O O . HIS A 1 323 ? 12.629 7.767 -15.164 1.00 97.88 323 HIS A O 1
ATOM 2500 N N . LEU A 1 324 ? 10.722 7.759 -13.977 1.00 98.44 324 LEU A N 1
ATOM 2501 C CA . LEU A 1 324 ? 10.807 9.151 -13.545 1.00 98.44 324 LEU A CA 1
ATOM 2502 C C . LEU A 1 324 ? 12.072 9.381 -12.709 1.00 98.44 324 LEU A C 1
ATOM 2504 O O . LEU A 1 324 ? 12.836 10.297 -13.012 1.00 98.44 324 LEU A O 1
ATOM 2508 N N . LEU A 1 325 ? 12.321 8.545 -11.699 1.00 97.88 325 LEU A N 1
ATOM 2509 C CA . LEU A 1 325 ? 13.505 8.653 -10.846 1.00 97.88 325 LEU A CA 1
ATOM 2510 C C . LEU A 1 325 ? 14.805 8.396 -11.615 1.00 97.88 325 LEU A C 1
ATOM 2512 O O . LEU A 1 325 ? 15.783 9.111 -11.414 1.00 97.88 325 LEU A O 1
ATOM 2516 N N . GLU A 1 326 ? 14.819 7.444 -12.546 1.00 96.88 326 GLU A N 1
ATOM 2517 C CA . GLU A 1 326 ? 15.966 7.202 -13.426 1.00 96.88 326 GLU A CA 1
ATOM 2518 C C . GLU A 1 326 ? 16.273 8.415 -14.318 1.00 96.88 326 GLU A C 1
ATOM 2520 O O . GLU A 1 326 ? 17.442 8.755 -14.506 1.00 96.88 326 GLU A O 1
ATOM 2525 N N . ALA A 1 327 ? 15.246 9.098 -14.839 1.00 98.00 327 ALA A N 1
ATOM 2526 C CA . ALA A 1 327 ? 15.415 10.339 -15.593 1.00 98.00 327 ALA A CA 1
ATOM 2527 C C . ALA A 1 327 ? 15.952 11.472 -14.704 1.00 98.00 327 ALA A C 1
ATOM 2529 O O . ALA A 1 327 ? 16.853 12.197 -15.122 1.00 98.00 327 ALA A O 1
ATOM 2530 N N . VAL A 1 328 ? 15.469 11.582 -13.460 1.00 97.75 328 VAL A N 1
ATOM 2531 C CA . VAL A 1 328 ? 16.020 12.529 -12.478 1.00 97.75 328 VAL A CA 1
ATOM 2532 C C . VAL A 1 328 ? 17.490 12.226 -12.178 1.00 97.75 328 VAL A C 1
ATOM 2534 O O . VAL A 1 328 ? 18.304 13.146 -12.183 1.00 97.75 328 VAL A O 1
ATOM 2537 N N . ARG A 1 329 ? 17.851 10.953 -11.977 1.00 96.12 329 ARG A N 1
ATOM 2538 C CA . ARG A 1 329 ? 19.232 10.511 -11.723 1.00 96.12 329 ARG A CA 1
ATOM 2539 C C . ARG A 1 329 ? 20.181 10.860 -12.871 1.00 96.12 329 ARG A C 1
ATOM 2541 O O . ARG A 1 329 ? 21.347 11.142 -12.633 1.00 96.12 329 ARG A O 1
ATOM 2548 N N . ARG A 1 330 ? 19.684 10.848 -14.110 1.00 96.50 330 ARG A N 1
ATOM 2549 C CA . ARG A 1 330 ? 20.428 11.256 -15.317 1.00 96.50 330 ARG A CA 1
ATOM 2550 C C . ARG A 1 330 ? 20.422 12.767 -15.557 1.00 96.50 330 ARG A C 1
ATOM 2552 O O . ARG A 1 330 ? 20.905 13.206 -16.595 1.00 96.50 330 ARG A O 1
ATOM 2559 N N . GLU A 1 331 ? 19.828 13.541 -14.650 1.00 96.94 331 GLU A N 1
ATOM 2560 C CA . GLU A 1 331 ? 19.620 14.988 -14.779 1.00 96.94 331 GLU A CA 1
ATOM 2561 C C . GLU A 1 331 ? 18.776 15.393 -16.009 1.00 96.94 331 GLU A C 1
ATOM 2563 O O . GLU A 1 331 ? 18.692 16.569 -16.376 1.00 96.94 331 GLU A O 1
ATOM 2568 N N . ASP A 1 332 ? 18.050 14.442 -16.611 1.00 97.38 332 ASP A N 1
ATOM 2569 C CA . ASP A 1 332 ? 17.148 14.666 -17.743 1.00 97.38 332 ASP A CA 1
ATOM 2570 C C . ASP A 1 332 ? 15.794 15.187 -17.247 1.00 97.38 332 ASP A C 1
ATOM 2572 O O . ASP A 1 332 ? 14.767 14.501 -17.180 1.00 97.38 332 ASP A O 1
ATOM 2576 N N . THR A 1 333 ? 15.814 16.455 -16.853 1.00 95.12 333 THR A N 1
ATOM 2577 C CA . THR A 1 333 ? 14.651 17.131 -16.283 1.00 95.12 333 THR A CA 1
ATOM 2578 C C . THR A 1 333 ? 13.467 17.251 -17.266 1.00 95.12 333 THR A C 1
ATOM 2580 O O . THR A 1 333 ? 12.321 17.120 -16.817 1.00 95.12 333 THR A O 1
ATOM 2583 N N . PRO A 1 334 ? 13.664 17.467 -18.587 1.00 96.06 334 PRO A N 1
ATOM 2584 C CA . PRO A 1 334 ? 12.579 17.401 -19.569 1.00 96.06 334 PRO A CA 1
ATOM 2585 C C . PRO A 1 334 ? 11.856 16.048 -19.591 1.00 96.06 334 PRO A C 1
ATOM 2587 O O . PRO A 1 334 ? 10.622 16.021 -19.503 1.00 96.06 334 PRO A O 1
ATOM 2590 N N . T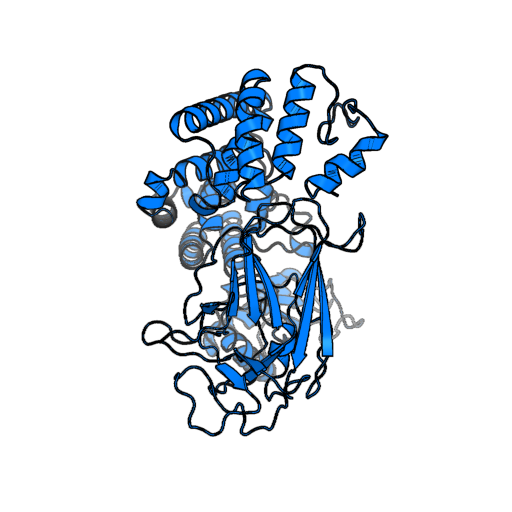HR A 1 335 ? 12.595 14.934 -19.651 1.00 97.38 335 THR A N 1
ATOM 2591 C CA . THR A 1 335 ? 12.006 13.586 -19.627 1.00 97.38 335 THR A CA 1
ATOM 2592 C C . THR A 1 335 ? 11.344 13.302 -18.283 1.00 97.38 335 THR A C 1
ATOM 2594 O O . THR A 1 335 ? 10.196 12.855 -18.258 1.00 97.38 335 THR A O 1
ATOM 2597 N N . ALA A 1 336 ? 11.988 13.655 -17.165 1.00 98.06 336 ALA A N 1
ATOM 2598 C CA . ALA A 1 336 ? 11.396 13.534 -15.834 1.00 98.06 336 ALA A CA 1
ATOM 2599 C C . ALA A 1 336 ? 10.068 14.310 -15.727 1.00 98.06 336 ALA A C 1
ATOM 2601 O O . ALA A 1 336 ? 9.057 13.776 -15.281 1.00 98.06 336 ALA A O 1
ATOM 2602 N N . GLY A 1 337 ? 10.003 15.553 -16.212 1.00 97.69 337 GLY A N 1
ATOM 2603 C CA . GLY A 1 337 ? 8.762 16.335 -16.221 1.00 97.69 337 GLY A CA 1
ATOM 2604 C C . GLY A 1 337 ? 7.660 15.731 -17.105 1.00 97.69 337 GLY A C 1
ATOM 2605 O O . GLY A 1 337 ? 6.471 15.844 -16.794 1.00 97.69 337 GLY A O 1
ATOM 2606 N N . ALA A 1 338 ? 8.024 15.077 -18.211 1.00 97.56 338 ALA A N 1
ATOM 2607 C CA . ALA A 1 338 ? 7.077 14.334 -19.037 1.00 97.56 338 ALA A CA 1
ATOM 2608 C C . ALA A 1 338 ? 6.551 13.084 -18.316 1.00 97.56 338 ALA A C 1
ATOM 2610 O O . ALA A 1 338 ? 5.337 12.895 -18.269 1.00 97.56 338 ALA A O 1
ATOM 2611 N N . LEU A 1 339 ? 7.432 12.296 -17.701 1.00 98.31 339 LEU A N 1
ATOM 2612 C CA . LEU A 1 339 ? 7.072 11.089 -16.957 1.00 98.31 339 LEU A CA 1
ATOM 2613 C C . LEU A 1 339 ? 6.232 11.400 -15.721 1.00 98.31 339 LEU A C 1
ATOM 2615 O O . LEU A 1 339 ? 5.228 10.732 -15.506 1.00 98.31 339 LEU A O 1
ATOM 2619 N N . LEU A 1 340 ? 6.548 12.470 -14.984 1.00 98.19 340 LEU A N 1
ATOM 2620 C CA . LEU A 1 340 ? 5.736 12.930 -13.856 1.00 98.19 340 LEU A CA 1
ATOM 2621 C C . LEU A 1 340 ? 4.289 13.204 -14.283 1.00 98.19 340 LEU A C 1
ATOM 2623 O O . LEU A 1 340 ? 3.359 12.827 -13.581 1.00 98.19 340 LEU A O 1
ATOM 2627 N N . ARG A 1 341 ? 4.069 13.824 -15.452 1.00 96.19 341 ARG A N 1
ATOM 2628 C CA . ARG A 1 341 ? 2.706 14.046 -15.968 1.00 96.19 341 ARG A CA 1
ATOM 2629 C C . ARG A 1 341 ? 1.969 12.746 -16.268 1.00 96.19 341 ARG A C 1
ATOM 2631 O O . ARG A 1 341 ? 0.776 12.673 -16.001 1.00 96.19 341 ARG A O 1
ATOM 2638 N N . ILE A 1 342 ? 2.655 11.773 -16.867 1.00 96.00 342 ILE A N 1
ATOM 2639 C CA . ILE A 1 342 ? 2.059 10.479 -17.218 1.00 96.00 342 ILE A CA 1
ATOM 2640 C C . ILE A 1 342 ? 1.728 9.713 -15.936 1.00 96.00 342 ILE A C 1
ATOM 2642 O O . ILE A 1 342 ? 0.616 9.217 -15.792 1.00 96.00 342 ILE A O 1
ATOM 2646 N N . TRP A 1 343 ? 2.655 9.689 -14.979 1.00 96.94 343 TRP A N 1
ATOM 2647 C CA . TRP A 1 343 ? 2.456 9.064 -13.679 1.00 96.94 343 TRP A CA 1
ATOM 2648 C C . TRP A 1 343 ? 1.269 9.682 -12.929 1.00 96.94 343 TRP A C 1
ATOM 2650 O O . TRP A 1 343 ? 0.365 8.959 -12.534 1.00 96.94 343 TRP A O 1
ATOM 2660 N N . LEU A 1 344 ? 1.176 11.016 -12.849 1.00 95.00 344 LEU A N 1
ATOM 2661 C CA . LEU A 1 344 ? 0.052 11.719 -12.205 1.00 95.00 344 LEU A CA 1
ATOM 2662 C C . LEU A 1 344 ? -1.332 11.405 -12.804 1.00 95.00 344 LEU A C 1
ATOM 2664 O O . LEU A 1 344 ? -2.348 11.677 -12.157 1.00 95.00 344 LEU A O 1
ATOM 2668 N N . ALA A 1 345 ? -1.378 10.893 -14.036 1.00 91.31 345 ALA A N 1
ATOM 2669 C CA . ALA A 1 345 ? -2.614 10.510 -14.707 1.00 91.31 345 ALA A CA 1
ATOM 2670 C C . ALA A 1 345 ? -3.101 9.102 -14.328 1.00 91.31 345 ALA A C 1
ATOM 2672 O O . ALA A 1 345 ? -4.284 8.828 -14.516 1.00 91.31 345 ALA A O 1
ATOM 2673 N N . ILE A 1 346 ? -2.223 8.227 -13.822 1.00 85.50 346 ILE A N 1
ATOM 2674 C CA . ILE A 1 346 ? -2.563 6.824 -13.522 1.00 85.50 346 ILE A CA 1
ATOM 2675 C C . ILE A 1 346 ? -2.254 6.392 -12.085 1.00 85.50 346 ILE A C 1
ATOM 2677 O O . ILE A 1 346 ? -2.731 5.347 -11.658 1.00 85.50 346 ILE A O 1
ATOM 2681 N N . ALA A 1 347 ? -1.437 7.154 -11.358 1.00 84.19 347 ALA A N 1
ATOM 2682 C CA . ALA A 1 347 ? -1.005 6.790 -10.020 1.00 84.19 347 ALA A CA 1
ATOM 2683 C C . ALA A 1 347 ? -2.181 6.772 -9.031 1.00 84.19 347 ALA A C 1
ATOM 2685 O O . ALA A 1 347 ? -3.029 7.675 -9.088 1.00 84.19 347 ALA A O 1
ATOM 2686 N N . PRO A 1 348 ? -2.209 5.801 -8.097 1.00 79.31 348 PRO A N 1
ATOM 2687 C CA . PRO A 1 348 ? -3.146 5.814 -6.984 1.00 79.31 348 PRO A CA 1
ATOM 2688 C C . PRO A 1 348 ? -3.076 7.138 -6.222 1.00 79.31 348 PRO A C 1
ATOM 2690 O O . PRO A 1 348 ? -1.998 7.701 -6.013 1.00 79.31 348 PRO A O 1
ATOM 2693 N N . GLU A 1 349 ? -4.228 7.633 -5.774 1.00 79.81 349 GLU A N 1
ATOM 2694 C CA . GLU A 1 349 ? -4.323 8.935 -5.102 1.00 79.81 349 GLU A CA 1
ATOM 2695 C C . GLU A 1 349 ? -3.449 9.017 -3.841 1.00 79.81 349 GLU A C 1
ATOM 2697 O O . GLU A 1 349 ? -2.907 10.077 -3.524 1.00 79.81 349 GLU A O 1
ATOM 2702 N N . GLU A 1 350 ? -3.264 7.888 -3.155 1.00 74.06 350 GLU A N 1
ATOM 2703 C CA . GLU A 1 350 ? -2.390 7.772 -1.988 1.00 74.06 350 GLU A CA 1
ATOM 2704 C C . GLU A 1 350 ? -0.920 8.018 -2.341 1.00 74.06 350 GLU A C 1
ATOM 2706 O O . GLU A 1 350 ? -0.256 8.808 -1.672 1.00 74.06 350 GLU A O 1
ATOM 2711 N N . GLN A 1 351 ? -0.424 7.440 -3.442 1.00 82.56 351 GLN A N 1
ATOM 2712 C CA . GLN A 1 351 ? 0.948 7.672 -3.906 1.00 82.56 351 GLN A CA 1
ATOM 2713 C C . GLN A 1 351 ? 1.148 9.123 -4.367 1.00 82.56 351 GLN A C 1
ATOM 2715 O O . GLN A 1 351 ? 2.170 9.743 -4.070 1.00 82.56 351 GLN A O 1
ATOM 2720 N N . VAL A 1 352 ? 0.152 9.721 -5.032 1.00 90.06 352 VAL A N 1
ATOM 2721 C CA . VAL A 1 352 ? 0.203 11.141 -5.429 1.00 90.06 352 VAL A CA 1
ATOM 2722 C C . VAL A 1 352 ? 0.361 12.056 -4.210 1.00 90.06 352 VAL A C 1
ATOM 2724 O O . VAL A 1 352 ? 1.127 13.020 -4.263 1.00 90.06 352 VAL A O 1
ATOM 2727 N N . ALA A 1 353 ? -0.316 11.748 -3.101 1.00 86.12 353 ALA A N 1
ATOM 2728 C CA . ALA A 1 353 ? -0.200 12.506 -1.856 1.00 86.12 353 ALA A CA 1
ATOM 2729 C C . ALA A 1 353 ? 1.168 12.343 -1.161 1.00 86.12 353 ALA A C 1
ATOM 2731 O O . ALA A 1 353 ? 1.557 13.211 -0.376 1.00 86.12 353 ALA A O 1
ATOM 2732 N N . LEU A 1 354 ? 1.901 11.267 -1.456 1.00 87.06 354 LEU A N 1
ATOM 2733 C CA . LEU A 1 354 ? 3.243 11.000 -0.936 1.00 87.06 354 LEU A CA 1
ATOM 2734 C C . LEU A 1 354 ? 4.350 11.702 -1.739 1.00 87.06 354 LEU A C 1
ATOM 2736 O O . LEU A 1 354 ? 5.354 12.109 -1.159 1.00 87.06 354 LEU A O 1
ATOM 2740 N N . ALA A 1 355 ? 4.162 11.919 -3.044 1.00 94.12 355 ALA A N 1
ATOM 2741 C CA . ALA A 1 355 ? 5.180 12.489 -3.934 1.00 94.12 355 ALA A CA 1
ATOM 2742 C C . ALA A 1 355 ? 5.859 13.798 -3.452 1.00 94.12 355 ALA A C 1
ATOM 2744 O O . ALA A 1 355 ? 7.066 13.932 -3.662 1.00 94.12 355 ALA A O 1
ATOM 2745 N N . PRO A 1 356 ? 5.181 14.763 -2.788 1.00 94.62 356 PRO A N 1
ATOM 2746 C CA . PRO A 1 356 ? 5.849 15.955 -2.249 1.00 94.62 356 PRO A CA 1
ATOM 2747 C C . PRO A 1 356 ? 6.934 15.660 -1.206 1.00 94.62 356 PRO A C 1
ATOM 2749 O O . PRO A 1 356 ? 7.816 16.492 -0.993 1.00 94.62 356 PRO A O 1
ATOM 2752 N N . TYR A 1 357 ? 6.854 14.501 -0.552 1.00 94.19 357 TYR A N 1
ATOM 2753 C CA . TYR A 1 357 ? 7.750 14.088 0.521 1.00 94.19 357 TYR A CA 1
ATOM 2754 C C . TYR A 1 357 ? 8.977 13.327 0.014 1.00 94.19 357 TYR A C 1
ATOM 2756 O O . TYR A 1 357 ? 9.924 13.154 0.778 1.00 94.19 357 TYR A O 1
ATOM 2764 N N . ASP A 1 358 ? 9.007 12.912 -1.257 1.00 95.38 358 ASP A N 1
ATOM 2765 C CA . ASP A 1 358 ? 10.153 12.217 -1.841 1.00 95.38 358 ASP A CA 1
ATOM 2766 C C . ASP A 1 358 ? 11.293 13.208 -2.157 1.00 95.38 358 ASP A C 1
ATOM 2768 O O . ASP A 1 358 ? 11.176 14.022 -3.087 1.00 95.38 358 ASP A O 1
ATOM 2772 N N . PRO A 1 359 ? 12.430 13.163 -1.433 1.00 94.62 359 PRO A N 1
ATOM 2773 C CA . PRO A 1 359 ? 13.537 14.082 -1.678 1.00 94.62 359 PRO A CA 1
ATOM 2774 C C . PRO A 1 359 ? 14.141 13.913 -3.079 1.00 94.62 359 PRO A C 1
ATOM 2776 O O . PRO A 1 359 ? 14.699 14.874 -3.619 1.00 94.62 359 PRO A O 1
ATOM 2779 N N . ARG A 1 360 ? 13.988 12.741 -3.708 1.00 95.25 360 ARG A N 1
ATOM 2780 C CA . ARG A 1 360 ? 14.508 12.457 -5.051 1.00 95.25 360 ARG A CA 1
ATOM 2781 C C . ARG A 1 360 ? 13.754 13.238 -6.124 1.00 95.25 360 ARG A C 1
ATOM 2783 O O . ARG A 1 360 ? 14.341 13.565 -7.145 1.00 95.25 360 ARG A O 1
ATOM 2790 N N . LEU A 1 361 ? 12.501 13.643 -5.891 1.00 96.62 361 LEU A N 1
ATOM 2791 C CA . LEU A 1 361 ? 11.745 14.483 -6.832 1.00 96.62 361 LEU A CA 1
ATOM 2792 C C . LEU A 1 361 ? 12.080 15.981 -6.748 1.00 96.62 361 LEU A C 1
ATOM 2794 O O . LEU A 1 361 ? 11.624 16.758 -7.594 1.00 96.62 361 LEU A O 1
ATOM 2798 N N . ARG A 1 362 ? 12.897 16.423 -5.780 1.00 94.62 362 ARG A N 1
ATOM 2799 C CA . ARG A 1 362 ? 13.250 17.847 -5.609 1.00 94.62 362 ARG A CA 1
ATOM 2800 C C . ARG A 1 362 ? 13.706 18.528 -6.916 1.00 94.62 362 ARG A C 1
ATOM 2802 O O . ARG A 1 362 ? 13.231 19.639 -7.166 1.00 94.62 362 ARG A O 1
ATOM 2809 N N . PRO A 1 363 ? 14.559 17.933 -7.780 1.00 95.62 363 PRO A N 1
ATOM 2810 C CA . PRO A 1 363 ? 14.980 18.573 -9.031 1.00 95.62 363 PRO A CA 1
ATOM 2811 C C . PRO A 1 363 ? 13.818 18.870 -9.989 1.00 95.62 363 PRO A C 1
ATOM 2813 O O . PRO A 1 363 ? 13.716 19.983 -10.505 1.00 95.62 363 PRO A O 1
ATOM 2816 N N . VAL A 1 364 ? 12.894 17.920 -10.178 1.00 96.81 364 VAL A N 1
ATOM 2817 C CA . VAL A 1 364 ? 11.764 18.076 -11.111 1.00 96.81 364 VAL A CA 1
ATOM 2818 C C . VAL A 1 364 ? 10.651 18.964 -10.542 1.00 96.81 364 VAL A C 1
ATOM 2820 O O . VAL A 1 364 ? 9.976 19.662 -11.304 1.00 96.81 364 VAL A O 1
ATOM 2823 N N . LEU A 1 365 ? 10.486 18.999 -9.213 1.00 96.50 365 LEU A N 1
ATOM 2824 C CA . LEU A 1 365 ? 9.487 19.827 -8.524 1.00 96.50 365 LEU A CA 1
ATOM 2825 C C . LEU A 1 365 ? 9.927 21.286 -8.315 1.00 96.50 365 LEU A C 1
ATOM 2827 O O . LEU A 1 365 ? 9.080 22.144 -8.078 1.00 96.50 365 LEU A O 1
ATOM 2831 N N . LYS A 1 366 ? 11.212 21.626 -8.489 1.00 95.75 366 LYS A N 1
ATOM 2832 C CA . LYS A 1 366 ? 11.647 23.037 -8.589 1.00 95.75 366 LYS A CA 1
ATOM 2833 C C . LYS A 1 366 ? 11.043 23.748 -9.807 1.00 95.75 366 LYS A C 1
ATOM 2835 O O . LYS A 1 366 ? 10.901 24.971 -9.806 1.00 95.75 366 LYS A O 1
ATOM 2840 N N . ILE A 1 367 ? 10.648 22.998 -10.837 1.00 95.56 367 ILE A N 1
ATOM 2841 C CA . ILE A 1 367 ? 9.968 23.535 -12.017 1.00 95.56 367 ILE A CA 1
ATOM 2842 C C . ILE A 1 367 ? 8.509 23.848 -11.669 1.00 95.56 367 ILE A C 1
ATOM 2844 O O . ILE A 1 367 ? 7.693 22.951 -11.450 1.00 95.56 367 ILE A O 1
ATOM 2848 N N . ILE A 1 368 ? 8.160 25.139 -11.676 1.00 96.06 368 ILE A N 1
ATOM 2849 C CA . ILE A 1 368 ? 6.847 25.648 -11.241 1.00 96.06 368 ILE A CA 1
ATOM 2850 C C . ILE A 1 368 ? 5.664 24.926 -11.915 1.00 96.06 368 ILE A C 1
ATOM 2852 O O . ILE A 1 368 ? 4.758 24.514 -11.188 1.00 96.06 368 ILE A O 1
ATOM 2856 N N . PRO A 1 369 ? 5.631 24.727 -13.251 1.00 96.62 369 PRO A N 1
ATOM 2857 C CA . PRO A 1 369 ? 4.556 23.966 -13.889 1.00 96.62 369 PRO A CA 1
ATOM 2858 C C . PRO A 1 369 ? 4.367 22.543 -13.350 1.00 96.62 369 PRO A C 1
ATOM 2860 O O . PRO A 1 369 ? 3.233 22.086 -13.243 1.00 96.62 369 PRO A O 1
ATOM 2863 N N . ASN A 1 370 ? 5.450 21.842 -13.012 1.00 95.94 370 ASN A N 1
ATOM 2864 C CA . ASN A 1 370 ? 5.381 20.475 -12.494 1.00 95.94 370 ASN A CA 1
ATOM 2865 C C . ASN A 1 370 ? 4.820 20.464 -11.074 1.00 95.94 370 ASN A C 1
ATOM 2867 O O . ASN A 1 370 ? 3.870 19.735 -10.798 1.00 95.94 370 ASN A O 1
ATOM 2871 N N . ARG A 1 371 ? 5.337 21.348 -10.213 1.00 96.88 371 ARG A N 1
ATOM 2872 C CA . ARG A 1 371 ? 4.831 21.526 -8.850 1.00 96.88 371 ARG A CA 1
ATOM 2873 C C . ARG A 1 371 ? 3.341 21.860 -8.831 1.00 96.88 371 ARG A C 1
ATOM 2875 O O . ARG A 1 371 ? 2.585 21.181 -8.154 1.00 96.88 371 ARG A O 1
ATOM 2882 N N . LYS A 1 372 ? 2.904 22.836 -9.635 1.00 96.94 372 LYS A N 1
ATOM 2883 C CA . LYS A 1 372 ? 1.487 23.231 -9.704 1.00 96.94 372 LYS A CA 1
ATOM 2884 C C . LYS A 1 372 ? 0.574 22.092 -10.162 1.00 96.94 372 LYS A C 1
ATOM 2886 O O . LYS A 1 372 ? -0.556 22.002 -9.701 1.00 96.94 372 LYS A O 1
ATOM 2891 N N . ARG A 1 373 ? 1.040 21.225 -11.071 1.00 95.06 373 ARG A N 1
ATOM 2892 C CA . ARG A 1 373 ? 0.272 20.044 -11.501 1.00 95.06 373 ARG A CA 1
ATOM 2893 C C . ARG A 1 373 ? 0.132 19.016 -10.386 1.00 95.06 373 ARG A C 1
ATOM 2895 O O . ARG A 1 373 ? -0.963 18.500 -10.197 1.00 95.06 373 ARG A O 1
ATOM 2902 N N . LEU A 1 374 ? 1.216 18.741 -9.661 1.00 96.00 374 LEU A N 1
ATOM 2903 C CA . LEU A 1 374 ? 1.180 17.859 -8.497 1.00 96.00 374 LEU A CA 1
ATOM 2904 C C . LEU A 1 374 ? 0.233 18.420 -7.426 1.00 96.00 374 LEU A C 1
ATOM 2906 O O . LEU A 1 374 ? -0.672 17.721 -6.989 1.00 96.00 374 LEU A O 1
ATOM 2910 N N . GLU A 1 375 ? 0.376 19.701 -7.075 1.00 94.81 375 GLU A N 1
ATOM 2911 C CA . GLU A 1 375 ? -0.501 20.391 -6.118 1.00 94.81 375 GLU A CA 1
ATOM 2912 C C . GLU A 1 375 ? -1.976 20.344 -6.544 1.00 94.81 375 GLU A C 1
ATOM 2914 O O . GLU A 1 375 ? -2.849 20.112 -5.711 1.00 94.81 375 GLU A O 1
ATOM 2919 N N . ALA A 1 376 ? -2.274 20.529 -7.835 1.00 92.38 376 ALA A N 1
ATOM 2920 C CA . ALA A 1 376 ? -3.634 20.406 -8.356 1.00 92.38 376 ALA A CA 1
ATOM 2921 C C . ALA A 1 376 ? -4.184 18.983 -8.173 1.00 92.38 376 ALA A C 1
ATOM 2923 O O . ALA A 1 376 ? -5.261 18.823 -7.611 1.00 92.38 376 ALA A O 1
ATOM 2924 N N . ARG A 1 377 ? -3.415 17.948 -8.544 1.00 91.56 377 ARG A N 1
ATOM 2925 C CA . ARG A 1 377 ? -3.835 16.545 -8.375 1.00 91.56 377 ARG A CA 1
ATOM 2926 C C . ARG A 1 377 ? -4.030 16.152 -6.913 1.00 91.56 377 ARG A C 1
ATOM 2928 O O . ARG A 1 377 ? -4.982 15.447 -6.604 1.00 91.56 377 ARG A O 1
ATOM 2935 N N . ILE A 1 378 ? -3.175 16.635 -6.012 1.00 89.25 378 ILE A N 1
ATOM 2936 C CA . ILE A 1 378 ? -3.357 16.442 -4.567 1.00 89.25 378 ILE A CA 1
ATOM 2937 C C . ILE A 1 378 ? -4.647 17.120 -4.102 1.00 89.25 378 ILE A C 1
ATOM 2939 O O . ILE A 1 378 ? -5.376 16.556 -3.293 1.00 89.25 378 ILE A O 1
ATOM 2943 N N . ASN A 1 379 ? -4.946 18.321 -4.599 1.00 86.38 379 ASN A N 1
ATOM 2944 C CA . ASN A 1 379 ? -6.161 19.034 -4.223 1.00 86.38 379 ASN A CA 1
ATOM 2945 C C . ASN A 1 379 ? -7.440 18.369 -4.742 1.00 86.38 379 ASN A C 1
ATOM 2947 O O . ASN A 1 379 ? -8.429 18.391 -4.008 1.00 86.38 379 ASN A O 1
ATOM 2951 N N . ASP A 1 380 ? -7.402 17.773 -5.938 1.00 85.00 380 ASP A N 1
ATOM 2952 C CA . ASP A 1 380 ? -8.527 17.049 -6.550 1.00 85.00 380 ASP A CA 1
ATOM 2953 C C . ASP A 1 380 ? -8.959 15.822 -5.733 1.00 85.00 380 ASP A C 1
ATOM 2955 O O . ASP A 1 380 ? -10.130 15.456 -5.768 1.00 85.00 380 ASP A O 1
ATOM 2959 N N . ARG A 1 381 ? -8.034 15.209 -4.977 1.00 78.56 381 ARG A N 1
ATOM 2960 C CA . ARG A 1 381 ? -8.312 14.059 -4.099 1.00 78.56 381 ARG A CA 1
ATOM 2961 C C . ARG A 1 381 ? -9.326 14.385 -3.002 1.00 78.56 381 ARG A C 1
ATOM 2963 O O . ARG A 1 381 ? -10.086 13.520 -2.590 1.00 78.56 381 ARG A O 1
ATOM 2970 N N . TYR A 1 382 ? -9.311 15.616 -2.491 1.00 80.81 382 TYR A N 1
ATOM 2971 C CA . TYR A 1 382 ? -10.117 15.991 -1.331 1.00 80.81 382 TYR A CA 1
ATOM 2972 C C . TYR A 1 382 ? -11.341 16.783 -1.768 1.00 80.81 382 TYR A C 1
ATOM 2974 O O . TYR A 1 382 ? -11.245 17.970 -2.113 1.00 80.81 382 TYR A O 1
ATOM 2982 N N . SER A 1 383 ? -12.503 16.136 -1.685 1.00 83.75 383 SER A N 1
ATOM 2983 C CA . SER A 1 383 ? -13.796 16.778 -1.881 1.00 83.75 383 SER A CA 1
ATOM 2984 C C . SER A 1 383 ? -14.046 17.860 -0.824 1.00 83.75 383 SER A C 1
ATOM 2986 O O . SER A 1 383 ? -13.335 17.988 0.178 1.00 83.75 383 SER A O 1
ATOM 2988 N N . ARG A 1 384 ? -15.101 18.660 -1.020 1.00 83.19 384 ARG A N 1
ATOM 2989 C CA . ARG A 1 384 ? -15.525 19.628 0.002 1.00 83.19 384 ARG A CA 1
ATOM 2990 C C . ARG A 1 384 ? -15.832 18.933 1.333 1.00 83.19 384 ARG A C 1
ATOM 2992 O O . ARG A 1 384 ? -15.424 19.434 2.373 1.00 83.19 384 ARG A O 1
ATOM 2999 N N . ILE A 1 385 ? -16.475 17.767 1.271 1.00 81.94 385 ILE A N 1
ATOM 3000 C CA . ILE A 1 385 ? -16.842 16.961 2.441 1.00 81.94 385 ILE A CA 1
ATOM 3001 C C . ILE A 1 385 ? -15.586 16.455 3.156 1.00 81.94 385 ILE A C 1
ATOM 3003 O O . ILE A 1 385 ? -15.502 16.559 4.372 1.00 81.94 385 ILE A O 1
ATOM 3007 N N . ASP A 1 386 ? -14.566 16.000 2.423 1.00 82.06 386 ASP A N 1
ATOM 3008 C CA . ASP A 1 386 ? -13.297 15.566 3.029 1.00 82.06 386 ASP A CA 1
ATOM 3009 C C . ASP A 1 386 ? -12.605 16.704 3.783 1.00 82.06 386 ASP A C 1
ATOM 3011 O O . ASP A 1 386 ? -11.990 16.498 4.827 1.00 82.06 386 ASP A O 1
ATOM 3015 N N . ARG A 1 387 ? -12.704 17.933 3.268 1.00 86.31 387 ARG A N 1
ATOM 3016 C CA . ARG A 1 387 ? -12.139 19.120 3.921 1.00 86.31 387 ARG A CA 1
ATOM 3017 C C . ARG A 1 387 ? -12.953 19.532 5.144 1.00 86.31 387 ARG A C 1
ATOM 3019 O O . ARG A 1 387 ? -12.358 19.874 6.159 1.00 86.31 387 ARG A O 1
ATOM 3026 N N . GLU A 1 388 ? -14.280 19.464 5.062 1.00 88.00 388 GLU A N 1
ATOM 3027 C CA . GLU A 1 388 ? -15.195 19.712 6.186 1.00 88.00 388 GLU A CA 1
ATOM 3028 C C . GLU A 1 388 ? -14.997 18.682 7.313 1.00 88.00 388 GLU A C 1
ATOM 3030 O O . GLU A 1 388 ? -14.944 19.059 8.479 1.00 88.00 388 GLU A O 1
ATOM 3035 N N . ASN A 1 389 ? -14.778 17.409 6.969 1.00 88.38 389 ASN A N 1
ATOM 3036 C CA . ASN A 1 389 ? -14.435 16.337 7.911 1.00 88.38 389 ASN A CA 1
ATOM 3037 C C . ASN A 1 389 ? -12.968 16.389 8.384 1.00 88.38 389 ASN A C 1
ATOM 3039 O O . ASN A 1 389 ? -12.554 15.574 9.206 1.00 88.38 389 ASN A O 1
ATOM 3043 N N . GLY A 1 390 ? -12.172 17.315 7.836 1.00 91.19 390 GLY A N 1
ATOM 3044 C CA . GLY A 1 390 ? -10.743 17.504 8.088 1.00 91.19 390 GLY A CA 1
ATOM 3045 C C . GLY A 1 390 ? -9.840 16.323 7.725 1.00 91.19 390 GLY A C 1
ATOM 3046 O O . GLY A 1 390 ? -8.706 16.261 8.203 1.00 91.19 390 GLY A O 1
ATOM 3047 N N . THR A 1 391 ? -10.283 15.449 6.816 1.00 88.56 391 THR A N 1
ATOM 3048 C CA . THR A 1 391 ? -9.476 14.378 6.220 1.00 88.56 391 THR A CA 1
ATOM 3049 C C . THR A 1 391 ? -8.139 14.924 5.738 1.00 88.56 391 THR A C 1
ATOM 3051 O O . THR A 1 391 ? -7.104 14.439 6.165 1.00 88.56 391 THR A O 1
ATOM 3054 N N . TRP A 1 392 ? -8.131 16.004 4.944 1.00 87.56 392 TRP A N 1
ATOM 3055 C CA . TRP A 1 392 ? -6.893 16.604 4.420 1.00 87.56 392 TRP A CA 1
ATOM 3056 C C . TRP A 1 392 ? -5.868 16.949 5.513 1.00 87.56 392 TRP A C 1
ATOM 3058 O O . TRP A 1 392 ? -4.677 16.676 5.350 1.00 87.56 392 TRP A O 1
ATOM 3068 N N . LEU A 1 393 ? -6.330 17.535 6.622 1.00 93.00 393 LEU A N 1
ATOM 3069 C CA . LEU A 1 393 ? -5.461 17.965 7.716 1.00 93.00 393 LEU A CA 1
ATOM 3070 C C . LEU A 1 393 ? -4.850 16.760 8.432 1.00 93.00 393 LEU A C 1
ATOM 3072 O O . LEU A 1 393 ? -3.640 16.723 8.643 1.00 93.00 393 LEU A O 1
ATOM 3076 N N . LEU A 1 394 ? -5.677 15.773 8.772 1.00 94.31 394 LEU A N 1
ATOM 3077 C CA . LEU A 1 394 ? -5.242 14.547 9.438 1.00 94.31 394 LEU A CA 1
ATOM 3078 C C . LEU A 1 394 ? -4.272 13.744 8.571 1.00 94.31 394 LEU A C 1
ATOM 3080 O O . LEU A 1 394 ? -3.237 13.285 9.040 1.00 94.31 394 LEU A O 1
ATOM 3084 N N . ASP A 1 395 ? -4.564 13.635 7.283 1.00 88.88 395 ASP A N 1
ATOM 3085 C CA . ASP A 1 395 ? -3.731 12.917 6.330 1.00 88.88 395 ASP A CA 1
ATOM 3086 C C . ASP A 1 395 ? -2.361 13.605 6.156 1.00 88.88 395 ASP A C 1
ATOM 3088 O O . ASP A 1 395 ? -1.323 12.948 6.056 1.00 88.88 395 ASP A O 1
ATOM 3092 N N . SER A 1 396 ? -2.339 14.945 6.162 1.00 92.06 396 SER A N 1
ATOM 3093 C CA . SER A 1 396 ? -1.098 15.726 6.203 1.00 92.06 396 SER A CA 1
ATOM 3094 C C . SER A 1 396 ? -0.338 15.514 7.512 1.00 92.06 396 SER A C 1
ATOM 3096 O O . SER A 1 396 ? 0.876 15.330 7.476 1.00 92.06 396 SER A O 1
ATOM 3098 N N . LEU A 1 397 ? -1.031 15.516 8.654 1.00 96.06 397 LEU A N 1
ATOM 3099 C CA . LEU A 1 397 ? -0.429 15.285 9.967 1.00 96.06 397 LEU A CA 1
ATOM 3100 C C . LEU A 1 397 ? 0.229 13.902 10.041 1.00 96.06 397 LEU A C 1
ATOM 3102 O O . LEU A 1 397 ? 1.366 13.804 10.492 1.00 96.06 397 LEU A O 1
ATOM 3106 N N . TRP A 1 398 ? -0.439 12.857 9.540 1.00 93.75 398 TRP A N 1
ATOM 3107 C CA . TRP A 1 398 ? 0.128 11.508 9.472 1.00 93.75 398 TRP A CA 1
ATOM 3108 C C . TRP A 1 398 ? 1.432 11.480 8.666 1.00 93.75 398 TRP A C 1
ATOM 3110 O O . TRP A 1 398 ? 2.430 10.945 9.142 1.00 93.75 398 TRP A O 1
ATOM 3120 N N . ARG A 1 399 ? 1.472 12.104 7.478 1.00 89.94 399 ARG A N 1
ATOM 3121 C CA . ARG A 1 399 ? 2.696 12.147 6.653 1.00 89.94 399 ARG A CA 1
ATOM 3122 C C . ARG A 1 399 ? 3.825 12.905 7.344 1.00 89.94 399 ARG A C 1
ATOM 3124 O O . ARG A 1 399 ? 4.949 12.414 7.379 1.00 89.94 399 ARG A O 1
ATOM 3131 N N . GLU A 1 400 ? 3.538 14.068 7.925 1.00 94.31 400 GLU A N 1
ATOM 3132 C CA . GLU A 1 400 ? 4.539 14.866 8.646 1.00 94.31 400 GLU A CA 1
ATOM 3133 C C . GLU A 1 400 ? 5.100 14.140 9.878 1.00 94.31 400 GLU A C 1
ATOM 3135 O O . GLU A 1 400 ? 6.293 14.267 10.176 1.00 94.31 400 GLU A O 1
ATOM 3140 N N . ASP A 1 401 ? 4.256 13.391 10.591 1.00 95.00 401 ASP A N 1
ATOM 3141 C CA . ASP A 1 401 ? 4.631 12.575 11.746 1.00 95.00 401 ASP A CA 1
ATOM 3142 C C . ASP A 1 401 ? 5.450 11.339 11.345 1.00 95.00 401 ASP A C 1
ATOM 3144 O O . ASP A 1 401 ? 6.460 11.022 11.975 1.00 95.00 401 ASP A O 1
ATOM 3148 N N . GLN A 1 402 ? 5.070 10.663 10.260 1.00 87.75 402 GLN A N 1
ATOM 3149 C CA . GLN A 1 402 ? 5.764 9.467 9.784 1.00 87.75 402 GLN A CA 1
ATOM 3150 C C . GLN A 1 402 ? 7.029 9.767 8.975 1.00 87.75 402 GLN A C 1
ATOM 3152 O O . GLN A 1 402 ? 7.817 8.848 8.748 1.00 87.75 402 GLN A O 1
ATOM 3157 N N . LEU A 1 403 ? 7.248 11.022 8.566 1.00 87.94 403 LEU A N 1
ATOM 3158 C CA . LEU A 1 403 ? 8.373 11.462 7.736 1.00 87.94 403 LEU A CA 1
ATOM 3159 C C . LEU A 1 403 ? 9.749 10.940 8.209 1.00 87.94 403 LEU A C 1
ATOM 3161 O O . LEU A 1 403 ? 10.417 10.281 7.416 1.00 87.94 403 LEU A O 1
ATOM 3165 N N . PRO A 1 404 ? 10.178 11.140 9.475 1.00 85.81 404 PRO A N 1
ATOM 3166 C CA . PRO A 1 404 ? 11.462 10.622 9.962 1.00 85.81 404 PRO A CA 1
ATOM 3167 C C . PRO A 1 404 ? 11.453 9.117 10.291 1.00 85.81 404 PRO A C 1
ATOM 3169 O O . PRO A 1 404 ? 12.425 8.607 10.842 1.00 85.81 404 PRO A O 1
ATOM 3172 N N . ARG A 1 405 ? 10.341 8.417 10.042 1.00 83.19 405 ARG A N 1
ATOM 3173 C CA . ARG A 1 405 ? 10.071 7.054 10.515 1.00 83.19 405 ARG A CA 1
ATOM 3174 C C . ARG A 1 405 ? 9.747 6.143 9.336 1.00 83.19 405 ARG A C 1
ATOM 3176 O O . ARG A 1 405 ? 10.630 5.744 8.585 1.00 83.19 405 ARG A O 1
ATOM 3183 N N . THR A 1 406 ? 8.474 5.793 9.176 1.00 77.62 406 THR A N 1
ATOM 3184 C CA . THR A 1 406 ? 8.029 4.787 8.212 1.00 77.62 406 THR A CA 1
ATOM 3185 C C . THR A 1 406 ? 7.804 5.361 6.820 1.00 77.62 406 THR A C 1
ATOM 3187 O O . THR A 1 406 ? 7.830 4.591 5.862 1.00 77.62 406 THR A O 1
ATOM 3190 N N . LEU A 1 407 ? 7.633 6.685 6.675 1.00 78.69 407 LEU A N 1
ATOM 3191 C CA . LEU A 1 407 ? 7.275 7.295 5.391 1.00 78.69 407 LEU A CA 1
ATOM 3192 C C . LEU A 1 407 ? 8.300 6.983 4.300 1.00 78.69 407 LEU A C 1
ATOM 3194 O O . LEU A 1 407 ? 7.899 6.709 3.175 1.00 78.69 407 LEU A O 1
ATOM 3198 N N . GLY A 1 408 ? 9.593 6.933 4.642 1.00 73.38 408 GLY A N 1
ATOM 3199 C CA . GLY A 1 408 ? 10.653 6.529 3.712 1.00 73.38 408 GLY A CA 1
ATOM 3200 C C . GLY A 1 408 ? 10.336 5.212 2.998 1.00 73.38 408 GLY A C 1
ATOM 3201 O O . GLY A 1 408 ? 10.429 5.148 1.779 1.00 73.38 408 GLY A O 1
ATOM 3202 N N . ARG A 1 409 ? 9.810 4.209 3.714 1.00 70.31 409 ARG A N 1
ATOM 3203 C CA . ARG A 1 409 ? 9.442 2.908 3.127 1.00 70.31 409 ARG A CA 1
ATOM 3204 C C . ARG A 1 409 ? 8.251 2.993 2.179 1.00 70.31 409 ARG A C 1
ATOM 3206 O O . ARG A 1 409 ? 8.250 2.340 1.142 1.00 70.31 409 ARG A O 1
ATOM 3213 N N . TYR A 1 410 ? 7.262 3.832 2.483 1.00 75.31 410 TYR A N 1
ATOM 3214 C CA . TYR A 1 410 ? 6.167 4.092 1.542 1.00 75.31 410 TYR A CA 1
ATOM 3215 C C . TYR A 1 410 ? 6.680 4.767 0.265 1.00 75.31 410 TYR A C 1
ATOM 3217 O O . TYR A 1 410 ? 6.227 4.435 -0.826 1.00 75.31 410 TYR A O 1
ATOM 3225 N N . LEU A 1 411 ? 7.645 5.683 0.390 1.00 79.62 411 LEU A N 1
ATOM 3226 C CA . LEU A 1 411 ? 8.225 6.399 -0.746 1.00 79.62 411 LEU A CA 1
ATOM 3227 C C . LEU A 1 411 ? 9.124 5.510 -1.610 1.00 79.62 411 LEU A C 1
ATOM 3229 O O . LEU A 1 411 ? 9.150 5.649 -2.832 1.00 79.62 411 LEU A O 1
ATOM 3233 N N . GLU A 1 412 ? 9.850 4.584 -0.992 1.00 77.00 412 GLU A N 1
ATOM 3234 C CA . GLU A 1 412 ? 10.609 3.540 -1.683 1.00 77.00 412 GLU A CA 1
ATOM 3235 C C . GLU A 1 412 ? 9.679 2.630 -2.491 1.00 77.00 412 GLU A C 1
ATOM 3237 O O . GLU A 1 412 ? 9.937 2.391 -3.669 1.00 77.00 412 GLU A O 1
ATOM 3242 N N . ASN A 1 413 ? 8.542 2.236 -1.907 1.00 73.00 413 ASN A N 1
ATOM 3243 C CA . ASN A 1 413 ? 7.539 1.385 -2.551 1.00 73.00 413 ASN A CA 1
ATOM 3244 C C . ASN A 1 413 ? 6.754 2.073 -3.681 1.00 73.00 413 ASN A C 1
ATOM 3246 O O . ASN A 1 413 ? 6.055 1.393 -4.430 1.00 73.00 413 ASN A O 1
ATOM 3250 N N . MET A 1 414 ? 6.863 3.399 -3.844 1.00 80.81 414 MET A N 1
ATOM 3251 C CA . MET A 1 414 ? 6.291 4.076 -5.015 1.00 80.81 414 MET A CA 1
ATOM 3252 C C . MET A 1 414 ? 7.029 3.717 -6.304 1.00 80.81 414 MET A C 1
ATOM 3254 O O . MET A 1 414 ? 6.459 3.868 -7.377 1.00 80.81 414 MET A O 1
ATOM 3258 N N . ALA A 1 415 ? 8.296 3.295 -6.229 1.00 81.00 415 ALA A N 1
ATOM 3259 C CA . ALA A 1 415 ? 9.054 2.836 -7.384 1.00 81.00 415 ALA A CA 1
ATOM 3260 C C . ALA A 1 415 ? 9.017 1.310 -7.474 1.00 81.00 415 ALA A C 1
ATOM 3262 O O . ALA A 1 415 ? 9.111 0.612 -6.467 1.00 81.00 415 ALA A O 1
ATOM 3263 N N . TYR A 1 416 ? 8.981 0.775 -8.694 1.00 80.56 416 TYR A N 1
ATOM 3264 C CA . TYR A 1 416 ? 9.263 -0.643 -8.885 1.00 80.56 416 TYR A CA 1
ATOM 3265 C C . TYR A 1 416 ? 10.714 -0.935 -8.474 1.00 80.56 416 TYR A C 1
ATOM 3267 O O . TYR A 1 416 ? 11.644 -0.482 -9.149 1.00 80.56 416 TYR A O 1
ATOM 3275 N N . TYR A 1 417 ? 10.896 -1.691 -7.391 1.00 78.25 417 TYR A N 1
ATOM 3276 C CA . TYR A 1 417 ? 12.198 -2.085 -6.854 1.00 78.25 417 TYR A CA 1
ATOM 3277 C C . TYR A 1 417 ? 12.593 -3.485 -7.334 1.00 78.25 417 TYR A C 1
ATOM 3279 O O . TYR A 1 417 ? 11.835 -4.450 -7.201 1.00 78.25 417 TYR A O 1
ATOM 3287 N N . ASP A 1 418 ? 13.801 -3.607 -7.871 1.00 78.44 418 ASP A N 1
ATOM 3288 C CA . ASP A 1 418 ? 14.390 -4.863 -8.306 1.00 78.44 418 ASP A CA 1
ATOM 3289 C C . ASP A 1 418 ? 15.640 -5.151 -7.479 1.00 78.44 418 ASP A C 1
ATOM 3291 O O . ASP A 1 418 ? 16.698 -4.566 -7.692 1.00 78.44 418 ASP A O 1
ATOM 3295 N N . ARG A 1 419 ? 15.525 -6.086 -6.532 1.00 75.44 419 ARG A N 1
ATOM 3296 C CA . ARG A 1 419 ? 16.604 -6.406 -5.587 1.00 75.44 419 ARG A CA 1
ATOM 3297 C C . ARG A 1 419 ? 17.932 -6.736 -6.267 1.00 75.44 419 ARG A C 1
ATOM 3299 O O . ARG A 1 419 ? 18.976 -6.443 -5.703 1.00 75.44 419 ARG A O 1
ATOM 3306 N N . GLU A 1 420 ? 17.920 -7.373 -7.433 1.00 74.75 420 GLU A N 1
ATOM 3307 C CA . GLU A 1 420 ? 19.169 -7.707 -8.119 1.00 74.75 420 GLU A CA 1
ATOM 3308 C C . GLU A 1 420 ? 19.852 -6.465 -8.696 1.00 74.75 420 GLU A C 1
ATOM 3310 O O . GLU A 1 420 ? 21.077 -6.398 -8.730 1.00 74.75 420 GLU A O 1
ATOM 3315 N N . MET A 1 421 ? 19.066 -5.499 -9.167 1.00 81.62 421 MET A N 1
ATOM 3316 C CA . MET A 1 421 ? 19.585 -4.279 -9.778 1.00 81.62 421 MET A CA 1
ATOM 3317 C C . MET A 1 421 ? 19.905 -3.188 -8.754 1.00 81.62 421 MET A C 1
ATOM 3319 O O . MET A 1 421 ? 20.786 -2.369 -9.003 1.00 81.62 421 MET A O 1
ATOM 3323 N N . ASP A 1 422 ? 19.174 -3.165 -7.640 1.00 82.75 422 ASP A N 1
ATOM 3324 C CA . ASP A 1 422 ? 19.062 -1.979 -6.792 1.00 82.75 422 ASP A CA 1
ATOM 3325 C C . ASP A 1 422 ? 19.651 -2.163 -5.383 1.00 82.75 422 ASP A C 1
ATOM 3327 O O . ASP A 1 422 ? 19.856 -1.168 -4.696 1.00 82.75 422 ASP A O 1
ATOM 3331 N N . ALA A 1 423 ? 19.929 -3.393 -4.924 1.00 76.94 423 ALA A N 1
ATOM 3332 C CA . ALA A 1 423 ? 20.334 -3.656 -3.531 1.00 76.94 423 ALA A CA 1
ATOM 3333 C C . ALA A 1 423 ? 21.618 -2.943 -3.083 1.00 76.94 423 ALA A C 1
ATOM 3335 O O . ALA A 1 423 ? 21.753 -2.649 -1.898 1.00 76.94 423 ALA A O 1
ATOM 3336 N N . ASP A 1 424 ? 22.527 -2.659 -4.014 1.00 83.31 424 ASP A N 1
ATOM 3337 C CA . ASP A 1 424 ? 23.808 -2.006 -3.732 1.00 83.31 424 ASP A CA 1
ATOM 3338 C C . ASP A 1 424 ? 23.826 -0.517 -4.146 1.00 83.31 424 ASP A C 1
ATOM 3340 O O . ASP A 1 424 ? 24.877 0.125 -4.097 1.00 83.31 424 ASP A O 1
ATOM 3344 N N . ASP A 1 425 ? 22.685 0.046 -4.571 1.00 85.50 425 ASP A N 1
ATOM 3345 C CA . ASP A 1 425 ? 22.569 1.443 -5.012 1.00 85.50 425 ASP A CA 1
ATOM 3346 C C . ASP A 1 425 ? 21.781 2.291 -3.987 1.00 85.50 425 ASP A C 1
ATOM 3348 O O . ASP A 1 425 ? 20.546 2.228 -3.948 1.00 85.50 425 ASP A O 1
ATOM 3352 N N . PRO A 1 426 ? 22.458 3.152 -3.196 1.00 87.81 426 PRO A N 1
ATOM 3353 C CA . PRO A 1 426 ? 21.825 3.941 -2.138 1.00 87.81 426 PRO A CA 1
ATOM 3354 C C . PRO A 1 426 ? 20.870 5.019 -2.668 1.00 87.81 426 PRO A C 1
ATOM 3356 O O . PRO A 1 426 ? 20.170 5.653 -1.885 1.00 87.81 426 PRO A O 1
ATOM 3359 N N . PHE A 1 427 ? 20.815 5.258 -3.985 1.00 90.94 427 PHE A N 1
ATOM 3360 C CA . PHE A 1 427 ? 19.814 6.143 -4.586 1.00 90.94 427 PHE A CA 1
ATOM 3361 C C . PHE A 1 427 ? 18.376 5.670 -4.318 1.00 90.94 427 PHE A C 1
ATOM 3363 O O . PHE A 1 427 ? 17.447 6.486 -4.272 1.00 90.94 427 PHE A O 1
ATOM 3370 N N . TRP A 1 428 ? 18.179 4.358 -4.162 1.00 82.44 428 TRP A N 1
ATOM 3371 C CA . TRP A 1 428 ? 16.860 3.785 -3.917 1.00 82.44 428 TRP A CA 1
ATOM 3372 C C . TRP A 1 428 ? 16.418 3.892 -2.462 1.00 82.44 428 TRP A C 1
ATOM 3374 O O . TRP A 1 428 ? 15.212 3.874 -2.236 1.00 82.44 428 TRP A O 1
ATOM 3384 N N . ASP A 1 429 ? 17.343 4.106 -1.526 1.00 80.31 429 ASP A N 1
ATOM 3385 C CA . ASP A 1 429 ? 17.048 4.287 -0.106 1.00 80.31 429 ASP A CA 1
ATOM 3386 C C . ASP A 1 429 ? 16.632 5.735 0.190 1.00 80.31 429 ASP A C 1
ATOM 3388 O O . ASP A 1 429 ? 17.362 6.696 -0.079 1.00 80.31 429 ASP A O 1
ATOM 3392 N N . VAL A 1 430 ? 15.451 5.920 0.782 1.00 80.88 430 VAL A N 1
ATOM 3393 C CA . VAL A 1 430 ? 14.955 7.256 1.128 1.00 80.88 430 VAL A CA 1
ATOM 3394 C C . VAL A 1 430 ? 15.366 7.599 2.555 1.00 80.88 430 VAL A C 1
ATOM 3396 O O . VAL A 1 430 ? 14.958 6.952 3.516 1.00 80.88 430 VAL A O 1
ATOM 3399 N N . SER A 1 431 ? 16.143 8.673 2.707 1.00 79.88 431 SER A N 1
ATOM 3400 C CA . SER A 1 431 ? 16.562 9.184 4.014 1.00 79.88 431 SER A CA 1
ATOM 3401 C C . SER A 1 431 ? 16.427 10.702 4.120 1.00 79.88 431 SER A C 1
ATOM 3403 O O . SER A 1 431 ? 16.416 11.422 3.119 1.00 79.88 431 SER A O 1
ATOM 3405 N N . TYR A 1 432 ? 16.331 11.178 5.363 1.00 86.81 432 TYR A N 1
ATOM 3406 C CA . TYR A 1 432 ? 16.201 12.593 5.717 1.00 86.81 432 TYR A CA 1
ATOM 3407 C C . TYR A 1 432 ? 17.304 12.993 6.704 1.00 86.81 432 TYR A C 1
ATOM 3409 O O . TYR A 1 432 ? 17.025 13.192 7.889 1.00 86.81 432 TYR A O 1
ATOM 3417 N N . PRO A 1 433 ? 18.571 13.075 6.261 1.00 87.38 433 PRO A N 1
ATOM 3418 C CA . PRO A 1 433 ? 19.698 13.384 7.144 1.00 87.38 433 PRO A CA 1
ATOM 3419 C C . PRO A 1 433 ? 19.574 14.753 7.833 1.00 87.38 433 PRO A C 1
ATOM 3421 O O . PRO A 1 433 ? 20.209 14.988 8.857 1.00 87.38 433 PRO A O 1
ATOM 3424 N N . GLU A 1 434 ? 18.748 15.658 7.304 1.00 91.56 434 GLU A N 1
ATOM 3425 C CA . GLU A 1 434 ? 18.432 16.944 7.923 1.00 91.56 434 GLU A CA 1
ATOM 3426 C C . GLU A 1 434 ? 17.574 16.836 9.199 1.00 91.56 434 GLU A C 1
ATOM 3428 O O . GLU A 1 434 ? 17.517 17.791 9.976 1.00 91.56 434 GLU A O 1
ATOM 3433 N N . LEU A 1 435 ? 16.897 15.706 9.434 1.00 92.69 435 LEU A N 1
ATOM 3434 C CA . LEU A 1 435 ? 16.023 15.497 10.590 1.00 92.69 435 LEU A CA 1
ATOM 3435 C C . LEU A 1 435 ? 16.815 14.902 11.763 1.00 92.69 435 LEU A C 1
ATOM 3437 O O . LEU A 1 435 ? 16.832 13.695 11.981 1.00 92.69 435 LEU A O 1
ATOM 3441 N N . THR A 1 436 ? 17.465 15.769 12.541 1.00 95.62 436 THR A N 1
ATOM 3442 C CA . THR A 1 436 ? 18.155 15.377 13.783 1.00 95.62 436 THR A CA 1
ATOM 3443 C C . THR A 1 436 ? 17.168 14.995 14.891 1.00 95.62 436 THR A C 1
ATOM 3445 O O . THR A 1 436 ? 16.012 15.420 14.869 1.00 95.62 436 THR A O 1
ATOM 3448 N N . GLU A 1 437 ? 17.621 14.266 15.918 1.00 93.56 437 GLU A N 1
ATOM 3449 C CA . GLU A 1 437 ? 16.782 13.885 17.072 1.00 93.56 437 GLU A CA 1
ATOM 3450 C C . GLU A 1 437 ? 16.083 15.087 17.727 1.00 93.56 437 GLU A C 1
ATOM 3452 O O . GLU A 1 437 ? 14.892 15.029 18.026 1.00 93.56 437 GLU A O 1
ATOM 3457 N N . ALA A 1 438 ? 16.788 16.212 17.884 1.00 96.00 438 ALA A N 1
ATOM 3458 C CA . ALA A 1 438 ? 16.214 17.436 18.442 1.00 96.00 438 ALA A CA 1
ATOM 3459 C C . ALA A 1 438 ? 15.106 18.025 17.549 1.00 96.00 438 ALA A C 1
ATOM 3461 O O . ALA A 1 438 ? 14.084 18.498 18.051 1.00 96.00 438 ALA A O 1
ATOM 3462 N N . ILE A 1 439 ? 15.281 17.977 16.223 1.00 96.44 439 ILE A N 1
ATOM 3463 C CA . ILE A 1 439 ? 14.267 18.431 15.262 1.00 96.44 439 ILE A CA 1
ATOM 3464 C C . ILE A 1 439 ? 13.053 17.501 15.296 1.00 96.44 439 ILE A C 1
ATOM 3466 O O . ILE A 1 439 ? 11.923 17.991 15.297 1.00 96.44 439 ILE A O 1
ATOM 3470 N N . ILE A 1 440 ? 13.274 16.186 15.345 1.00 95.69 440 ILE A N 1
ATOM 3471 C CA . ILE A 1 440 ? 12.211 15.180 15.431 1.00 95.69 440 ILE A CA 1
ATOM 3472 C C . ILE A 1 440 ? 11.409 15.386 16.718 1.00 95.69 440 ILE A C 1
ATOM 3474 O O . ILE A 1 440 ? 10.202 15.589 16.644 1.00 95.69 440 ILE A O 1
ATOM 3478 N N . SER A 1 441 ? 12.073 15.481 17.872 1.00 95.88 441 SER A N 1
ATOM 3479 C CA . SER A 1 441 ? 11.418 15.702 19.167 1.00 95.88 441 SER A CA 1
ATOM 3480 C C . SER A 1 441 ? 10.574 16.989 19.195 1.00 95.88 441 SER A C 1
ATOM 3482 O O . SER A 1 441 ? 9.419 16.987 19.636 1.00 95.88 441 SER A O 1
ATOM 3484 N N . ALA A 1 442 ? 11.101 18.090 18.646 1.00 96.44 442 ALA A N 1
ATOM 3485 C CA . ALA A 1 442 ? 10.363 19.348 18.545 1.00 96.44 442 ALA A CA 1
ATOM 3486 C C . ALA A 1 442 ? 9.152 19.260 17.595 1.00 96.44 442 ALA A C 1
ATOM 3488 O O . ALA A 1 442 ? 8.138 19.924 17.821 1.00 96.44 442 ALA A O 1
ATOM 3489 N N . ARG A 1 443 ? 9.244 18.469 16.518 1.00 96.81 443 ARG A N 1
ATOM 3490 C CA . ARG A 1 443 ? 8.120 18.199 15.607 1.00 96.81 443 ARG A CA 1
ATOM 3491 C C . ARG A 1 443 ? 7.054 17.351 16.289 1.00 96.81 443 ARG A C 1
ATOM 3493 O O . ARG A 1 443 ? 5.895 17.747 16.254 1.00 96.81 443 ARG A O 1
ATOM 3500 N N . ASP A 1 444 ? 7.449 16.273 16.957 1.00 97.69 444 ASP A N 1
ATOM 3501 C CA . ASP A 1 444 ? 6.537 15.369 17.659 1.00 97.69 444 ASP A CA 1
ATOM 3502 C C . ASP A 1 444 ? 5.710 16.123 18.705 1.00 97.69 444 ASP A C 1
ATOM 3504 O O . ASP A 1 444 ? 4.490 15.989 18.743 1.00 97.69 444 ASP A O 1
ATOM 3508 N N . THR A 1 445 ? 6.350 17.005 19.481 1.00 96.62 445 THR A N 1
ATOM 3509 C CA . THR A 1 445 ? 5.659 17.846 20.476 1.00 96.62 445 THR A CA 1
ATOM 3510 C C . THR A 1 445 ? 4.585 18.718 19.814 1.00 96.62 445 THR A C 1
ATOM 3512 O O . THR A 1 445 ? 3.452 18.795 20.284 1.00 96.62 445 THR A O 1
ATOM 3515 N N . ARG A 1 446 ? 4.902 19.354 18.676 1.00 97.44 446 ARG A N 1
ATOM 3516 C CA . ARG A 1 446 ? 3.929 20.171 17.929 1.00 97.44 446 ARG A CA 1
ATOM 3517 C C . ARG A 1 446 ? 2.794 19.330 17.350 1.00 97.44 446 ARG A C 1
ATOM 3519 O O . ARG A 1 446 ? 1.645 19.753 17.410 1.00 97.44 446 ARG A O 1
ATOM 3526 N N . HIS A 1 447 ? 3.096 18.159 16.797 1.00 98.06 447 HIS A N 1
ATOM 3527 C CA . HIS A 1 447 ? 2.083 17.256 16.250 1.00 98.06 447 HIS A CA 1
ATOM 3528 C C . HIS A 1 447 ? 1.142 16.736 17.341 1.00 98.06 447 HIS A C 1
ATOM 3530 O O . HIS A 1 447 ? -0.066 16.686 17.123 1.00 98.06 447 HIS A O 1
ATOM 3536 N N . ALA A 1 448 ? 1.662 16.421 18.529 1.00 97.81 448 ALA A N 1
ATOM 3537 C CA . ALA A 1 448 ? 0.855 16.011 19.672 1.00 97.81 448 ALA A CA 1
ATOM 3538 C C . ALA A 1 448 ? -0.071 17.131 20.171 1.00 97.81 448 ALA A C 1
ATOM 3540 O O . ALA A 1 448 ? -1.212 16.857 20.536 1.00 97.81 448 ALA A O 1
ATOM 3541 N N . LEU A 1 449 ? 0.378 18.392 20.160 1.00 97.06 449 LEU A N 1
ATOM 3542 C CA . LEU A 1 449 ? -0.484 19.540 20.473 1.00 97.06 449 LEU A CA 1
ATOM 3543 C C . LEU A 1 449 ? -1.607 19.698 19.437 1.00 97.06 449 LEU A C 1
ATOM 3545 O O . LEU A 1 449 ? -2.770 19.799 19.814 1.00 97.06 449 LEU A O 1
ATOM 3549 N N . LEU A 1 450 ? -1.292 19.602 18.140 1.00 96.69 450 LEU A N 1
ATOM 3550 C CA . LEU A 1 450 ? -2.306 19.624 17.075 1.00 96.69 450 LEU A CA 1
ATOM 3551 C C . LEU A 1 450 ? -3.319 18.477 17.213 1.00 96.69 450 LEU A C 1
ATOM 3553 O O . LEU A 1 450 ? -4.511 18.664 16.975 1.00 96.69 450 LEU A O 1
ATOM 3557 N N . ALA A 1 451 ? -2.855 17.292 17.613 1.00 97.00 451 ALA A N 1
ATOM 3558 C CA . ALA A 1 451 ? -3.717 16.144 17.857 1.00 97.00 451 ALA A CA 1
ATOM 3559 C C . ALA A 1 451 ? -4.661 16.372 19.052 1.00 97.00 451 ALA A C 1
ATOM 3561 O O . ALA A 1 451 ? -5.836 16.010 18.985 1.00 97.00 451 ALA A O 1
ATOM 3562 N N . GLN A 1 452 ? -4.181 17.007 20.125 1.00 96.31 452 GLN A N 1
ATOM 3563 C CA . GLN A 1 452 ? -5.006 17.381 21.277 1.00 96.31 452 GLN A CA 1
ATOM 3564 C C . GLN A 1 452 ? -6.053 18.439 20.912 1.00 96.31 452 GLN A C 1
ATOM 3566 O O . GLN A 1 452 ? -7.229 18.255 21.231 1.00 96.31 452 GLN A O 1
ATOM 3571 N N . ASP A 1 453 ? -5.658 19.485 20.183 1.00 95.69 453 ASP A N 1
ATOM 3572 C CA . ASP A 1 453 ? -6.573 20.525 19.699 1.00 95.69 453 ASP A CA 1
ATOM 3573 C C . ASP A 1 453 ? -7.674 19.921 18.814 1.00 95.69 453 ASP A C 1
ATOM 3575 O O . ASP A 1 453 ? -8.862 20.212 18.983 1.00 95.69 453 ASP A O 1
ATOM 3579 N N . TRP A 1 454 ? -7.298 19.001 17.917 1.00 95.31 454 TRP A N 1
ATOM 3580 C CA . TRP A 1 454 ? -8.251 18.253 17.103 1.00 95.31 454 TRP A CA 1
ATOM 3581 C C . TRP A 1 454 ? -9.239 17.461 17.964 1.00 95.31 454 TRP A C 1
ATOM 3583 O O . TRP A 1 454 ? -10.450 17.551 17.752 1.00 95.31 454 TRP A O 1
ATOM 3593 N N . LEU A 1 455 ? -8.742 16.689 18.937 1.00 94.81 455 LEU A N 1
ATOM 3594 C CA . LEU A 1 455 ? -9.571 15.868 19.821 1.00 94.81 455 LEU A CA 1
ATOM 3595 C C . LEU A 1 455 ? -10.513 16.703 20.692 1.00 94.81 455 LEU A C 1
ATOM 3597 O O . LEU A 1 455 ? -11.611 16.237 21.013 1.00 94.81 455 LEU A O 1
ATOM 3601 N N . ALA A 1 456 ? -10.100 17.906 21.091 1.00 93.69 456 ALA A N 1
ATOM 3602 C CA . ALA A 1 456 ? -10.927 18.835 21.848 1.00 93.69 456 ALA A CA 1
ATOM 3603 C C . ALA A 1 456 ? -12.088 19.381 21.002 1.00 93.69 456 ALA A C 1
ATOM 3605 O O . ALA A 1 456 ? -13.209 19.466 21.500 1.00 93.69 456 ALA A O 1
ATOM 3606 N N . ALA A 1 457 ? -11.837 19.697 19.728 1.00 93.94 457 ALA A N 1
ATOM 3607 C CA . ALA A 1 457 ? -12.836 20.271 18.830 1.00 93.94 457 ALA A CA 1
ATOM 3608 C C . ALA A 1 457 ? -13.768 19.229 18.183 1.00 93.94 457 ALA A C 1
ATOM 3610 O O . ALA A 1 457 ? -14.960 19.485 18.033 1.00 93.94 457 ALA A O 1
ATOM 3611 N N . ASN A 1 458 ? -13.241 18.060 17.806 1.00 92.44 458 ASN A N 1
ATOM 3612 C CA . ASN A 1 458 ? -13.928 17.113 16.916 1.00 92.44 458 ASN A CA 1
ATOM 3613 C C . ASN A 1 458 ? -14.161 15.729 17.538 1.00 92.44 458 ASN A C 1
ATOM 3615 O O . ASN A 1 458 ? -14.888 14.907 16.982 1.00 92.44 458 ASN A O 1
ATOM 3619 N N . GLY A 1 459 ? -13.535 15.434 18.680 1.00 91.69 459 GLY A N 1
ATOM 3620 C CA . GLY A 1 459 ? -13.463 14.068 19.189 1.00 91.69 459 GLY A CA 1
ATOM 3621 C C . GLY A 1 459 ? -12.585 13.164 18.314 1.00 91.69 459 GLY A C 1
ATOM 3622 O O . GLY A 1 459 ? -11.731 13.632 17.561 1.00 91.69 459 GLY A O 1
ATOM 3623 N N . TRP A 1 460 ? -12.754 11.846 18.459 1.00 92.81 460 TRP A N 1
ATOM 3624 C CA . TRP A 1 460 ? -11.923 10.878 17.741 1.00 92.81 460 TRP A CA 1
ATOM 3625 C C . TRP A 1 460 ? -12.320 10.794 16.258 1.00 92.81 460 TRP A C 1
ATOM 3627 O O . TRP A 1 460 ? -13.507 10.581 15.986 1.00 92.81 460 TRP A O 1
ATOM 3637 N N . PRO A 1 461 ? -11.377 10.916 15.303 1.00 91.81 461 PRO A N 1
ATOM 3638 C CA . PRO A 1 461 ? -11.700 10.782 13.887 1.00 91.81 461 PRO A CA 1
ATOM 3639 C C . PRO A 1 461 ? -12.184 9.363 13.573 1.00 91.81 461 PRO A C 1
ATOM 3641 O O . PRO A 1 461 ? -11.566 8.380 13.976 1.00 91.81 461 PRO A O 1
ATOM 3644 N N . ARG A 1 462 ? -13.300 9.255 12.852 1.00 85.50 462 ARG A N 1
ATOM 3645 C CA . ARG A 1 462 ? -13.852 7.973 12.401 1.00 85.50 462 ARG A CA 1
ATOM 3646 C C . ARG A 1 462 ? -13.160 7.530 11.115 1.00 85.50 462 ARG A C 1
ATOM 3648 O O . ARG A 1 462 ? -13.252 8.248 10.121 1.00 85.50 462 ARG A O 1
ATOM 3655 N N . ALA A 1 463 ? -12.509 6.369 11.112 1.00 77.31 463 ALA A N 1
ATOM 3656 C CA . ALA A 1 463 ? -11.870 5.800 9.923 1.00 77.31 463 ALA A CA 1
ATOM 3657 C C . ALA A 1 463 ? -12.843 5.640 8.741 1.00 77.31 463 ALA A C 1
ATOM 3659 O O . ALA A 1 463 ? -12.461 5.895 7.603 1.00 77.31 463 ALA A O 1
ATOM 3660 N N . SER A 1 464 ? -14.114 5.327 9.001 1.00 78.62 464 SER A N 1
ATOM 3661 C CA . SER A 1 464 ? -15.167 5.259 7.974 1.00 78.62 464 SER A CA 1
ATOM 3662 C C . SER A 1 464 ? -15.483 6.605 7.305 1.00 78.62 464 SER A C 1
ATOM 3664 O O . SER A 1 464 ? -16.043 6.631 6.211 1.00 78.62 464 SER A O 1
ATOM 3666 N N . VAL A 1 465 ? -15.136 7.724 7.952 1.00 82.12 465 VAL A N 1
ATOM 3667 C CA . VAL A 1 465 ? -15.409 9.088 7.476 1.00 82.12 465 VAL A CA 1
ATOM 3668 C C . VAL A 1 465 ? -14.166 9.726 6.868 1.00 82.12 465 VAL A C 1
ATOM 3670 O O . VAL A 1 465 ? -14.261 10.360 5.821 1.00 82.12 465 VAL A O 1
ATOM 3673 N N . VAL A 1 466 ? -13.012 9.587 7.528 1.00 81.25 466 VAL A N 1
ATOM 3674 C CA . VAL A 1 466 ? -11.769 10.255 7.105 1.00 81.25 466 VAL A CA 1
ATOM 3675 C C . VAL A 1 466 ? -10.793 9.337 6.368 1.00 81.25 466 VAL A C 1
ATOM 3677 O O . VAL A 1 466 ? -9.794 9.811 5.839 1.00 81.25 466 VAL A O 1
ATOM 3680 N N . GLY A 1 467 ? -11.063 8.034 6.304 1.00 75.56 467 GLY A N 1
ATOM 3681 C CA . GLY A 1 467 ? -10.125 7.032 5.804 1.00 75.56 467 GLY A CA 1
ATOM 3682 C C . GLY A 1 467 ? -9.132 6.566 6.874 1.00 75.56 467 GLY A C 1
ATOM 3683 O O . GLY A 1 467 ? -8.888 7.235 7.881 1.00 75.56 467 GLY A O 1
ATOM 3684 N N . GLU A 1 468 ? -8.549 5.385 6.666 1.00 72.50 468 GLU A N 1
ATOM 3685 C CA . GLU A 1 468 ? -7.710 4.737 7.680 1.00 72.50 468 GLU A CA 1
ATOM 3686 C C . GLU A 1 468 ? -6.427 5.512 7.982 1.00 72.50 468 GLU A C 1
ATOM 3688 O O . GLU A 1 468 ? -6.083 5.707 9.147 1.00 72.50 468 GLU A O 1
ATOM 3693 N N . THR A 1 469 ? -5.733 5.987 6.948 1.00 77.56 469 THR A N 1
ATOM 3694 C CA . THR A 1 469 ? -4.472 6.728 7.089 1.00 77.56 469 THR A CA 1
ATOM 3695 C C . THR A 1 469 ? -4.660 7.993 7.927 1.00 77.56 469 THR A C 1
ATOM 3697 O O . THR A 1 469 ? -3.955 8.190 8.919 1.00 77.56 469 THR A O 1
ATOM 3700 N N . ALA A 1 470 ? -5.678 8.797 7.611 1.00 84.69 470 ALA A N 1
ATOM 3701 C CA . ALA A 1 470 ? -6.040 9.983 8.380 1.00 84.69 470 ALA A CA 1
ATOM 3702 C C . ALA A 1 470 ? -6.422 9.646 9.832 1.00 84.69 470 ALA A C 1
ATOM 3704 O O . ALA A 1 470 ? -5.969 10.313 10.764 1.00 84.69 470 ALA A O 1
ATOM 3705 N N . ALA A 1 471 ? -7.210 8.590 10.061 1.00 85.19 471 ALA A N 1
ATOM 3706 C CA . ALA A 1 471 ? -7.609 8.189 11.413 1.00 85.19 471 ALA A CA 1
ATOM 3707 C C . ALA A 1 471 ? -6.419 7.745 12.288 1.00 85.19 471 ALA A C 1
ATOM 3709 O O . ALA A 1 471 ? -6.459 7.898 13.512 1.00 85.19 471 ALA A O 1
ATOM 3710 N N . ARG A 1 472 ? -5.333 7.253 11.675 1.00 86.44 472 ARG A N 1
ATOM 3711 C CA . ARG A 1 472 ? -4.086 6.874 12.364 1.00 86.44 472 ARG A CA 1
ATOM 3712 C C . ARG A 1 472 ? -3.211 8.072 12.755 1.00 86.44 472 ARG A C 1
ATOM 3714 O O . ARG A 1 472 ? -2.315 7.899 13.579 1.00 86.44 472 ARG A O 1
ATOM 3721 N N . ALA A 1 473 ? -3.468 9.277 12.239 1.00 93.88 473 ALA A N 1
ATOM 3722 C CA . ALA A 1 473 ? -2.656 10.468 12.519 1.00 93.88 473 ALA A CA 1
ATOM 3723 C C . ALA A 1 473 ? -2.620 10.835 14.011 1.00 93.88 473 ALA A C 1
ATOM 3725 O O . ALA A 1 473 ? -1.554 11.034 14.589 1.00 93.88 473 ALA A O 1
ATOM 3726 N N . ILE A 1 474 ? -3.796 10.890 14.641 1.00 96.19 474 ILE A N 1
ATOM 3727 C CA . ILE A 1 474 ? -3.962 11.280 16.045 1.00 96.19 474 ILE A CA 1
ATOM 3728 C C . ILE A 1 474 ? -3.240 10.332 17.015 1.00 96.19 474 ILE A C 1
ATOM 3730 O O . ILE A 1 474 ? -2.444 10.822 17.818 1.00 96.19 474 ILE A O 1
ATOM 3734 N N . PRO A 1 475 ? -3.466 9.001 16.987 1.00 95.31 475 PRO A N 1
ATOM 3735 C CA . PRO A 1 475 ? -2.826 8.117 17.951 1.00 95.31 475 PRO A CA 1
ATOM 3736 C C . PRO A 1 475 ? -1.304 8.100 17.784 1.00 95.31 475 PRO A C 1
ATOM 3738 O O . PRO A 1 475 ? -0.598 8.089 18.786 1.00 95.31 475 PRO A O 1
ATOM 3741 N N . LEU A 1 476 ? -0.790 8.165 16.552 1.00 93.19 476 LEU A N 1
ATOM 3742 C CA . LEU A 1 476 ? 0.651 8.202 16.287 1.00 93.19 476 LEU A CA 1
ATOM 3743 C C . LEU A 1 476 ? 1.309 9.489 16.801 1.00 93.19 476 LEU A C 1
ATOM 3745 O O . LEU A 1 476 ? 2.289 9.410 17.541 1.00 93.19 476 LEU A O 1
ATOM 3749 N N . ALA A 1 477 ? 0.724 10.654 16.504 1.00 97.75 477 ALA A N 1
ATOM 3750 C CA . ALA A 1 477 ? 1.228 11.936 16.994 1.00 97.75 477 ALA A CA 1
ATOM 3751 C C . ALA A 1 477 ? 1.296 11.976 18.532 1.00 97.75 477 ALA A C 1
ATOM 3753 O O . ALA A 1 477 ? 2.281 12.443 19.106 1.00 97.75 477 ALA A O 1
ATOM 3754 N N . LEU A 1 478 ? 0.277 11.431 19.208 1.00 97.94 478 LEU A N 1
ATOM 3755 C CA . LEU A 1 478 ? 0.268 11.303 20.665 1.00 97.94 478 LEU A CA 1
ATOM 3756 C C . LEU A 1 478 ? 1.335 10.317 21.168 1.00 97.94 478 LEU A C 1
ATOM 3758 O O . LEU A 1 478 ? 2.062 10.655 22.094 1.00 97.94 478 LEU A O 1
ATOM 3762 N N . ILE A 1 479 ? 1.490 9.134 20.562 1.00 95.62 479 ILE A N 1
ATOM 3763 C CA . ILE A 1 479 ? 2.524 8.156 20.966 1.00 95.62 479 ILE A CA 1
ATOM 3764 C C . ILE A 1 479 ? 3.925 8.783 20.933 1.00 95.62 479 ILE A C 1
ATOM 3766 O O . ILE A 1 479 ? 4.728 8.546 21.843 1.00 95.62 479 ILE A O 1
ATOM 3770 N N . HIS A 1 480 ? 4.223 9.567 19.896 1.00 95.19 480 HIS A N 1
ATOM 3771 C CA . HIS A 1 480 ? 5.548 10.149 19.704 1.00 95.19 480 HIS A CA 1
ATOM 3772 C C . HIS A 1 480 ? 5.810 11.370 20.588 1.00 95.19 480 HIS A C 1
ATOM 3774 O O . HIS A 1 480 ? 6.897 11.472 21.157 1.00 95.19 480 HIS A O 1
ATOM 3780 N N . GLY A 1 481 ? 4.843 12.286 20.709 1.00 96.38 481 GLY A N 1
ATOM 3781 C CA . GLY A 1 481 ? 5.068 13.598 21.326 1.00 96.38 481 GLY A CA 1
ATOM 3782 C C . GLY A 1 481 ? 4.147 13.972 22.483 1.00 96.38 481 GLY A C 1
ATOM 3783 O O . GLY A 1 481 ? 4.318 15.048 23.049 1.00 96.38 481 GLY A O 1
ATOM 3784 N N . GLY A 1 482 ? 3.159 13.140 22.815 1.00 96.38 482 GLY A N 1
ATOM 3785 C CA . GLY A 1 482 ? 2.230 13.389 23.913 1.00 96.38 482 GLY A CA 1
ATOM 3786 C C . GLY A 1 482 ? 2.858 13.111 25.278 1.00 96.38 482 GLY A C 1
ATOM 3787 O O . GLY A 1 482 ? 3.668 12.193 25.434 1.00 96.38 482 GLY A O 1
ATOM 3788 N N . ASP A 1 483 ? 2.459 13.896 26.275 1.00 95.56 483 ASP A N 1
ATOM 3789 C CA . ASP A 1 483 ? 2.775 13.633 27.677 1.00 95.56 483 ASP A CA 1
ATOM 3790 C C . ASP A 1 483 ? 1.766 12.657 28.313 1.00 95.56 483 ASP A C 1
ATOM 3792 O O . ASP A 1 483 ? 0.802 12.211 27.684 1.00 95.56 483 ASP A O 1
ATOM 3796 N N . ALA A 1 484 ? 2.011 12.274 29.569 1.00 94.75 484 ALA A N 1
ATOM 3797 C CA . ALA A 1 484 ? 1.166 11.305 30.265 1.00 94.75 484 ALA A CA 1
ATOM 3798 C C . ALA A 1 484 ? -0.300 11.767 30.361 1.00 94.75 484 ALA A C 1
ATOM 3800 O O . ALA A 1 484 ? -1.205 10.957 30.152 1.00 94.75 484 ALA A O 1
ATOM 3801 N N . ASP A 1 485 ? -0.528 13.059 30.610 1.00 94.06 485 ASP A N 1
ATOM 3802 C CA . ASP A 1 485 ? -1.865 13.628 30.779 1.00 94.06 485 ASP A CA 1
ATOM 3803 C C . ASP A 1 485 ? -2.644 13.625 29.456 1.00 94.06 485 ASP A C 1
ATOM 3805 O O . ASP A 1 485 ? -3.814 13.229 29.426 1.00 94.06 485 ASP A O 1
ATOM 3809 N N . ALA A 1 486 ? -2.000 13.997 28.346 1.00 95.12 486 ALA A N 1
ATOM 3810 C CA . ALA A 1 486 ? -2.594 13.951 27.013 1.00 95.12 486 ALA A CA 1
ATOM 3811 C C . ALA A 1 486 ? -3.020 12.524 26.632 1.00 95.12 486 ALA A C 1
ATOM 3813 O O . ALA A 1 486 ? -4.121 12.305 26.114 1.00 95.12 486 ALA A O 1
ATOM 3814 N N . LEU A 1 487 ? -2.166 11.536 26.915 1.00 96.19 487 LEU A N 1
ATOM 3815 C CA . LEU A 1 487 ? -2.453 10.132 26.628 1.00 96.19 487 LEU A CA 1
ATOM 3816 C C . LEU A 1 487 ? -3.591 9.596 27.504 1.00 96.19 487 LEU A C 1
ATOM 3818 O O . LEU A 1 487 ? -4.500 8.944 26.986 1.00 96.19 487 LEU A O 1
ATOM 3822 N N . ASP A 1 488 ? -3.586 9.897 28.803 1.00 92.81 488 ASP A N 1
ATOM 3823 C CA . ASP A 1 488 ? -4.637 9.464 29.729 1.00 92.81 488 ASP A CA 1
ATOM 3824 C C . ASP A 1 488 ? -6.012 10.033 29.343 1.00 92.81 488 ASP A C 1
ATOM 3826 O O . ASP A 1 488 ? -7.019 9.321 29.402 1.00 92.81 488 ASP A O 1
ATOM 3830 N N . GLN A 1 489 ? -6.068 11.279 28.864 1.00 92.12 489 GLN A N 1
ATOM 3831 C CA . GLN A 1 489 ? -7.305 11.881 28.358 1.00 92.12 489 GLN A CA 1
ATOM 3832 C C . GLN A 1 489 ? -7.784 11.247 27.040 1.00 92.12 489 GLN A C 1
ATOM 3834 O O . GLN A 1 489 ? -8.994 11.116 26.812 1.00 92.12 489 GLN A O 1
ATOM 3839 N N . ALA A 1 490 ? -6.860 10.833 26.168 1.00 94.69 490 ALA A N 1
ATOM 3840 C CA . ALA A 1 490 ? -7.179 10.228 24.876 1.00 94.69 490 ALA A CA 1
ATOM 3841 C C . ALA A 1 490 ? -7.631 8.761 24.991 1.00 94.69 490 ALA A C 1
ATOM 3843 O O . ALA A 1 490 ? -8.525 8.329 24.254 1.00 94.69 490 ALA A O 1
ATOM 3844 N N . LEU A 1 491 ? -7.057 7.994 25.924 1.00 95.38 491 LEU A N 1
ATOM 3845 C CA . LEU A 1 491 ? -7.238 6.542 26.039 1.00 95.38 491 LEU A CA 1
ATOM 3846 C C . LEU A 1 491 ? -8.707 6.078 26.111 1.00 95.38 491 LEU A C 1
ATOM 3848 O O . LEU A 1 491 ? -9.062 5.166 25.356 1.00 95.38 491 LEU A O 1
ATOM 3852 N N . PRO A 1 492 ? -9.599 6.662 26.941 1.00 94.81 492 PRO A N 1
ATOM 3853 C CA . PRO A 1 492 ? -11.000 6.241 26.992 1.00 94.81 492 PRO A CA 1
ATOM 3854 C C . PRO A 1 492 ? -11.731 6.452 25.661 1.00 94.81 492 PRO A C 1
ATOM 3856 O O . PRO A 1 492 ? -12.490 5.586 25.221 1.00 94.81 492 PRO A O 1
ATOM 3859 N N . ARG A 1 493 ? -11.470 7.585 24.993 1.00 93.56 493 ARG A N 1
ATOM 3860 C CA . ARG A 1 493 ? -12.078 7.924 23.698 1.00 93.56 493 ARG A CA 1
ATOM 3861 C C . ARG A 1 493 ? -11.576 6.989 22.604 1.00 93.56 493 ARG A C 1
ATOM 3863 O O . ARG A 1 493 ? -12.381 6.501 21.811 1.00 93.56 493 ARG A O 1
ATOM 3870 N N . PHE A 1 494 ? -10.277 6.691 22.604 1.00 94.38 494 PHE A N 1
ATOM 3871 C CA . PHE A 1 494 ? -9.687 5.798 21.617 1.00 94.38 494 PHE A CA 1
ATOM 3872 C C . PHE A 1 494 ? -10.151 4.354 21.785 1.00 94.38 494 PHE A C 1
ATOM 3874 O O . PHE A 1 494 ? -10.523 3.711 20.807 1.00 94.38 494 PHE A O 1
ATOM 3881 N N . LYS A 1 495 ? -10.243 3.869 23.030 1.00 94.06 495 LYS A N 1
ATOM 3882 C CA . LYS A 1 495 ? -10.815 2.553 23.334 1.00 94.06 495 LYS A CA 1
ATOM 3883 C C . LYS A 1 495 ? -12.232 2.418 22.778 1.00 94.06 495 LYS A C 1
ATOM 3885 O O . LYS A 1 495 ? -12.563 1.414 22.156 1.00 94.06 495 LYS A O 1
ATOM 3890 N N . ALA A 1 496 ? -13.065 3.441 22.978 1.00 90.94 496 ALA A N 1
ATOM 3891 C CA . ALA A 1 496 ? -14.426 3.457 22.454 1.00 90.94 496 ALA A CA 1
ATOM 3892 C C . ALA A 1 496 ? -14.462 3.457 20.914 1.00 90.94 496 ALA A C 1
ATOM 3894 O O . ALA A 1 496 ? -15.351 2.843 20.332 1.00 90.94 496 ALA A O 1
ATOM 3895 N N . ALA A 1 497 ? -13.507 4.116 20.249 1.00 88.75 497 ALA A N 1
ATOM 3896 C CA . ALA A 1 497 ? -13.371 4.051 18.794 1.00 88.75 497 ALA A CA 1
ATOM 3897 C C . ALA A 1 497 ? -12.941 2.655 18.310 1.00 88.75 497 ALA A C 1
ATOM 3899 O O . ALA A 1 497 ? -13.502 2.169 17.332 1.00 88.75 497 ALA A O 1
ATOM 3900 N N . CYS A 1 498 ? -12.022 1.987 19.019 1.00 85.31 498 CYS A N 1
ATOM 3901 C CA . CYS A 1 498 ? -11.579 0.630 18.678 1.00 85.31 498 CYS A CA 1
ATOM 3902 C C . CYS A 1 498 ? -12.729 -0.374 18.793 1.00 85.31 498 CYS A C 1
ATOM 3904 O O . CYS A 1 498 ? -12.929 -1.199 17.906 1.00 85.31 498 CYS A O 1
ATOM 3906 N N . HIS A 1 499 ? -13.540 -0.256 19.852 1.00 83.38 499 HIS A N 1
ATOM 3907 C CA . HIS A 1 499 ? -14.761 -1.047 19.990 1.00 83.38 499 HIS A CA 1
ATOM 3908 C C . HIS A 1 499 ? -15.677 -0.875 18.773 1.00 83.38 499 HIS A C 1
ATOM 3910 O O . HIS A 1 499 ? -16.052 -1.870 18.175 1.00 83.38 499 HIS A O 1
ATOM 3916 N N . ARG A 1 500 ? -15.899 0.355 18.295 1.00 82.56 500 ARG A N 1
ATOM 3917 C CA . ARG A 1 500 ? -16.721 0.625 17.100 1.00 82.56 500 ARG A CA 1
ATOM 3918 C C . ARG A 1 500 ? -16.093 0.219 15.755 1.00 82.56 500 ARG A C 1
ATOM 3920 O O . ARG A 1 500 ? -16.702 0.474 14.723 1.00 82.56 500 ARG A O 1
ATOM 3927 N N . GLY A 1 501 ? -14.881 -0.343 15.733 1.00 75.81 501 GLY A N 1
ATOM 3928 C CA . GLY A 1 501 ? -14.159 -0.639 14.487 1.00 75.81 501 GLY A CA 1
ATOM 3929 C C . GLY A 1 501 ? -13.657 0.605 13.743 1.00 75.81 501 GLY A C 1
ATOM 3930 O O . GLY A 1 501 ? -13.289 0.525 12.580 1.00 75.81 501 GLY A O 1
ATOM 3931 N N . GLU A 1 502 ? -13.627 1.761 14.410 1.00 82.88 502 GLU A N 1
ATOM 3932 C CA . GLU A 1 502 ? -13.187 3.047 13.842 1.00 82.88 502 GLU A CA 1
ATOM 3933 C C . GLU A 1 502 ? -11.712 3.352 14.158 1.00 82.88 502 GLU A C 1
ATOM 3935 O O . GLU A 1 502 ? -11.215 4.443 13.874 1.00 82.88 502 GLU A O 1
ATOM 3940 N N . ALA A 1 503 ? -11.029 2.413 14.815 1.00 82.75 503 ALA A N 1
ATOM 3941 C CA . ALA A 1 503 ? -9.648 2.513 15.257 1.00 82.75 503 ALA A CA 1
ATOM 3942 C C . ALA A 1 503 ? -9.031 1.123 15.477 1.00 82.75 503 ALA A C 1
ATOM 3944 O O . ALA A 1 503 ? -9.737 0.165 15.787 1.00 82.75 503 ALA A O 1
ATOM 3945 N N . ASP A 1 504 ? -7.706 1.037 15.362 1.00 78.50 504 ASP A N 1
ATOM 3946 C CA . ASP A 1 504 ? -6.949 -0.209 15.502 1.00 78.50 504 ASP A CA 1
ATOM 3947 C C . ASP A 1 504 ? -6.412 -0.395 16.937 1.00 78.50 504 ASP A C 1
ATOM 3949 O O . ASP A 1 504 ? -5.739 0.471 17.511 1.00 78.50 504 ASP A O 1
ATOM 3953 N N . TRP A 1 505 ? -6.696 -1.569 17.504 1.00 82.31 505 TRP A N 1
ATOM 3954 C CA . TRP A 1 505 ? -6.258 -1.999 18.828 1.00 82.31 505 TRP A CA 1
ATOM 3955 C C . TRP A 1 505 ? -4.738 -2.046 19.008 1.00 82.31 505 TRP A C 1
ATOM 3957 O O . TRP A 1 505 ? -4.265 -1.872 20.135 1.00 82.31 505 TRP A O 1
ATOM 3967 N N . ALA A 1 506 ? -3.961 -2.232 17.939 1.00 81.56 506 ALA A N 1
ATOM 3968 C CA . ALA A 1 506 ? -2.502 -2.183 17.995 1.00 81.56 506 ALA A CA 1
ATOM 3969 C C . ALA A 1 506 ? -2.002 -0.813 18.469 1.00 81.56 506 ALA A C 1
ATOM 3971 O O . ALA A 1 506 ? -1.146 -0.724 19.354 1.00 81.56 506 ALA A O 1
ATOM 3972 N N . TYR A 1 507 ? -2.601 0.266 17.963 1.00 87.38 507 TYR A N 1
ATOM 3973 C CA . TYR A 1 507 ? -2.288 1.613 18.429 1.00 87.38 507 TYR A CA 1
ATOM 3974 C C . TYR A 1 507 ? -2.810 1.863 19.844 1.00 87.38 507 TYR A C 1
ATOM 3976 O O . TYR A 1 507 ? -2.200 2.632 20.584 1.00 87.38 507 TYR A O 1
ATOM 3984 N N . TYR A 1 508 ? -3.919 1.229 20.251 1.00 93.31 508 TYR A N 1
ATOM 3985 C CA . TYR A 1 508 ? -4.425 1.379 21.619 1.00 93.31 508 TYR A CA 1
ATOM 3986 C C . TYR A 1 508 ? -3.452 0.764 22.624 1.00 93.31 508 TYR A C 1
ATOM 3988 O O . TYR A 1 508 ? -3.146 1.380 23.644 1.00 93.31 508 TYR A O 1
ATOM 3996 N N . ALA A 1 509 ? -2.929 -0.422 22.310 1.00 92.25 509 ALA A N 1
ATOM 3997 C CA . ALA A 1 509 ? -1.893 -1.074 23.097 1.00 92.25 509 ALA A CA 1
ATOM 3998 C C . ALA A 1 509 ? -0.634 -0.200 23.223 1.00 92.25 509 ALA A C 1
ATOM 4000 O O . ALA A 1 509 ? -0.136 -0.011 24.334 1.00 92.25 509 ALA A O 1
ATOM 4001 N N . LEU A 1 510 ? -0.178 0.390 22.109 1.00 92.81 510 LEU A N 1
ATOM 4002 C CA . LEU A 1 510 ? 0.953 1.323 22.086 1.00 92.81 510 LEU A CA 1
ATOM 4003 C C . LEU A 1 510 ? 0.708 2.558 22.960 1.00 92.81 510 LEU A C 1
ATOM 4005 O O . LEU A 1 510 ? 1.549 2.880 23.796 1.00 92.81 510 LEU A O 1
ATOM 4009 N N . LEU A 1 511 ? -0.440 3.224 22.801 1.00 96.25 511 LEU A N 1
ATOM 4010 C CA . LEU A 1 511 ? -0.808 4.397 23.600 1.00 96.25 511 LEU A CA 1
ATOM 4011 C C . LEU A 1 511 ? -0.888 4.070 25.091 1.00 96.25 511 LEU A C 1
ATOM 4013 O O . LEU A 1 511 ? -0.354 4.817 25.908 1.00 96.25 511 LEU A O 1
ATOM 4017 N N . TYR A 1 512 ? -1.532 2.956 25.452 1.00 97.38 512 TYR A N 1
ATOM 4018 C CA . TYR A 1 512 ? -1.686 2.556 26.848 1.00 97.38 512 TYR A CA 1
ATOM 4019 C C . TYR A 1 512 ? -0.324 2.310 27.493 1.00 97.38 512 TYR A C 1
ATOM 4021 O O . TYR A 1 512 ? -0.007 2.891 28.530 1.00 97.38 512 TYR A O 1
ATOM 4029 N N . ASP A 1 513 ? 0.508 1.482 26.866 1.00 97.81 513 ASP A N 1
ATOM 4030 C CA . ASP A 1 513 ? 1.813 1.144 27.420 1.00 97.81 513 ASP A CA 1
ATOM 4031 C C . ASP A 1 513 ? 2.752 2.360 27.444 1.00 97.81 513 ASP A C 1
ATOM 4033 O O . ASP A 1 513 ? 3.524 2.516 28.390 1.00 97.81 513 ASP A O 1
ATOM 4037 N N . ARG A 1 514 ? 2.665 3.256 26.449 1.00 97.31 514 ARG A N 1
ATOM 4038 C CA . ARG A 1 514 ? 3.411 4.522 26.437 1.00 97.31 514 ARG A CA 1
ATOM 4039 C C . ARG A 1 514 ? 2.999 5.422 27.602 1.00 97.31 514 ARG A C 1
ATOM 4041 O O . ARG A 1 514 ? 3.872 5.957 28.283 1.00 97.31 514 ARG A O 1
ATOM 4048 N N . ALA A 1 515 ? 1.702 5.531 27.892 1.00 97.12 515 ALA A N 1
ATOM 4049 C CA . ALA A 1 515 ? 1.197 6.280 29.044 1.00 97.12 515 ALA A CA 1
ATOM 4050 C C . ALA A 1 515 ? 1.696 5.692 30.374 1.00 97.12 515 ALA A C 1
ATOM 4052 O O . ALA A 1 515 ? 2.064 6.426 31.291 1.00 97.12 515 ALA A O 1
ATOM 4053 N N . GLN A 1 516 ? 1.733 4.360 30.495 1.00 97.25 516 GLN A N 1
ATOM 4054 C CA . GLN A 1 516 ? 2.306 3.683 31.665 1.00 97.25 516 GLN A CA 1
ATOM 4055 C C . GLN A 1 516 ? 3.801 3.985 31.810 1.00 97.25 516 GLN A C 1
ATOM 4057 O O . GLN A 1 516 ? 4.249 4.374 32.888 1.00 97.25 516 GLN A O 1
ATOM 4062 N N . GLN A 1 517 ? 4.561 3.877 30.718 1.00 96.75 517 GLN A N 1
ATOM 4063 C CA . GLN A 1 517 ? 5.995 4.152 30.706 1.00 96.75 517 GLN A CA 1
ATOM 4064 C C . GLN A 1 517 ? 6.309 5.594 31.128 1.00 96.75 517 GLN A C 1
ATOM 4066 O O . GLN A 1 517 ? 7.175 5.792 31.977 1.00 96.75 517 GLN A O 1
ATOM 4071 N N . LEU A 1 518 ? 5.588 6.591 30.597 1.00 96.06 518 LEU A N 1
ATOM 4072 C CA . LEU A 1 518 ? 5.768 8.005 30.965 1.00 96.06 518 LEU A CA 1
ATOM 4073 C C . LEU A 1 518 ? 5.509 8.269 32.458 1.00 96.06 518 LEU A C 1
ATOM 4075 O O . LEU A 1 518 ? 6.109 9.171 33.035 1.00 96.06 518 LEU A O 1
ATOM 4079 N N . ARG A 1 519 ? 4.664 7.453 33.099 1.00 95.88 519 ARG A N 1
ATOM 4080 C CA . ARG A 1 519 ? 4.381 7.501 34.543 1.00 95.88 519 ARG A CA 1
ATOM 4081 C C . ARG A 1 519 ? 5.332 6.657 35.394 1.00 95.88 519 ARG A C 1
ATOM 4083 O O . ARG A 1 519 ? 5.181 6.615 36.611 1.00 95.88 519 ARG A O 1
ATOM 4090 N N . GLY A 1 520 ? 6.277 5.947 34.781 1.00 96.38 520 GLY A N 1
ATOM 4091 C CA . GLY A 1 520 ? 7.145 5.008 35.491 1.00 96.38 520 GLY A CA 1
ATOM 4092 C C . GLY A 1 520 ? 6.432 3.730 35.959 1.00 96.38 520 GLY A C 1
ATOM 4093 O O . GLY A 1 520 ? 6.934 3.045 36.847 1.00 96.38 520 GLY A O 1
ATOM 4094 N N . LEU A 1 521 ? 5.264 3.406 35.396 1.00 97.62 521 LEU A N 1
ATOM 4095 C CA . LEU A 1 521 ? 4.444 2.255 35.781 1.00 97.62 521 LEU A CA 1
ATOM 4096 C C . LEU A 1 521 ? 4.665 1.055 34.846 1.00 97.62 521 LEU A C 1
ATOM 4098 O O . LEU A 1 521 ? 5.035 1.247 33.684 1.00 97.62 521 LEU A O 1
ATOM 4102 N N . PRO A 1 522 ? 4.410 -0.186 35.303 1.00 97.75 522 PRO A N 1
ATOM 4103 C CA . PRO A 1 522 ? 4.419 -1.353 34.428 1.00 97.75 522 PRO A CA 1
ATOM 4104 C C . PRO A 1 522 ? 3.388 -1.245 33.294 1.00 97.75 522 PRO A C 1
ATOM 4106 O O . PRO A 1 522 ? 2.304 -0.689 33.473 1.00 97.75 522 PRO A O 1
ATOM 4109 N N . GLN A 1 523 ? 3.728 -1.801 32.134 1.00 97.31 523 GLN A N 1
ATOM 4110 C CA . GLN A 1 523 ? 2.906 -1.817 30.924 1.00 97.31 523 GLN A CA 1
ATOM 4111 C C . GLN A 1 523 ? 2.050 -3.091 30.821 1.00 97.31 523 GLN A C 1
ATOM 4113 O O . GLN A 1 523 ? 2.379 -4.117 31.420 1.00 97.31 523 GLN A O 1
ATOM 4118 N N . ARG A 1 524 ? 0.987 -3.078 30.014 1.00 97.12 524 ARG A N 1
ATOM 4119 C CA . ARG A 1 524 ? 0.060 -4.213 29.884 1.00 97.12 524 ARG A CA 1
ATOM 4120 C C . ARG A 1 524 ? 0.324 -5.056 28.644 1.00 97.12 524 ARG A C 1
ATOM 4122 O O . ARG A 1 524 ? 0.344 -6.277 28.738 1.00 97.12 524 ARG A O 1
ATOM 4129 N N . TYR A 1 525 ? 0.527 -4.436 27.487 1.00 95.88 525 TYR A N 1
ATOM 4130 C CA . TYR A 1 525 ? 0.542 -5.140 26.200 1.00 95.88 525 TYR A CA 1
ATOM 4131 C C . TYR A 1 525 ? 1.948 -5.436 25.666 1.00 95.88 525 TYR A C 1
ATOM 4133 O O . TYR A 1 525 ? 2.087 -6.130 24.653 1.00 95.88 525 TYR A O 1
ATOM 4141 N N . GLY A 1 526 ? 2.989 -4.984 26.371 1.00 95.38 526 GLY A N 1
ATOM 4142 C CA . GLY A 1 526 ? 4.383 -5.327 26.093 1.00 95.38 526 GLY A CA 1
ATOM 4143 C C . GLY A 1 526 ? 4.970 -4.622 24.868 1.00 95.38 526 GLY A C 1
ATOM 4144 O O . GLY A 1 526 ? 5.877 -5.174 24.243 1.00 95.38 526 GLY A O 1
ATOM 4145 N N . THR A 1 527 ? 4.443 -3.453 24.500 1.00 93.75 527 THR A N 1
ATOM 4146 C CA . THR A 1 527 ? 4.836 -2.711 23.291 1.00 93.75 527 THR A CA 1
ATOM 4147 C C . THR A 1 527 ? 6.039 -1.781 23.485 1.00 93.75 527 THR A C 1
ATOM 4149 O O . THR A 1 527 ? 6.709 -1.453 22.509 1.00 93.75 527 THR A O 1
ATOM 4152 N N . GLN A 1 528 ? 6.360 -1.385 24.720 1.00 96.06 528 GLN A N 1
ATOM 4153 C CA . GLN A 1 528 ? 7.452 -0.458 25.035 1.00 96.06 528 GLN A CA 1
ATOM 4154 C C . GLN A 1 528 ? 8.743 -1.185 25.422 1.00 96.06 528 GLN A C 1
ATOM 4156 O O . GLN A 1 528 ? 8.738 -2.148 26.203 1.00 96.06 528 GLN A O 1
ATOM 4161 N N . TYR A 1 529 ? 9.863 -0.671 24.915 1.00 93.69 529 TYR A N 1
ATOM 4162 C CA . TYR A 1 529 ? 11.219 -1.167 25.152 1.00 93.69 529 TYR A CA 1
ATOM 4163 C C . TYR A 1 529 ? 12.157 0.005 25.474 1.00 93.69 529 TYR A C 1
ATOM 4165 O O . TYR A 1 529 ? 11.949 1.118 24.998 1.00 93.69 529 TYR A O 1
ATOM 4173 N N . VAL A 1 530 ? 13.191 -0.252 26.275 1.00 91.62 530 VAL A N 1
ATOM 4174 C CA . VAL A 1 530 ? 14.289 0.675 26.587 1.00 91.62 530 VAL A CA 1
ATOM 4175 C C . VAL A 1 530 ? 15.594 -0.104 26.457 1.00 91.62 530 VAL A C 1
ATOM 4177 O O . VAL A 1 530 ? 15.725 -1.176 27.046 1.00 91.62 530 VAL A O 1
ATOM 4180 N N . ASP A 1 531 ? 16.527 0.386 25.640 1.00 90.44 531 ASP A N 1
ATOM 4181 C CA . ASP A 1 531 ? 17.819 -0.264 25.360 1.00 90.44 531 ASP A CA 1
ATOM 4182 C C . ASP A 1 531 ? 17.689 -1.751 24.975 1.00 90.44 531 ASP A C 1
ATOM 4184 O O . ASP A 1 531 ? 18.407 -2.626 25.463 1.00 90.44 531 ASP A O 1
ATOM 4188 N N . GLY A 1 532 ? 16.691 -2.058 24.139 1.00 88.94 532 GLY A N 1
ATOM 4189 C CA . GLY A 1 532 ? 16.382 -3.420 23.689 1.00 88.94 532 GLY A CA 1
ATOM 4190 C C . GLY A 1 532 ? 15.733 -4.323 24.748 1.00 88.94 532 GLY A C 1
ATOM 4191 O O . GLY A 1 532 ? 15.372 -5.459 24.442 1.00 88.94 532 GLY A O 1
ATOM 4192 N N . LYS A 1 533 ? 15.530 -3.843 25.981 1.00 94.00 533 LYS A N 1
ATOM 4193 C CA . LYS A 1 533 ? 14.837 -4.572 27.050 1.00 94.00 533 LYS A CA 1
ATOM 4194 C C . LYS A 1 533 ? 13.388 -4.122 27.152 1.00 94.00 533 LYS A C 1
ATOM 4196 O O . LYS A 1 533 ? 13.091 -2.931 27.148 1.00 94.00 533 LYS A O 1
ATOM 4201 N N . ARG A 1 534 ? 12.468 -5.079 27.271 1.00 95.00 534 ARG A N 1
ATOM 4202 C CA . ARG A 1 534 ? 11.040 -4.784 27.445 1.00 95.00 534 ARG A CA 1
ATOM 4203 C C . ARG A 1 534 ? 10.817 -4.035 28.760 1.00 95.00 534 ARG A C 1
ATOM 4205 O O . ARG A 1 534 ? 11.338 -4.448 29.795 1.00 95.00 534 ARG A O 1
ATOM 4212 N N . TRP A 1 535 ? 10.012 -2.977 28.724 1.00 96.88 535 TRP A N 1
ATOM 4213 C CA . TRP A 1 535 ? 9.577 -2.276 29.933 1.00 96.88 535 TRP A CA 1
ATOM 4214 C C . TRP A 1 535 ? 8.775 -3.225 30.858 1.00 96.88 535 TRP A C 1
ATOM 4216 O O . TRP A 1 535 ? 8.080 -4.103 30.331 1.00 96.88 535 TRP A O 1
ATOM 4226 N N . PRO A 1 536 ? 8.857 -3.111 32.202 1.00 98.00 536 PRO A N 1
ATOM 4227 C CA . PRO A 1 536 ? 8.217 -4.057 33.123 1.00 98.00 536 PRO A CA 1
ATOM 4228 C C . PRO A 1 536 ? 6.732 -4.290 32.827 1.00 98.00 536 PRO A C 1
ATOM 4230 O O . PRO A 1 536 ? 6.013 -3.341 32.533 1.00 98.00 536 PRO A O 1
ATOM 4233 N N . LEU A 1 537 ? 6.274 -5.543 32.905 1.00 97.81 537 LEU A N 1
ATOM 4234 C CA . LEU A 1 537 ? 4.874 -5.918 32.674 1.00 97.81 537 LEU A CA 1
ATOM 4235 C C . LEU A 1 537 ? 4.057 -5.833 33.968 1.00 97.81 537 LEU A C 1
ATOM 4237 O O . LEU A 1 537 ? 4.549 -6.216 35.026 1.00 97.81 537 LEU A O 1
ATOM 4241 N N . GLU A 1 538 ? 2.794 -5.411 33.869 1.00 97.38 538 GLU A N 1
ATOM 4242 C CA . GLU A 1 538 ? 1.810 -5.483 34.962 1.00 97.38 538 GLU A CA 1
ATOM 4243 C C . GLU A 1 538 ? 1.679 -6.923 35.486 1.00 97.38 538 GLU A C 1
ATOM 4245 O O . GLU A 1 538 ? 1.638 -7.155 36.692 1.00 97.38 538 GLU A O 1
ATOM 4250 N N . ASN A 1 539 ? 1.630 -7.897 34.572 1.00 96.81 539 ASN A N 1
ATOM 4251 C CA . ASN A 1 539 ? 1.631 -9.327 34.866 1.00 96.81 539 ASN A CA 1
ATOM 4252 C C . ASN A 1 539 ? 2.104 -10.100 33.620 1.00 96.81 539 ASN A C 1
ATOM 4254 O O . ASN A 1 539 ? 1.486 -10.008 32.559 1.00 96.81 539 ASN A O 1
ATOM 4258 N N . ALA A 1 540 ? 3.199 -10.855 33.737 1.00 94.19 540 ALA A N 1
ATOM 4259 C CA . ALA A 1 540 ? 3.768 -11.593 32.609 1.00 94.19 540 ALA A CA 1
ATOM 4260 C C . ALA A 1 540 ? 2.871 -12.750 32.131 1.00 94.19 540 ALA A C 1
ATOM 4262 O O . ALA A 1 540 ? 2.728 -12.944 30.925 1.00 94.19 540 ALA A O 1
ATOM 4263 N N . ASP A 1 541 ? 2.213 -13.454 33.055 1.00 95.00 541 ASP A N 1
ATOM 4264 C CA . ASP A 1 541 ? 1.343 -14.600 32.757 1.00 95.00 541 ASP A CA 1
ATOM 4265 C C . ASP A 1 541 ? 0.058 -14.176 32.029 1.00 95.00 541 ASP A C 1
ATOM 4267 O O . ASP A 1 541 ? -0.531 -14.943 31.270 1.00 95.00 541 ASP A O 1
ATOM 4271 N N . SER A 1 542 ? -0.373 -12.926 32.223 1.00 93.69 542 SER A N 1
ATOM 4272 C CA . SER A 1 542 ? -1.580 -12.373 31.598 1.00 93.69 542 SER A CA 1
ATOM 4273 C C . SER A 1 542 ? -1.337 -11.746 30.224 1.00 93.69 542 SER A C 1
ATOM 4275 O O . SER A 1 542 ? -2.307 -11.495 29.506 1.00 93.69 542 SER A O 1
ATOM 4277 N N . LEU A 1 543 ? -0.076 -11.517 29.828 1.00 91.44 543 LEU A N 1
ATOM 4278 C CA . LEU A 1 543 ? 0.280 -10.813 28.589 1.00 91.44 543 LEU A CA 1
ATOM 4279 C C . LEU A 1 543 ? -0.392 -11.431 27.359 1.00 91.44 543 LEU A C 1
ATOM 4281 O O . LEU A 1 543 ? -1.016 -10.717 26.575 1.00 91.44 543 LEU A O 1
ATOM 4285 N N . ALA A 1 544 ? -0.297 -12.755 27.218 1.00 81.50 544 ALA A N 1
ATOM 4286 C CA . ALA A 1 544 ? -0.892 -13.471 26.095 1.00 81.50 544 ALA A CA 1
ATOM 4287 C C . ALA A 1 544 ? -2.419 -13.291 26.062 1.00 81.50 544 ALA A C 1
ATOM 4289 O O . ALA A 1 544 ? -2.971 -12.962 25.018 1.00 81.50 544 ALA A O 1
ATOM 4290 N N . SER A 1 545 ? -3.101 -13.413 27.210 1.00 84.44 545 SER A N 1
ATOM 4291 C CA . SER A 1 545 ? -4.557 -13.217 27.291 1.00 84.44 545 SER A CA 1
ATOM 4292 C C . SER A 1 545 ? -4.958 -11.774 26.965 1.00 84.44 545 SER A C 1
ATOM 4294 O O . SER A 1 545 ? -5.932 -11.548 26.249 1.00 84.44 545 SER A O 1
ATOM 4296 N N . TRP A 1 546 ? -4.208 -10.780 27.451 1.00 90.81 546 TRP A N 1
ATOM 4297 C CA . TRP A 1 546 ? -4.485 -9.371 27.167 1.00 90.81 546 TRP A CA 1
ATOM 4298 C C . TRP A 1 546 ? -4.330 -9.031 25.687 1.00 90.81 546 TRP A C 1
ATOM 4300 O O . TRP A 1 546 ? -5.226 -8.403 25.129 1.00 90.81 546 TRP A O 1
ATOM 4310 N N . ARG A 1 547 ? -3.237 -9.474 25.054 1.00 84.12 547 ARG A N 1
ATOM 4311 C CA . ARG A 1 547 ? -2.985 -9.294 23.615 1.00 84.12 547 ARG A CA 1
ATOM 4312 C C . ARG A 1 547 ? -4.039 -10.014 22.778 1.00 84.12 547 ARG A C 1
ATOM 4314 O O . ARG A 1 547 ? -4.674 -9.395 21.925 1.00 84.12 547 ARG A O 1
ATOM 4321 N N . TRP A 1 548 ? -4.333 -11.265 23.130 1.00 76.19 548 TRP A N 1
ATOM 4322 C CA . TRP A 1 548 ? -5.339 -12.076 22.455 1.00 76.19 548 TRP A CA 1
ATOM 4323 C C . TRP A 1 548 ? -6.711 -11.394 22.430 1.00 76.19 548 TRP A C 1
ATOM 4325 O O . TRP A 1 548 ? -7.317 -11.293 21.363 1.00 76.19 548 TRP A O 1
ATOM 4335 N N . ARG A 1 549 ? -7.185 -10.844 23.561 1.00 78.06 549 ARG A N 1
ATOM 4336 C CA . ARG A 1 549 ? -8.508 -10.186 23.665 1.00 78.06 549 ARG A CA 1
ATOM 4337 C C . ARG A 1 549 ? -8.711 -9.044 22.675 1.00 78.06 549 ARG A C 1
ATOM 4339 O O . ARG A 1 549 ? -9.843 -8.825 22.256 1.00 78.06 549 ARG A O 1
ATOM 4346 N N . ILE A 1 550 ? -7.643 -8.341 22.314 1.00 77.94 550 ILE A N 1
ATOM 4347 C CA . ILE A 1 550 ? -7.688 -7.191 21.404 1.00 77.94 550 ILE A CA 1
ATOM 4348 C C . ILE A 1 550 ? -7.158 -7.517 20.000 1.00 77.94 550 ILE A C 1
ATOM 4350 O O . ILE A 1 550 ? -7.027 -6.623 19.174 1.00 77.94 550 ILE A O 1
ATOM 4354 N N . GLY A 1 551 ? -6.881 -8.794 19.711 1.00 68.88 551 GLY A N 1
ATOM 4355 C CA . GLY A 1 551 ? -6.470 -9.240 18.377 1.00 68.88 551 GLY A CA 1
ATOM 4356 C C . GLY A 1 551 ? -4.979 -9.112 18.077 1.00 68.88 551 GLY A C 1
ATOM 4357 O O . GLY A 1 551 ? -4.609 -9.169 16.913 1.00 68.88 551 GLY A O 1
ATOM 4358 N N . LEU A 1 552 ? -4.133 -8.953 19.096 1.00 68.94 552 LEU A N 1
ATOM 4359 C CA . LEU A 1 552 ? -2.680 -8.978 18.936 1.00 68.94 552 LEU A CA 1
ATOM 4360 C C . LEU A 1 552 ? -2.140 -10.399 19.136 1.00 68.94 552 LEU A C 1
ATOM 4362 O O . LEU A 1 552 ? -2.579 -11.097 20.055 1.00 68.94 552 LEU A O 1
ATOM 4366 N N . GLU A 1 553 ? -1.183 -10.790 18.291 1.00 56.38 553 GLU A N 1
ATOM 4367 C CA . GLU A 1 553 ? -0.446 -12.063 18.383 1.00 56.38 553 GLU A CA 1
ATOM 4368 C C . GLU A 1 553 ? 0.554 -12.096 19.543 1.00 56.38 553 GLU A C 1
ATOM 4370 O O . GLU A 1 553 ? 1.180 -11.044 19.847 1.00 56.38 553 GLU A O 1
#

Sequence (553 aa):
MAYQVPGWEVAGGSLVVCTAAYDGAAVDDTSADCEKGAVVAPDGRAMVQLEYSANCLSRTYRAGRCSDYLGQPLGAPLRLGTTYELSALIYVPTAIDPTYARHVGFSLYPEHPGVKANRMLEGHEFTLDTVVFNQWYRVSWRFRPTCDLQYLALGVFSGRDGPATYRTGGGQERFYLDDLSLRAVPGEGRDAPAFCRTLSQEERVDFVAGGTAYFASGRAMLAEDQRAALDSLALRIRANPQSIYRISGHTDATGSDHLELSDRRIDSTLAYLQRYHQISPLRFLRQPVGTARAIDAAVDGARNRRVEISHLGGDQAALLYRHLLEAVRREDTPTAGALLRIWLAIAPEEQVALAPYDPRLRPVLKIIPNRKRLEARINDRYSRIDRENGTWLLDSLWREDQLPRTLGRYLENMAYYDREMDADDPFWDVSYPELTEAIISARDTRHALLAQDWLAANGWPRASVVGETAARAIPLALIHGGDADALDQALPRFKAACHRGEADWAYYALLYDRAQQLRGLPQRYGTQYVDGKRWPLENADSLASWRWRIGLE

Foldseek 3Di:
DFQDDPQKGWLEDHKEKEALPPPVDDPDPRHDPPPVCLDADPVRGIWMKKKWKQFDDDPVDGGATDIIKIKGFQVWFDDAQFKKKKKWWKAFAPDPQCQLQQQWFKDWALDSPRDDHRYFAADNPGGDPDDDHPDIDMDMAMAGELAGTGMMITIRHDYQAGRDDPDPDIDMGMMIIDDIDMDTDDDSDPRHAYDDDDDDDHHWADFQAKFKFFDDAPDLAGDPVRVVRLVVSLVRCVVRVWWAKEKEFFHAQPDDPQLVSRQSNVVNSQCSCCPPSVDHPLSYDYHRDGHPDDPDPDSRPRVRRMMIMGIDIDGSLQSLVQVLLVCLVVVVLVVNLVSLVVSLVDPDLLLLLLVVLFPSCVSNCVPPVSVVSSVVSNVVVADPQLVVLPLVVLLVLLCLLCSQPCSQVVNLSSHPDDCVVPVPPCSSGGHDPVCDPVNNQVSLQVLQVVLLVCCVVPNQRFCVRNNDSSSVSNLSSCLRHNALVSLVVNLVSQVVCSNSSRHAVVSSLSSQQSSCVNVVHAGDQQPDDDPNHTGHHPDPVCNVVVCSSNNHD

Radius of gyration: 28.65 Å; chains: 1; bounding box: 85×58×75 Å

Secondary structure (DSSP, 8-state):
----BTTBEEEES--EEEETT--S--SSTTEE-GGGGTS--TTSSEEEEEEEEEEE--SS-SSEEEE-EEEEE-SSPPPTT--EEEEEEEEB---SSGGGGGGEEEEEESS-----TT-PPB--TTB-SS--BTSEEEEEEEEEESS---EEEEEE-B-TT-SPP--SS-PEEEEEEEEEEEEE-SS--TTS-EE---------PPPPP-EEEE--TT--SPPGGGHHHHHHHHHHHHH-TT-EEEEEEE--SSSS-HHHHHHHHHHHHHHHHHHHH---GGGEEEEEEETTT-SS-STT-GGGSEEEEEEEPS-HHHHHHHHHHHHHHTT-HHHHHHHHHHHHHHS-HHHHHHGGG-GGGHHHHTSHHHHHHHHHHHHHTS-HHHHHTTHHHHHHHHHHHHTTTTHHHHHHTTS---HHHHTT-GGGS---TT--HHHHHHHHHHHHHHHHHHHHHH-SPPHHHH-HHHHHHHHHHHHHH--HHHHHHHHHHHHHHHHTTSS-HHHHHHHHHHHHHHTTPPBSS---EETTEEPPBS-TTTHHHHHHHTT--

pLDDT: mean 83.8, std 15.47, range [29.36, 98.5]